Protein AF-A0A6F7W1G8-F1 (afdb_monomer_lite)

Radius of gyration: 24.57 Å; chains: 1; bounding box: 68×62×63 Å

Structure (mmCIF, N/CA/C/O backbone):
data_AF-A0A6F7W1G8-F1
#
_entry.id   AF-A0A6F7W1G8-F1
#
loop_
_atom_site.group_PDB
_atom_site.id
_atom_site.type_symbol
_atom_site.label_atom_id
_atom_site.label_alt_id
_atom_site.label_comp_id
_atom_site.label_asym_id
_atom_site.label_entity_id
_atom_site.label_seq_id
_atom_site.pdbx_PDB_ins_code
_atom_site.Cartn_x
_atom_site.Cartn_y
_atom_site.Cartn_z
_atom_site.occupancy
_atom_site.B_iso_or_equiv
_atom_site.auth_seq_id
_atom_site.auth_comp_id
_atom_site.auth_asym_id
_atom_site.auth_atom_id
_atom_site.pdbx_PDB_model_num
ATOM 1 N N . MET A 1 1 ? -26.458 -6.134 4.325 1.00 27.06 1 MET A N 1
ATOM 2 C CA . MET A 1 1 ? -25.312 -5.228 4.542 1.00 27.06 1 MET A CA 1
ATOM 3 C C . MET A 1 1 ? -24.729 -4.867 3.189 1.00 27.06 1 MET A C 1
ATOM 5 O O . MET A 1 1 ? -24.231 -5.753 2.512 1.00 27.06 1 MET A O 1
ATOM 9 N N . SER A 1 2 ? -24.884 -3.614 2.756 1.00 20.16 2 SER A N 1
ATOM 10 C CA . SER A 1 2 ? -24.207 -3.100 1.560 1.00 20.16 2 SER A CA 1
ATOM 11 C C . SER A 1 2 ? -22.865 -2.527 2.002 1.00 20.16 2 SER A C 1
ATOM 13 O O . SER A 1 2 ? -22.826 -1.610 2.821 1.00 20.16 2 SER A O 1
ATOM 15 N N . TRP A 1 3 ? -21.779 -3.127 1.527 1.00 25.02 3 TRP A N 1
ATOM 16 C CA . TRP A 1 3 ? -20.414 -2.699 1.804 1.00 25.02 3 TRP A CA 1
ATOM 17 C C . TRP A 1 3 ? -20.034 -1.650 0.757 1.00 25.02 3 TRP A C 1
ATOM 19 O O . TRP A 1 3 ? -19.757 -1.996 -0.386 1.00 25.02 3 TRP A O 1
ATOM 29 N N . VAL A 1 4 ? -20.074 -0.365 1.113 1.00 27.69 4 VAL A N 1
ATOM 30 C CA . VAL A 1 4 ? -19.691 0.724 0.197 1.00 27.69 4 VAL A CA 1
ATOM 31 C C . VAL A 1 4 ? -18.290 1.213 0.565 1.00 27.69 4 VAL A C 1
ATOM 33 O O . VAL A 1 4 ? -18.052 1.643 1.696 1.00 27.69 4 VAL A O 1
ATOM 36 N N . LEU A 1 5 ? -17.352 1.128 -0.379 1.00 32.81 5 LEU A N 1
ATOM 37 C CA . LEU A 1 5 ? -16.040 1.785 -0.326 1.00 32.81 5 LEU A CA 1
ATOM 38 C C . LEU A 1 5 ? -16.157 3.193 -0.956 1.00 32.81 5 LEU A C 1
ATOM 40 O O . LEU A 1 5 ? -16.901 3.361 -1.919 1.00 32.81 5 LEU A O 1
ATOM 44 N N . GLY A 1 6 ? -15.444 4.196 -0.428 1.00 41.97 6 GLY A N 1
ATOM 45 C CA . GLY A 1 6 ? -15.338 5.544 -1.026 1.00 41.97 6 GLY A CA 1
ATOM 46 C C . GLY A 1 6 ? -16.460 6.547 -0.695 1.00 41.97 6 GLY A C 1
ATOM 47 O O . GLY A 1 6 ? -17.192 6.378 0.284 1.00 41.97 6 GLY A O 1
ATOM 48 N N . ASP A 1 7 ? -16.579 7.601 -1.518 1.00 32.06 7 ASP A N 1
ATOM 49 C CA . ASP A 1 7 ? -17.431 8.803 -1.346 1.00 32.06 7 ASP A CA 1
ATOM 50 C C . ASP A 1 7 ? -18.901 8.540 -0.998 1.00 32.06 7 ASP A C 1
ATOM 52 O O . ASP A 1 7 ? -19.548 9.350 -0.325 1.00 32.06 7 ASP A O 1
ATOM 56 N N . GLY A 1 8 ? -19.421 7.360 -1.344 1.00 38.44 8 GLY A N 1
ATOM 57 C CA . GLY A 1 8 ? -20.740 6.913 -0.900 1.00 38.44 8 GLY A CA 1
ATOM 58 C C . GLY A 1 8 ? -20.896 6.858 0.629 1.00 38.44 8 GLY A C 1
ATOM 59 O O . GLY A 1 8 ? -22.016 6.992 1.125 1.00 38.44 8 GLY A O 1
ATOM 60 N N . ARG A 1 9 ? -19.801 6.719 1.397 1.00 49.81 9 ARG A N 1
ATOM 61 C CA . ARG A 1 9 ? -19.809 6.844 2.866 1.00 49.81 9 ARG A CA 1
ATOM 62 C C . ARG A 1 9 ? -19.904 8.288 3.333 1.00 49.81 9 ARG A C 1
ATOM 64 O O . ARG A 1 9 ? -20.605 8.524 4.308 1.00 49.81 9 ARG A O 1
ATOM 71 N N . GLN A 1 10 ? -19.258 9.243 2.658 1.00 45.97 10 GLN A N 1
ATOM 72 C CA . GLN A 1 10 ? -19.356 10.661 3.029 1.00 45.97 10 GLN A CA 1
ATOM 73 C C . GLN A 1 10 ? -20.800 11.143 2.886 1.00 45.97 10 GLN A C 1
ATOM 75 O O . GLN A 1 10 ? -21.350 11.702 3.831 1.00 45.97 10 GLN A O 1
ATOM 80 N N . GLY A 1 11 ? -21.444 10.829 1.756 1.00 47.94 11 GLY A N 1
ATOM 81 C CA . GLY A 1 11 ? -22.849 11.173 1.524 1.00 47.94 11 GLY A CA 1
ATOM 82 C C . GLY A 1 11 ? -23.802 10.527 2.535 1.00 47.94 11 GLY A C 1
ATOM 83 O O . GLY A 1 11 ? -24.692 11.195 3.053 1.00 47.94 11 GLY A O 1
ATOM 84 N N . ARG A 1 12 ? -23.596 9.247 2.888 1.00 52.00 12 ARG A N 1
ATOM 85 C CA . ARG A 1 12 ? -24.439 8.548 3.879 1.00 52.00 12 ARG A CA 1
ATOM 86 C C . ARG A 1 12 ? -24.160 8.969 5.322 1.00 52.00 12 ARG A C 1
ATOM 88 O O . ARG A 1 12 ? -25.107 9.076 6.092 1.00 52.00 12 ARG A O 1
ATOM 95 N N . ALA A 1 13 ? -22.908 9.230 5.692 1.00 51.84 13 ALA A N 1
ATOM 96 C CA . ALA A 1 13 ? -22.539 9.673 7.036 1.00 51.84 13 ALA A CA 1
ATOM 97 C C . ALA A 1 13 ? -22.957 11.126 7.294 1.00 51.84 13 ALA A C 1
ATOM 99 O O . ALA A 1 13 ? -23.538 11.413 8.339 1.00 51.84 13 ALA A O 1
ATOM 100 N N . ALA A 1 14 ? -22.756 12.022 6.323 1.00 52.19 14 ALA A N 1
ATOM 101 C CA . ALA A 1 14 ? -23.264 13.391 6.390 1.00 52.19 14 ALA A CA 1
ATOM 102 C C . ALA A 1 14 ? -24.803 13.429 6.321 1.00 52.19 14 ALA A C 1
ATOM 104 O O . ALA A 1 14 ? -25.429 14.182 7.061 1.00 52.19 14 ALA A O 1
ATOM 105 N N . GLY A 1 15 ? -25.413 12.562 5.502 1.00 48.84 15 GLY A N 1
ATOM 106 C CA . GLY A 1 15 ? -26.867 12.417 5.356 1.00 48.84 15 GLY A CA 1
ATOM 107 C C . GLY A 1 15 ? -27.567 11.616 6.462 1.00 48.84 15 GLY A C 1
ATOM 108 O O . GLY A 1 15 ? -28.775 11.425 6.395 1.00 48.84 15 GLY A O 1
ATOM 109 N N . GLY A 1 16 ? -26.833 11.135 7.472 1.00 55.75 16 GLY A N 1
ATOM 110 C CA . GLY A 1 16 ? -27.384 10.487 8.665 1.00 55.75 16 GLY A CA 1
ATOM 111 C C . GLY A 1 16 ? -27.830 9.032 8.560 1.00 55.75 16 GLY A C 1
ATOM 112 O O . GLY A 1 16 ? -28.436 8.541 9.503 1.00 55.75 16 GLY A O 1
ATOM 113 N N . ASN A 1 17 ? -27.454 8.327 7.494 1.00 66.31 17 ASN A N 1
ATOM 114 C CA . ASN A 1 17 ? -27.718 6.899 7.284 1.00 66.31 17 ASN A CA 1
ATOM 115 C C . ASN A 1 17 ? -26.415 6.073 7.247 1.00 66.31 17 ASN A C 1
ATOM 117 O O . ASN A 1 17 ? -26.259 5.177 6.409 1.00 66.31 17 ASN A O 1
ATOM 121 N N . ALA A 1 18 ? -25.437 6.402 8.099 1.00 70.75 18 ALA A N 1
ATOM 122 C CA . ALA A 1 18 ? -24.255 5.557 8.267 1.00 70.75 18 ALA A CA 1
ATOM 123 C C . ALA A 1 18 ? -24.653 4.218 8.918 1.00 70.75 18 ALA A C 1
ATOM 125 O O . ALA A 1 18 ? -25.497 4.216 9.812 1.00 70.75 18 ALA A O 1
ATOM 126 N N . PRO A 1 19 ? -24.064 3.084 8.500 1.00 87.12 19 PRO A N 1
ATOM 127 C CA . PRO A 1 19 ? -24.223 1.829 9.230 1.00 87.12 19 PRO A CA 1
ATOM 128 C C . PRO A 1 19 ? -23.566 1.925 10.618 1.00 87.12 19 PRO A C 1
ATOM 130 O O . PRO A 1 19 ? -22.597 2.666 10.791 1.00 87.12 19 PRO A O 1
ATOM 133 N N . ASP A 1 20 ? -24.054 1.139 11.581 1.00 92.19 20 ASP A N 1
ATOM 134 C CA . ASP A 1 20 ? -23.532 1.140 12.957 1.00 92.19 20 ASP A CA 1
ATOM 135 C C . ASP A 1 20 ? -22.050 0.750 13.030 1.00 92.19 20 ASP A C 1
ATOM 137 O O . ASP A 1 20 ? -21.299 1.330 13.809 1.00 92.19 20 ASP A O 1
ATOM 141 N N . VAL A 1 21 ? -21.624 -0.190 12.177 1.00 94.81 21 VAL A N 1
ATOM 142 C CA . VAL A 1 21 ? -20.226 -0.594 11.977 1.00 94.81 21 VAL A CA 1
ATOM 143 C C . VAL A 1 21 ? -19.887 -0.459 10.499 1.00 94.81 21 VAL A C 1
ATOM 145 O O . VAL A 1 21 ? -20.643 -0.909 9.632 1.00 94.81 21 VAL A O 1
ATOM 148 N N . PHE A 1 22 ? -18.728 0.111 10.191 1.00 90.06 22 PHE A N 1
ATOM 149 C CA . PHE A 1 22 ? -18.209 0.153 8.830 1.00 90.06 22 PHE A CA 1
ATOM 150 C C . PHE A 1 22 ? -16.704 -0.032 8.785 1.00 90.06 22 PHE A C 1
ATOM 152 O O . PHE A 1 22 ? -15.970 0.328 9.700 1.00 90.06 22 PHE A O 1
ATOM 159 N N . GLN A 1 23 ? -16.254 -0.570 7.656 1.00 88.44 23 GLN A N 1
ATOM 160 C CA . GLN A 1 23 ? -14.842 -0.655 7.345 1.00 88.44 23 GLN A CA 1
ATOM 161 C C . GLN A 1 23 ? -14.338 0.667 6.782 1.00 88.44 23 GLN A C 1
ATOM 163 O O . GLN A 1 23 ? -15.026 1.313 5.994 1.00 88.44 23 GLN A O 1
ATOM 168 N N . ASN A 1 24 ? -13.113 1.022 7.134 1.00 84.69 24 ASN A N 1
ATOM 169 C CA . ASN A 1 24 ? -12.373 2.164 6.640 1.00 84.69 24 ASN A CA 1
ATOM 170 C C . ASN A 1 24 ? -10.868 1.846 6.580 1.00 84.69 24 ASN A C 1
ATOM 172 O O . ASN A 1 24 ? -10.501 0.676 6.654 1.00 84.69 24 ASN A O 1
ATOM 176 N N . SER A 1 25 ? -9.997 2.844 6.439 1.00 84.12 25 SER A N 1
ATOM 177 C CA . SER A 1 25 ? -8.554 2.687 6.657 1.00 84.12 25 SER A CA 1
ATOM 178 C C . SER A 1 25 ? -8.022 3.729 7.635 1.00 84.12 25 SER A C 1
ATOM 180 O O . SER A 1 25 ? -8.689 4.732 7.912 1.00 84.12 25 SER A O 1
ATOM 182 N N . TYR A 1 26 ? -6.811 3.484 8.138 1.00 83.12 26 TYR A N 1
ATOM 183 C CA . TYR A 1 26 ? -6.075 4.394 9.017 1.00 83.12 26 TYR A CA 1
ATOM 184 C C . TYR A 1 26 ? -6.117 5.859 8.540 1.00 83.12 26 TYR A C 1
ATOM 186 O O . TYR A 1 26 ? -6.433 6.761 9.316 1.00 83.12 26 TYR A O 1
ATOM 194 N N . ALA A 1 27 ? -5.912 6.085 7.236 1.00 79.31 27 ALA A N 1
ATOM 195 C CA . ALA A 1 27 ? -5.835 7.414 6.623 1.00 79.31 27 ALA A CA 1
ATOM 196 C C . ALA A 1 27 ? -7.103 8.278 6.792 1.00 79.31 27 ALA A C 1
ATOM 198 O O . ALA A 1 27 ? -7.041 9.500 6.692 1.00 79.31 27 ALA A O 1
ATOM 199 N N . PHE A 1 28 ? -8.258 7.668 7.062 1.00 81.88 28 PHE A N 1
ATOM 200 C CA . PHE A 1 28 ? -9.533 8.377 7.193 1.00 81.88 28 PHE A CA 1
ATOM 201 C C . PHE A 1 28 ? -9.988 8.556 8.649 1.00 81.88 28 PHE A C 1
ATOM 203 O O . PHE A 1 28 ? -11.000 9.225 8.880 1.00 81.88 28 PHE A O 1
ATOM 210 N N . LEU A 1 29 ? -9.295 7.958 9.630 1.00 85.62 29 LEU A N 1
ATOM 211 C CA . LEU A 1 29 ? -9.717 8.013 11.034 1.00 85.62 29 LEU A CA 1
ATOM 212 C C . LEU A 1 29 ? -9.761 9.453 11.546 1.00 85.62 29 LEU A C 1
ATOM 214 O O . LEU A 1 29 ? -10.794 9.870 12.064 1.00 85.62 29 LEU A O 1
ATOM 218 N N . ARG A 1 30 ? -8.701 10.240 11.314 1.00 85.38 30 ARG A N 1
ATOM 219 C CA . ARG A 1 30 ? -8.657 11.659 11.704 1.00 85.38 30 ARG A CA 1
ATOM 220 C C . ARG A 1 30 ? -9.759 12.471 11.024 1.00 85.38 30 ARG A C 1
ATOM 222 O O . ARG A 1 30 ? -10.520 13.150 11.698 1.00 85.38 30 ARG A O 1
ATOM 229 N N . LYS A 1 31 ? -9.941 12.315 9.706 1.00 82.50 31 LYS A N 1
ATOM 230 C CA . LYS A 1 31 ? -10.998 13.015 8.951 1.00 82.50 31 LYS A CA 1
ATOM 231 C C . LYS A 1 31 ? -12.394 12.790 9.534 1.00 82.50 31 LYS A C 1
ATOM 233 O O . LYS A 1 31 ? -13.180 13.731 9.634 1.00 82.50 31 LYS A O 1
ATOM 238 N N . TYR A 1 32 ? -12.751 11.543 9.830 1.00 86.50 32 TYR A N 1
ATOM 239 C CA . TYR A 1 32 ? -14.077 11.234 10.363 1.00 86.50 32 TYR A CA 1
ATOM 240 C C . TYR A 1 32 ? -14.178 11.516 11.867 1.00 86.50 32 TYR A C 1
ATOM 242 O O . TYR A 1 32 ? -15.259 11.882 12.331 1.00 86.50 32 TYR A O 1
ATOM 250 N N . GLY A 1 33 ? -13.069 11.408 12.600 1.00 87.25 33 GLY A N 1
ATOM 251 C CA . GLY A 1 33 ? -12.941 11.802 14.001 1.00 87.25 33 GLY A CA 1
ATOM 252 C C . GLY A 1 33 ? -13.189 13.290 14.220 1.00 87.25 33 GLY A C 1
ATOM 253 O O . GLY A 1 33 ? -14.050 13.641 15.021 1.00 87.25 33 GLY A O 1
ATOM 254 N N . ASP A 1 34 ? -12.540 14.155 13.438 1.00 85.81 34 ASP A N 1
ATOM 255 C CA . ASP A 1 34 ? -12.690 15.618 13.517 1.00 85.81 34 ASP A CA 1
ATOM 256 C C . ASP A 1 34 ? -14.117 16.072 13.173 1.00 85.81 34 ASP A C 1
ATOM 258 O O . ASP A 1 34 ? -14.614 17.077 13.678 1.00 85.81 34 ASP A O 1
ATOM 262 N N . LYS A 1 35 ? -14.823 15.289 12.345 1.00 86.44 35 LYS A N 1
ATOM 263 C CA . LYS A 1 35 ? -16.246 15.490 12.024 1.00 86.44 35 LYS A CA 1
ATOM 264 C C . LYS A 1 35 ? -17.201 14.847 13.039 1.00 86.44 35 LYS A C 1
ATOM 266 O O . LYS A 1 35 ? -18.410 14.865 12.812 1.00 86.44 35 LYS A O 1
ATOM 271 N N . ASN A 1 36 ? -16.687 14.262 14.124 1.00 88.81 36 ASN A N 1
ATOM 272 C CA . ASN A 1 36 ? -17.442 13.524 15.142 1.00 88.81 36 ASN A CA 1
ATOM 273 C C . ASN A 1 36 ? -18.371 12.446 14.547 1.00 88.81 36 ASN A C 1
ATOM 275 O O . ASN A 1 36 ? -19.500 12.254 14.995 1.00 88.81 36 ASN A O 1
ATOM 279 N N . LEU A 1 37 ? -17.915 11.757 13.496 1.00 91.00 37 LEU A N 1
ATOM 280 C CA . LEU A 1 37 ? -18.678 10.693 12.832 1.00 91.00 37 LEU A CA 1
ATOM 281 C C . LEU A 1 37 ? -18.380 9.304 13.408 1.00 91.00 37 LEU A C 1
ATOM 283 O O . LEU A 1 37 ? -19.150 8.371 13.166 1.00 91.00 37 LEU A O 1
ATOM 287 N N . LEU A 1 38 ? -17.276 9.164 14.146 1.00 94.12 38 LEU A N 1
ATOM 288 C CA . LEU A 1 38 ? -16.797 7.902 14.707 1.00 94.12 38 LEU A CA 1
ATOM 289 C C . LEU A 1 38 ? -17.123 7.810 16.199 1.00 94.12 38 LEU A C 1
ATOM 291 O O . LEU A 1 38 ? -16.926 8.771 16.941 1.00 94.12 38 LEU A O 1
ATOM 295 N N . LEU A 1 39 ? -17.616 6.650 16.627 1.00 95.50 39 LEU A N 1
ATOM 296 C CA . LEU A 1 39 ? -17.781 6.308 18.035 1.00 95.50 39 LEU A CA 1
ATOM 297 C C . LEU A 1 39 ? -16.398 6.173 18.684 1.00 95.50 39 LEU A C 1
ATOM 299 O O . LEU A 1 39 ? -15.571 5.414 18.185 1.00 95.50 39 LEU A O 1
ATOM 303 N N . ASP A 1 40 ? -16.171 6.858 19.807 1.00 97.31 40 ASP A N 1
ATOM 304 C CA . ASP A 1 40 ? -15.006 6.586 20.654 1.00 97.31 40 ASP A CA 1
ATOM 305 C C . ASP A 1 40 ? -15.223 5.269 21.415 1.00 97.31 40 ASP A C 1
ATOM 307 O O . ASP A 1 40 ? -16.071 5.161 22.307 1.00 97.31 40 ASP A O 1
ATOM 311 N N . LEU A 1 41 ? -14.456 4.249 21.040 1.00 97.69 41 LEU A N 1
ATOM 312 C CA . LEU A 1 41 ? -14.556 2.893 21.569 1.00 97.69 41 LEU A CA 1
ATOM 313 C C . LEU A 1 41 ? -13.854 2.727 22.925 1.00 97.69 41 LEU A C 1
ATOM 315 O O . LEU A 1 41 ? -14.004 1.676 23.547 1.00 97.69 41 LEU A O 1
ATOM 319 N N . ASN A 1 42 ? -13.145 3.742 23.435 1.00 97.19 42 ASN A N 1
ATOM 320 C CA . ASN A 1 42 ? -12.432 3.660 24.715 1.00 97.19 42 ASN A CA 1
ATOM 321 C C . ASN A 1 42 ? -13.335 3.228 25.876 1.00 97.19 42 ASN A C 1
ATOM 323 O O . ASN A 1 42 ? -12.949 2.396 26.698 1.00 97.19 42 ASN A O 1
ATOM 327 N N . GLY A 1 43 ? -14.546 3.790 25.956 1.00 97.00 43 GLY A N 1
ATOM 328 C CA . GLY A 1 43 ? -15.513 3.427 26.995 1.00 97.00 43 GLY A CA 1
ATOM 329 C C . GLY A 1 43 ? -15.931 1.958 26.909 1.00 97.00 43 GLY A C 1
ATOM 330 O O . GLY A 1 43 ? -16.039 1.285 27.931 1.00 97.00 43 GLY A O 1
ATOM 331 N N . GLN A 1 44 ? -16.093 1.439 25.689 1.00 98.06 44 GLN A N 1
ATOM 332 C CA . GLN A 1 44 ? -16.466 0.045 25.450 1.00 98.06 44 GLN A CA 1
ATOM 333 C C . GLN A 1 44 ? -15.313 -0.921 25.732 1.00 98.06 44 GLN A C 1
ATOM 335 O O . GLN A 1 44 ? -15.538 -1.975 26.326 1.00 98.06 44 GLN A O 1
ATOM 340 N N . ALA A 1 45 ? -14.080 -0.537 25.393 1.00 97.25 45 ALA A N 1
ATOM 341 C CA . ALA A 1 45 ? -12.886 -1.302 25.735 1.00 97.25 45 ALA A CA 1
ATOM 342 C C . ALA A 1 45 ? -12.702 -1.403 27.260 1.00 97.25 45 ALA A C 1
ATOM 344 O O . ALA A 1 45 ? -12.516 -2.493 27.797 1.00 97.25 45 ALA A O 1
ATOM 345 N N . LYS A 1 46 ? -12.855 -0.287 27.991 1.00 97.19 46 LYS A N 1
ATOM 346 C CA . LYS A 1 46 ? -12.802 -0.269 29.467 1.00 97.19 46 LYS A CA 1
ATOM 347 C C . LYS A 1 46 ? -13.912 -1.102 30.112 1.00 97.19 46 LYS A C 1
ATOM 349 O O . LYS A 1 46 ? -13.686 -1.705 31.155 1.00 97.19 46 LYS A O 1
ATOM 354 N N . ALA A 1 47 ? -15.091 -1.147 29.492 1.00 97.56 47 ALA A N 1
ATOM 355 C CA . ALA A 1 47 ? -16.215 -1.965 29.941 1.00 97.56 47 ALA A CA 1
ATOM 356 C C . ALA A 1 47 ? -16.068 -3.464 29.606 1.00 97.56 47 ALA A C 1
ATOM 358 O O . ALA A 1 47 ? -16.931 -4.250 29.988 1.00 97.56 47 ALA A O 1
ATOM 359 N N . GLY A 1 48 ? -15.006 -3.868 28.897 1.00 97.38 48 GLY A N 1
ATOM 360 C CA . GLY A 1 48 ? -14.761 -5.261 28.518 1.00 97.38 48 GLY A CA 1
ATOM 361 C C . GLY A 1 48 ? -15.591 -5.754 27.328 1.00 97.38 48 GLY A C 1
ATOM 362 O O . GLY A 1 48 ? -15.671 -6.956 27.109 1.00 97.38 48 GLY A O 1
ATOM 363 N N . ASN A 1 49 ? -16.204 -4.850 26.556 1.00 98.06 49 ASN A N 1
ATOM 364 C CA . ASN A 1 49 ? -16.967 -5.201 25.351 1.00 98.06 49 ASN A CA 1
ATOM 365 C C . ASN A 1 49 ? -16.087 -5.293 24.090 1.00 98.06 49 ASN A C 1
ATOM 367 O O . ASN A 1 49 ? -16.585 -5.676 23.036 1.00 98.06 49 ASN A O 1
ATOM 371 N N . LEU A 1 50 ? -14.814 -4.901 24.198 1.00 97.44 50 LEU A N 1
ATOM 372 C CA . LEU A 1 50 ? -13.800 -4.954 23.149 1.00 97.44 50 LEU A CA 1
ATOM 373 C C . LEU A 1 50 ? -12.422 -5.182 23.781 1.00 97.44 50 LEU A C 1
ATOM 375 O O . LEU A 1 50 ? -12.015 -4.435 24.674 1.00 97.44 50 LEU A O 1
ATOM 379 N N . SER A 1 51 ? -11.692 -6.184 23.305 1.00 96.12 51 SER A N 1
ATOM 380 C CA . SER A 1 51 ? -10.306 -6.448 23.670 1.00 96.12 51 SER A CA 1
ATOM 381 C C . SER A 1 51 ? -9.347 -5.626 22.805 1.00 96.12 51 SER A C 1
ATOM 383 O O . SER A 1 51 ? -9.490 -5.540 21.591 1.00 96.12 51 SER A O 1
ATOM 385 N N . LEU A 1 52 ? -8.322 -5.050 23.438 1.00 94.81 52 LEU A N 1
ATOM 386 C CA . LEU A 1 52 ? -7.143 -4.483 22.762 1.00 94.81 52 LEU A CA 1
ATOM 387 C C . LEU A 1 52 ? -5.894 -5.356 22.962 1.00 94.81 52 LEU A C 1
ATOM 389 O O . LEU A 1 52 ? -4.770 -4.927 22.714 1.00 94.81 52 LEU A O 1
ATOM 393 N N . LYS A 1 53 ? -6.068 -6.575 23.479 1.00 95.38 53 LYS A N 1
ATOM 394 C CA . LYS A 1 53 ? -4.978 -7.517 23.752 1.00 95.38 53 LYS A CA 1
ATOM 395 C C . LYS A 1 53 ? -4.790 -8.467 22.578 1.00 95.38 53 LYS A C 1
ATOM 397 O O . LYS A 1 53 ? -5.753 -8.853 21.935 1.00 95.38 53 LYS A O 1
ATOM 402 N N . GLY A 1 54 ? -3.556 -8.925 22.375 1.00 93.69 54 GLY A N 1
ATOM 403 C CA . GLY A 1 54 ? -3.258 -9.957 21.380 1.00 93.69 54 GLY A CA 1
ATOM 404 C C . GLY A 1 54 ? -3.126 -9.438 19.949 1.00 93.69 54 GLY A C 1
ATOM 405 O O . GLY A 1 54 ? -3.079 -10.252 19.033 1.00 93.69 54 GLY A O 1
ATOM 406 N N . PHE A 1 55 ? -3.035 -8.122 19.749 1.00 92.56 55 PHE A N 1
ATOM 407 C CA . PHE A 1 55 ? -2.637 -7.543 18.469 1.00 92.56 55 PHE A CA 1
ATOM 408 C C . PHE A 1 55 ? -1.154 -7.789 18.181 1.00 92.56 55 PHE A C 1
ATOM 410 O O . PHE A 1 55 ? -0.321 -7.898 19.083 1.00 92.56 55 PHE A O 1
ATOM 417 N N . ARG A 1 56 ? -0.836 -7.880 16.894 1.00 88.69 56 ARG A N 1
ATOM 418 C CA . ARG A 1 56 ? 0.516 -8.046 16.362 1.00 88.69 56 ARG A CA 1
ATOM 419 C C . ARG A 1 56 ? 1.136 -6.682 16.099 1.00 88.69 56 ARG A C 1
ATOM 421 O O . ARG A 1 56 ? 0.427 -5.731 15.794 1.00 88.69 56 ARG A O 1
ATOM 428 N N . ASN A 1 57 ? 2.462 -6.592 16.174 1.00 80.25 57 ASN A N 1
ATOM 429 C CA . ASN A 1 57 ? 3.242 -5.450 15.677 1.00 80.25 57 ASN A CA 1
ATOM 430 C C . ASN A 1 57 ? 2.795 -4.064 16.202 1.00 80.25 57 ASN A C 1
ATOM 432 O O . ASN A 1 57 ? 2.919 -3.068 15.494 1.00 80.25 57 ASN A O 1
ATOM 436 N N . GLY A 1 58 ? 2.257 -3.985 17.425 1.00 81.00 58 GLY A N 1
ATOM 437 C CA . GLY A 1 58 ? 1.784 -2.725 18.013 1.00 81.00 58 GLY A CA 1
ATOM 438 C C . GLY A 1 58 ? 0.492 -2.173 17.393 1.00 81.00 58 GLY A C 1
ATOM 439 O O . GLY A 1 58 ? 0.152 -1.005 17.609 1.00 81.00 58 GLY A O 1
ATOM 440 N N . LEU A 1 59 ? -0.222 -2.981 16.597 1.00 85.81 59 LEU A N 1
ATOM 441 C CA . LEU A 1 59 ? -1.431 -2.562 15.889 1.00 85.81 59 LEU A CA 1
ATOM 442 C C . LEU A 1 59 ? -2.559 -2.141 16.838 1.00 85.81 59 LEU A C 1
ATOM 444 O O . LEU A 1 59 ? -3.398 -1.343 16.434 1.00 85.81 59 LEU A O 1
ATOM 448 N N . GLU A 1 60 ? -2.564 -2.560 18.106 1.00 86.94 60 GLU A N 1
ATOM 449 C CA . GLU A 1 60 ? -3.571 -2.130 19.088 1.00 86.94 60 GLU A CA 1
ATOM 450 C C . GLU A 1 60 ? -3.664 -0.603 19.240 1.00 86.94 60 GLU A C 1
ATOM 452 O O . GLU A 1 60 ? -4.703 -0.086 19.644 1.00 86.94 60 GLU A O 1
ATOM 457 N N . LYS A 1 61 ? -2.600 0.130 18.881 1.00 84.44 61 LYS A N 1
ATOM 458 C CA . LYS A 1 61 ? -2.553 1.600 18.926 1.00 84.44 61 LYS A CA 1
ATOM 459 C C . LYS A 1 61 ? -2.907 2.271 17.603 1.00 84.44 61 LYS A C 1
ATOM 461 O O . LYS A 1 61 ? -3.064 3.486 17.567 1.00 84.44 61 LYS A O 1
ATOM 466 N N . ALA A 1 62 ? -3.039 1.517 16.514 1.00 84.38 62 ALA A N 1
ATOM 467 C CA . ALA A 1 62 ? -3.244 2.082 15.181 1.00 84.38 62 ALA A CA 1
ATOM 468 C C . ALA A 1 62 ? -4.592 2.815 15.049 1.00 84.38 62 ALA A C 1
ATOM 470 O O . ALA A 1 62 ? -4.746 3.684 14.197 1.00 84.38 62 ALA A O 1
ATOM 471 N N . GLY A 1 63 ? -5.571 2.471 15.886 1.00 87.69 63 GLY A N 1
ATOM 472 C CA . GLY A 1 63 ? -6.879 3.117 15.926 1.00 87.69 63 GLY A CA 1
ATOM 473 C C . GLY A 1 63 ? -6.984 4.351 16.825 1.00 87.69 63 GLY A C 1
ATOM 474 O O . GLY A 1 63 ? -8.038 4.991 16.825 1.00 87.69 63 GLY A O 1
ATOM 475 N N . ASP A 1 64 ? -5.944 4.660 17.605 1.00 89.06 64 ASP A N 1
ATOM 476 C CA . ASP A 1 64 ? -5.938 5.794 18.528 1.00 89.06 64 ASP A CA 1
ATOM 477 C C . ASP A 1 64 ? -5.559 7.082 17.791 1.00 89.06 64 ASP A C 1
ATOM 479 O O . ASP A 1 64 ? -4.484 7.187 17.196 1.00 89.06 64 ASP A O 1
ATOM 483 N N . ILE A 1 65 ? -6.462 8.061 17.827 1.00 86.19 65 ILE A N 1
ATOM 484 C CA . ILE A 1 65 ? -6.233 9.408 17.315 1.00 86.19 65 ILE A CA 1
ATOM 485 C C . ILE A 1 65 ? -6.467 10.385 18.462 1.00 86.19 65 ILE A C 1
ATOM 487 O O . ILE A 1 65 ? -7.594 10.551 18.931 1.00 86.19 65 ILE A O 1
ATOM 491 N N . ASP A 1 66 ? -5.389 11.037 18.897 1.00 85.19 66 ASP A N 1
ATOM 492 C CA . ASP A 1 66 ? -5.381 12.043 19.962 1.00 85.19 66 ASP A CA 1
ATOM 493 C C . ASP A 1 66 ? -6.070 11.556 21.258 1.00 85.19 66 ASP A C 1
ATOM 495 O O . ASP A 1 66 ? -6.804 12.296 21.917 1.00 85.19 66 ASP A O 1
ATOM 499 N N . GLY A 1 67 ? -5.851 10.285 21.620 1.00 90.00 67 GLY A N 1
ATOM 500 C CA . GLY A 1 67 ? -6.391 9.649 22.822 1.00 90.00 67 GLY A CA 1
ATOM 501 C C . GLY A 1 67 ? -7.802 9.077 22.667 1.00 90.00 67 GLY A C 1
ATOM 502 O O . GLY A 1 67 ? -8.369 8.598 23.651 1.00 90.00 67 GLY A O 1
ATOM 503 N N . LYS A 1 68 ? -8.392 9.127 21.465 1.00 93.94 68 LYS A N 1
ATOM 504 C CA . LYS A 1 68 ? -9.689 8.510 21.148 1.00 93.94 68 LYS A CA 1
ATOM 505 C C . LYS A 1 68 ? -9.487 7.250 20.318 1.00 93.94 68 LYS A C 1
ATOM 507 O O . LYS A 1 68 ? -8.855 7.304 19.265 1.00 93.94 68 LYS A O 1
ATOM 512 N N . LEU A 1 69 ? -10.099 6.141 20.728 1.00 95.56 69 LEU A N 1
ATOM 513 C CA . LEU A 1 69 ? -10.069 4.899 19.957 1.00 95.56 69 LEU A CA 1
ATOM 514 C C . LEU A 1 69 ? -11.164 4.946 18.887 1.00 95.56 69 LEU A C 1
ATOM 516 O O . LEU A 1 69 ? -12.326 4.644 19.158 1.00 95.56 69 LEU A O 1
ATOM 520 N N . LEU A 1 70 ? -10.800 5.347 17.670 1.00 95.25 70 LEU A N 1
ATOM 521 C CA . LEU A 1 70 ? -11.750 5.619 16.584 1.00 95.25 70 LEU A CA 1
ATOM 522 C C . LEU A 1 70 ? -11.888 4.471 15.574 1.00 95.25 70 LEU A C 1
ATOM 524 O O . LEU A 1 70 ? -12.721 4.516 14.663 1.00 95.25 70 LEU A O 1
ATOM 528 N N . GLY A 1 71 ? -11.089 3.422 15.721 1.00 94.44 71 GLY A N 1
ATOM 529 C CA . GLY A 1 71 ? -11.203 2.206 14.931 1.00 94.44 71 GLY A CA 1
ATOM 530 C C . GLY A 1 71 ? -10.388 1.071 15.528 1.00 94.44 71 GLY A C 1
ATOM 531 O O . GLY A 1 71 ? -9.577 1.286 16.421 1.00 94.44 71 GLY A O 1
ATOM 532 N N . VAL A 1 72 ? -10.609 -0.138 15.029 1.00 96.06 72 VAL A N 1
ATOM 533 C CA . VAL A 1 72 ? -9.838 -1.328 15.402 1.00 96.06 72 VAL A CA 1
ATOM 534 C C . VAL A 1 72 ? -9.297 -1.968 14.128 1.00 96.06 72 VAL A C 1
ATOM 536 O O . VAL A 1 72 ? -10.074 -2.173 13.186 1.00 96.06 72 VAL A O 1
ATOM 539 N N . PRO A 1 73 ? -7.989 -2.257 14.051 1.00 93.12 73 PRO A N 1
ATOM 540 C CA . PRO A 1 73 ? -7.404 -2.841 12.857 1.00 93.12 73 PRO A CA 1
ATOM 541 C C . PRO A 1 73 ? -7.880 -4.280 12.660 1.00 93.12 73 PRO A C 1
ATOM 543 O O . PRO A 1 73 ? -7.947 -5.057 13.608 1.00 93.12 73 PRO A O 1
ATOM 546 N N . VAL A 1 74 ? -8.207 -4.640 11.419 1.00 93.00 74 VAL A N 1
ATOM 547 C CA . VAL A 1 74 ? -8.598 -6.017 11.046 1.00 93.00 74 VAL A CA 1
ATOM 548 C C . VAL A 1 74 ? -7.482 -6.785 10.350 1.00 93.00 74 VAL A C 1
ATOM 550 O O . VAL A 1 74 ? -7.455 -8.010 10.382 1.00 93.00 74 VAL A O 1
ATOM 553 N N . GLY A 1 75 ? -6.545 -6.074 9.739 1.00 90.56 75 GLY A N 1
ATOM 554 C CA . GLY A 1 75 ? -5.397 -6.649 9.062 1.00 90.56 75 GLY A CA 1
ATOM 555 C C . GLY A 1 75 ? -4.470 -5.542 8.598 1.00 90.56 75 GLY A C 1
ATOM 556 O O . GLY A 1 75 ? -4.914 -4.411 8.382 1.00 90.56 75 GLY A O 1
ATOM 557 N N . ALA A 1 76 ? -3.190 -5.868 8.500 1.00 88.31 76 ALA A N 1
ATOM 558 C CA . ALA A 1 76 ? -2.156 -4.951 8.057 1.00 88.31 76 ALA A CA 1
ATOM 559 C C . ALA A 1 76 ? -1.636 -5.352 6.676 1.00 88.31 76 ALA A C 1
ATOM 561 O O . ALA A 1 76 ? -1.724 -6.516 6.291 1.00 88.31 76 ALA A O 1
ATOM 562 N N . ASN A 1 77 ? -1.145 -4.356 5.951 1.00 90.06 77 ASN A N 1
ATOM 563 C CA . ASN A 1 77 ? -0.619 -4.467 4.603 1.00 90.06 77 ASN A CA 1
ATOM 564 C C . ASN A 1 77 ? 0.627 -3.613 4.474 1.00 90.06 77 ASN A C 1
ATOM 566 O O . ASN A 1 77 ? 0.708 -2.540 5.086 1.00 90.06 77 ASN A O 1
ATOM 570 N N . THR A 1 78 ? 1.523 -4.017 3.585 1.00 91.88 78 THR A N 1
ATOM 571 C CA . THR A 1 78 ? 2.584 -3.148 3.088 1.00 91.88 78 THR A CA 1
ATOM 572 C C . THR A 1 78 ? 2.549 -3.035 1.564 1.00 91.88 78 THR A C 1
ATOM 574 O O . THR A 1 78 ? 1.856 -3.773 0.860 1.00 91.88 78 THR A O 1
ATOM 577 N N . PHE A 1 79 ? 3.226 -2.020 1.036 1.00 94.62 79 PHE A N 1
ATOM 578 C CA . PHE A 1 79 ? 3.294 -1.785 -0.404 1.00 94.62 79 PHE A CA 1
ATOM 579 C C . PHE A 1 79 ? 4.283 -2.751 -1.053 1.00 94.62 79 PHE A C 1
ATOM 581 O O . PHE A 1 79 ? 5.314 -3.072 -0.465 1.00 94.62 79 PHE A O 1
ATOM 588 N N . ALA A 1 80 ? 3.994 -3.183 -2.276 1.00 97.12 80 ALA A N 1
ATOM 589 C CA . ALA A 1 80 ? 4.814 -4.128 -3.021 1.00 97.12 80 ALA A CA 1
ATOM 590 C C . ALA A 1 80 ? 4.914 -3.747 -4.496 1.00 97.12 80 ALA A C 1
ATOM 592 O O . ALA A 1 80 ? 4.016 -3.102 -5.050 1.00 97.12 80 ALA A O 1
ATOM 593 N N . LEU A 1 81 ? 5.979 -4.212 -5.150 1.00 98.12 81 LEU A N 1
ATOM 594 C CA . LEU A 1 81 ? 5.970 -4.383 -6.594 1.00 98.12 81 LEU A CA 1
ATOM 595 C C . LEU A 1 81 ? 5.280 -5.702 -6.931 1.00 98.12 81 LEU A C 1
ATOM 597 O O . LEU A 1 81 ? 5.762 -6.771 -6.579 1.00 98.12 81 LEU A O 1
ATOM 601 N N . PHE A 1 82 ? 4.205 -5.636 -7.696 1.00 98.25 82 PHE A N 1
ATOM 602 C CA . PHE A 1 82 ? 3.623 -6.789 -8.359 1.00 98.25 82 PHE A CA 1
ATOM 603 C C . PHE A 1 82 ? 4.324 -6.965 -9.688 1.00 98.25 82 PHE A C 1
ATOM 605 O O . PHE A 1 82 ? 4.451 -5.990 -10.426 1.00 98.25 82 PHE A O 1
ATOM 612 N N . TYR A 1 83 ? 4.750 -8.177 -10.026 1.00 98.06 83 TYR A N 1
ATOM 613 C CA . TYR A 1 83 ? 5.386 -8.428 -11.314 1.00 98.06 83 TYR A CA 1
ATOM 614 C C . TYR A 1 83 ? 5.111 -9.832 -11.845 1.00 98.06 83 TYR A C 1
ATOM 616 O O . TYR A 1 83 ? 4.808 -10.755 -11.089 1.00 98.06 83 TYR A O 1
ATOM 624 N N . ASN A 1 84 ? 5.231 -9.991 -13.162 1.00 97.38 84 ASN A N 1
ATOM 625 C CA . ASN A 1 84 ? 5.235 -11.293 -13.815 1.00 97.38 84 ASN A CA 1
ATOM 626 C C . ASN A 1 84 ? 6.677 -11.846 -13.864 1.00 97.38 84 ASN A C 1
ATOM 628 O O . ASN A 1 84 ? 7.495 -11.335 -14.642 1.00 97.38 84 ASN A O 1
ATOM 632 N N . PRO A 1 85 ? 7.011 -12.887 -13.072 1.00 96.81 85 PRO A N 1
ATOM 633 C CA . PRO A 1 85 ? 8.379 -13.386 -12.967 1.00 96.81 85 PRO A CA 1
ATOM 634 C C . PRO A 1 85 ? 8.896 -14.003 -14.267 1.00 96.81 85 PRO A C 1
ATOM 636 O O . PRO A 1 85 ? 10.076 -13.848 -14.581 1.00 96.81 85 PRO A O 1
ATOM 639 N N . ASP A 1 86 ? 8.035 -14.637 -15.064 1.00 96.56 86 ASP A N 1
ATOM 640 C CA . ASP A 1 86 ? 8.436 -15.244 -16.336 1.00 96.56 86 ASP A CA 1
ATOM 641 C C . ASP A 1 86 ? 8.799 -14.174 -17.371 1.00 96.56 86 ASP A C 1
ATOM 643 O O . ASP A 1 86 ? 9.799 -14.298 -18.084 1.00 96.56 86 ASP A O 1
ATOM 647 N N . VAL A 1 87 ? 8.027 -13.083 -17.416 1.00 97.25 87 VAL A N 1
ATOM 648 C CA . VAL A 1 87 ? 8.287 -11.939 -18.302 1.00 97.25 87 VAL A CA 1
ATOM 649 C C . VAL A 1 87 ? 9.574 -11.217 -17.897 1.00 97.25 87 VAL A C 1
ATOM 651 O O . VAL A 1 87 ? 10.408 -10.919 -18.756 1.00 97.25 87 VAL A O 1
ATOM 654 N N . PHE A 1 88 ? 9.784 -10.991 -16.598 1.00 98.19 88 PHE A N 1
ATOM 655 C CA . PHE A 1 88 ? 11.012 -10.376 -16.083 1.00 98.19 88 PHE A CA 1
ATOM 656 C C . PHE A 1 88 ? 12.238 -11.252 -16.370 1.00 98.19 88 PHE A C 1
ATOM 658 O O . PHE A 1 88 ? 13.228 -10.773 -16.931 1.00 98.19 88 PHE A O 1
ATOM 665 N N . LYS A 1 89 ? 12.141 -12.561 -16.112 1.00 97.69 89 LYS A N 1
ATOM 666 C CA . LYS A 1 89 ? 13.202 -13.532 -16.404 1.00 97.69 89 LYS A CA 1
ATOM 667 C C . LYS A 1 89 ? 13.544 -13.580 -17.893 1.00 97.69 89 LYS A C 1
ATOM 669 O O . LYS A 1 89 ? 14.721 -13.536 -18.247 1.00 97.69 89 LYS A O 1
ATOM 674 N N . LYS A 1 90 ? 12.542 -13.615 -18.779 1.00 97.44 90 LYS A N 1
ATOM 675 C CA . LYS A 1 90 ? 12.740 -13.577 -20.241 1.00 97.44 90 LYS A CA 1
ATOM 676 C C . LYS A 1 90 ? 13.424 -12.284 -20.701 1.00 97.44 90 LYS A C 1
ATOM 678 O O . LYS A 1 90 ? 14.151 -12.285 -21.692 1.00 97.44 90 LYS A O 1
ATOM 683 N N . ALA A 1 91 ? 13.214 -11.178 -19.993 1.00 98.00 91 ALA A N 1
ATOM 684 C CA . ALA A 1 91 ? 13.879 -9.905 -20.254 1.00 98.00 91 ALA A CA 1
ATOM 685 C C . ALA A 1 91 ? 15.289 -9.793 -19.640 1.00 98.00 91 ALA A C 1
ATOM 687 O O . ALA A 1 91 ? 15.947 -8.766 -19.824 1.00 98.00 91 ALA A O 1
ATOM 688 N N . GLY A 1 92 ? 15.762 -10.820 -18.922 1.00 97.62 92 GLY A N 1
ATOM 689 C CA . GLY A 1 92 ? 17.036 -10.782 -18.201 1.00 97.62 92 GLY A CA 1
ATOM 690 C C . GLY A 1 92 ? 17.023 -9.778 -17.046 1.00 97.62 92 GLY A C 1
ATOM 691 O O . GLY A 1 92 ? 18.016 -9.082 -16.821 1.00 97.62 92 GLY A O 1
ATOM 692 N N . VAL A 1 93 ? 15.877 -9.642 -16.376 1.00 97.94 93 VAL A N 1
ATOM 693 C CA . VAL A 1 93 ? 15.680 -8.778 -15.211 1.00 97.94 93 VAL A CA 1
ATOM 694 C C . VAL A 1 93 ? 15.487 -9.647 -13.973 1.00 97.94 93 VAL A C 1
ATOM 696 O O . VAL A 1 93 ? 14.642 -10.541 -13.965 1.00 97.94 93 VAL A O 1
ATOM 699 N N . THR A 1 94 ? 16.236 -9.327 -12.922 1.00 95.25 94 THR A N 1
ATOM 700 C CA . THR A 1 94 ? 16.046 -9.863 -11.573 1.00 95.25 94 THR A CA 1
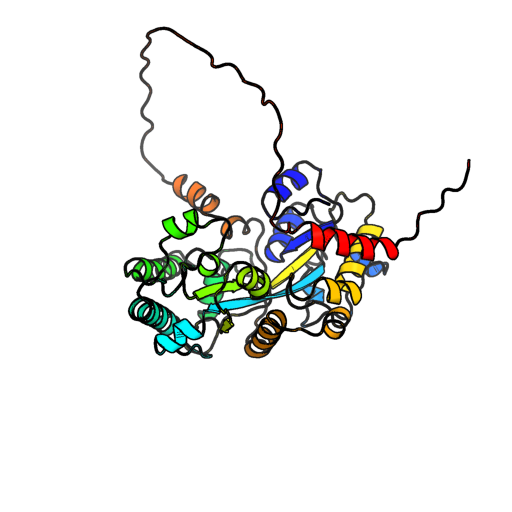ATOM 701 C C . THR A 1 94 ? 15.447 -8.765 -10.702 1.00 95.25 94 THR A C 1
ATOM 703 O O . THR A 1 94 ? 15.872 -7.615 -10.796 1.00 95.25 94 THR A O 1
ATOM 706 N N . VAL A 1 95 ? 14.451 -9.112 -9.888 1.00 95.25 95 VAL A N 1
ATOM 707 C CA . VAL A 1 95 ? 13.920 -8.229 -8.843 1.00 95.25 95 VAL A CA 1
ATOM 708 C C . VAL A 1 95 ? 14.593 -8.633 -7.536 1.00 95.25 95 VAL A C 1
ATOM 710 O O . VAL A 1 95 ? 14.470 -9.786 -7.126 1.00 95.25 95 VAL A O 1
ATOM 713 N N . GLU A 1 96 ? 15.330 -7.716 -6.918 1.00 92.25 96 GLU A N 1
ATOM 714 C CA . GLU A 1 96 ? 16.133 -7.981 -5.722 1.00 92.25 96 GLU A CA 1
ATOM 715 C C . GLU A 1 96 ? 16.081 -6.812 -4.736 1.00 92.25 96 GLU A C 1
ATOM 717 O O . GLU A 1 96 ? 15.784 -5.673 -5.108 1.00 92.25 96 GLU A O 1
ATOM 722 N N . ASP A 1 97 ? 16.350 -7.107 -3.467 1.00 91.75 97 ASP A N 1
ATOM 723 C CA . ASP A 1 97 ? 16.376 -6.099 -2.412 1.00 91.75 97 ASP A CA 1
ATOM 724 C C . ASP A 1 97 ? 17.473 -5.062 -2.686 1.00 91.75 97 ASP A C 1
ATOM 726 O O . ASP A 1 97 ? 18.551 -5.377 -3.193 1.00 91.75 97 ASP A O 1
ATOM 730 N N . GLY A 1 98 ? 17.196 -3.800 -2.360 1.00 90.62 98 GLY A N 1
ATOM 731 C CA . GLY A 1 98 ? 18.149 -2.708 -2.569 1.00 90.62 98 GLY A CA 1
ATOM 732 C C . GLY A 1 98 ? 18.282 -2.227 -4.019 1.00 90.62 98 GLY A C 1
ATOM 733 O O . GLY A 1 98 ? 19.081 -1.330 -4.283 1.00 90.62 98 GLY A O 1
ATOM 734 N N . TRP A 1 99 ? 17.488 -2.735 -4.966 1.00 96.06 99 TRP A N 1
ATOM 735 C CA . TRP A 1 99 ? 17.435 -2.127 -6.296 1.00 96.06 99 TRP A CA 1
ATOM 736 C C . TRP A 1 99 ? 16.890 -0.693 -6.245 1.00 96.06 99 TRP A C 1
ATOM 738 O O . TRP A 1 99 ? 16.093 -0.312 -5.375 1.00 96.06 99 TRP A O 1
ATOM 748 N N . THR A 1 100 ? 17.350 0.137 -7.175 1.00 97.50 100 THR A N 1
ATOM 749 C CA . THR A 1 100 ? 17.012 1.559 -7.206 1.00 97.50 100 THR A CA 1
ATOM 750 C C . THR A 1 100 ? 15.853 1.855 -8.149 1.00 97.50 100 THR A C 1
ATOM 752 O O . THR A 1 100 ? 15.534 1.091 -9.061 1.00 97.50 100 THR A O 1
ATOM 755 N N . TRP A 1 101 ? 15.252 3.037 -8.015 1.00 97.44 101 TRP A N 1
ATOM 756 C CA . TRP A 1 101 ? 14.284 3.534 -9.000 1.00 97.44 101 TRP A CA 1
ATOM 757 C C . TRP A 1 101 ? 14.842 3.574 -10.435 1.00 97.44 101 TRP A C 1
ATOM 759 O O . TRP A 1 101 ? 14.084 3.411 -11.389 1.00 97.44 101 TRP A O 1
ATOM 769 N N . ASN A 1 102 ? 16.155 3.774 -10.614 1.00 96.62 102 ASN A N 1
ATOM 770 C CA . ASN A 1 102 ? 16.780 3.703 -11.940 1.00 96.62 102 ASN A CA 1
ATOM 771 C C . ASN A 1 102 ? 16.794 2.268 -12.474 1.00 96.62 102 ASN A C 1
ATOM 773 O O . ASN A 1 102 ? 16.492 2.061 -13.651 1.00 96.62 102 ASN A O 1
ATOM 777 N N . ASP A 1 103 ? 17.086 1.292 -11.613 1.00 97.62 103 ASP A N 1
ATOM 778 C CA . ASP A 1 103 ? 17.056 -0.128 -11.969 1.00 97.62 103 ASP A CA 1
ATOM 779 C C . ASP A 1 103 ? 15.642 -0.562 -12.348 1.00 97.62 103 ASP A C 1
ATOM 781 O O . ASP A 1 103 ? 15.462 -1.238 -13.359 1.00 97.62 103 ASP A O 1
ATOM 785 N N . PHE A 1 104 ? 14.629 -0.085 -11.620 1.00 97.94 104 PHE A N 1
ATOM 786 C CA . PHE A 1 104 ? 13.222 -0.314 -11.946 1.00 97.94 104 PHE A CA 1
ATOM 787 C C . PHE A 1 104 ? 12.840 0.202 -13.340 1.00 97.94 104 PHE A C 1
ATOM 789 O O . PHE A 1 104 ? 12.294 -0.548 -14.152 1.00 97.94 104 PHE A O 1
ATOM 796 N N . PHE A 1 105 ? 13.150 1.457 -13.674 1.00 97.69 105 PHE A N 1
ATOM 797 C CA . PHE A 1 105 ? 12.818 1.975 -15.006 1.00 97.69 105 PHE A CA 1
ATOM 798 C C . PHE A 1 105 ? 13.647 1.307 -16.117 1.00 97.69 105 PHE A C 1
ATOM 800 O O . PHE A 1 105 ? 13.141 1.062 -17.217 1.00 97.69 105 PHE A O 1
ATOM 807 N N . ALA A 1 106 ? 14.904 0.944 -15.840 1.00 97.31 106 ALA A N 1
ATOM 808 C CA . ALA A 1 106 ? 15.721 0.165 -16.767 1.00 97.31 106 ALA A CA 1
ATOM 809 C C . ALA A 1 106 ? 15.140 -1.243 -16.996 1.00 97.31 106 ALA A C 1
ATOM 811 O O . ALA A 1 106 ? 15.110 -1.722 -18.134 1.00 97.31 106 ALA A O 1
ATOM 812 N N . ALA A 1 107 ? 14.638 -1.885 -15.940 1.00 98.25 107 ALA A N 1
ATOM 813 C CA . ALA A 1 107 ? 13.920 -3.150 -15.996 1.00 98.25 107 ALA A CA 1
ATOM 814 C C . ALA A 1 107 ? 12.644 -3.035 -16.836 1.00 98.25 107 ALA A C 1
ATOM 816 O O . ALA A 1 107 ? 12.464 -3.820 -17.769 1.00 98.25 107 ALA A O 1
ATOM 817 N N . ALA A 1 108 ? 11.816 -2.014 -16.596 1.00 98.06 108 ALA A N 1
ATOM 818 C CA . ALA A 1 108 ? 10.606 -1.768 -17.378 1.00 98.06 108 ALA A CA 1
ATOM 819 C C . ALA A 1 108 ? 10.923 -1.627 -18.880 1.00 98.06 108 ALA A C 1
ATOM 821 O O . ALA A 1 108 ? 10.273 -2.240 -19.732 1.00 98.06 108 ALA A O 1
ATOM 822 N N . LYS A 1 109 ? 11.993 -0.903 -19.222 1.00 97.81 109 LYS A N 1
ATOM 823 C CA . LYS A 1 109 ? 12.455 -0.764 -20.609 1.00 97.81 109 LYS A CA 1
ATOM 824 C C . LYS A 1 109 ? 12.937 -2.087 -21.217 1.00 97.81 109 LYS A C 1
ATOM 826 O O . LYS A 1 109 ? 12.622 -2.377 -22.374 1.00 97.81 109 LYS A O 1
ATOM 831 N N . LYS A 1 110 ? 13.687 -2.903 -20.466 1.00 98.00 110 LYS A N 1
ATOM 832 C CA . LYS A 1 110 ? 14.122 -4.242 -20.911 1.00 98.00 110 LYS A CA 1
ATOM 833 C C . LYS A 1 110 ? 12.928 -5.157 -21.168 1.00 98.00 110 LYS A C 1
ATOM 835 O O . LYS A 1 110 ? 12.890 -5.816 -22.205 1.00 98.00 110 LYS A O 1
ATOM 840 N N . VAL A 1 111 ? 11.947 -5.153 -20.267 1.00 98.06 111 VAL A N 1
ATOM 841 C CA . VAL A 1 111 ? 10.715 -5.934 -20.409 1.00 98.06 111 VAL A CA 1
ATOM 842 C C . VAL A 1 111 ? 9.951 -5.516 -21.657 1.00 98.06 111 VAL A C 1
ATOM 844 O O . VAL A 1 111 ? 9.680 -6.365 -22.503 1.00 98.06 111 VAL A O 1
ATOM 847 N N . ARG A 1 112 ? 9.702 -4.213 -21.841 1.00 96.81 112 ARG A N 1
ATOM 848 C CA . ARG A 1 112 ? 9.042 -3.687 -23.043 1.00 96.81 112 ARG A CA 1
ATOM 849 C C . ARG A 1 112 ? 9.743 -4.137 -24.327 1.00 96.81 112 ARG A C 1
ATOM 851 O O . ARG A 1 112 ? 9.084 -4.555 -25.274 1.00 96.81 112 ARG A O 1
ATOM 858 N N . LYS A 1 113 ? 11.079 -4.080 -24.356 1.00 96.75 113 LYS A N 1
ATOM 859 C CA . LYS A 1 113 ? 11.884 -4.493 -25.515 1.00 96.75 113 LYS A CA 1
ATOM 860 C C . LYS A 1 113 ? 11.838 -6.006 -25.774 1.00 96.75 113 LYS A C 1
ATOM 862 O O . LYS A 1 113 ? 11.874 -6.407 -26.932 1.00 96.75 113 LYS A O 1
ATOM 867 N N . SER A 1 114 ? 11.813 -6.827 -24.723 1.00 96.75 114 SER A N 1
ATOM 868 C CA . SER A 1 114 ? 11.841 -8.295 -24.827 1.00 96.75 114 SER A CA 1
ATOM 869 C C . SER A 1 114 ? 10.471 -8.895 -25.152 1.00 96.75 114 SER A C 1
ATOM 871 O O . SER A 1 114 ? 10.373 -9.849 -25.926 1.00 96.75 114 SER A O 1
ATOM 873 N N . ASP A 1 115 ? 9.407 -8.342 -24.569 1.00 94.25 115 ASP A N 1
ATOM 874 C CA . ASP A 1 115 ? 8.047 -8.841 -24.757 1.00 94.25 115 ASP A CA 1
ATOM 875 C C . ASP A 1 115 ? 7.391 -8.285 -26.030 1.00 94.25 115 ASP A C 1
ATOM 877 O O . ASP A 1 115 ? 6.742 -9.020 -26.772 1.00 94.25 115 ASP A O 1
ATOM 881 N N . GLY A 1 116 ? 7.588 -6.992 -26.308 1.00 88.06 116 GLY A N 1
ATOM 882 C CA . GLY A 1 116 ? 7.044 -6.313 -27.484 1.00 88.06 116 GLY A CA 1
ATOM 883 C C . GLY A 1 116 ? 5.549 -5.979 -27.410 1.00 88.06 116 GLY A C 1
ATOM 884 O O . GLY A 1 116 ? 5.091 -5.156 -28.204 1.00 88.06 116 GLY A O 1
ATOM 885 N N . THR A 1 117 ? 4.791 -6.542 -26.460 1.00 92.38 117 THR A N 1
ATOM 886 C CA . THR A 1 117 ? 3.355 -6.260 -26.291 1.00 92.38 117 THR A CA 1
ATOM 887 C C . THR A 1 117 ? 3.047 -5.556 -24.974 1.00 92.38 117 THR A C 1
ATOM 889 O O . THR A 1 117 ? 2.478 -4.458 -24.983 1.00 92.38 117 THR A O 1
ATOM 892 N N . LEU A 1 118 ? 3.489 -6.130 -23.858 1.00 95.38 118 LEU A N 1
ATOM 893 C CA . LEU A 1 118 ? 3.344 -5.568 -22.525 1.00 95.38 118 LEU A CA 1
ATOM 894 C C . LEU A 1 118 ? 4.173 -4.290 -22.387 1.00 95.38 118 LEU A C 1
ATOM 896 O O . LEU A 1 118 ? 5.291 -4.167 -22.902 1.00 95.38 118 LEU A O 1
ATOM 900 N N . CYS A 1 119 ? 3.629 -3.316 -21.667 1.00 97.44 119 CYS A N 1
ATOM 901 C CA . CYS A 1 119 ? 4.462 -2.292 -21.052 1.00 97.44 119 CYS A CA 1
ATOM 902 C C . CYS A 1 119 ? 5.269 -2.933 -19.917 1.00 97.44 119 CYS A C 1
ATOM 904 O O . CYS A 1 119 ? 4.824 -3.889 -19.279 1.00 97.44 119 CYS A O 1
ATOM 906 N N . GLY A 1 120 ? 6.464 -2.411 -19.659 1.00 97.62 120 GLY A N 1
ATOM 907 C CA . GLY A 1 120 ? 7.289 -2.881 -18.554 1.00 97.62 120 GLY A CA 1
ATOM 908 C C . GLY A 1 120 ? 6.609 -2.676 -17.209 1.00 97.62 120 GLY A C 1
ATOM 909 O O . GLY A 1 120 ? 6.609 -3.587 -16.390 1.00 97.62 120 GLY A O 1
ATOM 910 N N . ALA A 1 121 ? 5.964 -1.524 -17.027 1.00 97.88 121 ALA A N 1
ATOM 911 C CA . ALA A 1 121 ? 5.247 -1.197 -15.806 1.00 97.88 121 ALA A CA 1
ATOM 912 C C . ALA A 1 121 ? 3.969 -0.388 -16.062 1.00 97.88 121 ALA A C 1
ATOM 914 O O . ALA A 1 121 ? 3.787 0.230 -17.111 1.00 97.88 121 ALA A O 1
ATOM 915 N N . SER A 1 122 ? 3.076 -0.384 -15.080 1.00 97.06 122 SER A N 1
ATOM 916 C CA . SER A 1 122 ? 2.000 0.597 -14.970 1.00 97.06 122 SER A CA 1
ATOM 917 C C . SER A 1 122 ? 2.555 1.979 -14.629 1.00 97.06 122 SER A C 1
ATOM 919 O O . SER A 1 122 ? 3.587 2.093 -13.972 1.00 97.06 122 SER A O 1
ATOM 921 N N . ASP A 1 123 ? 1.864 3.036 -15.057 1.00 95.62 123 ASP A N 1
ATOM 922 C CA . ASP A 1 123 ? 2.162 4.393 -14.597 1.00 95.62 123 ASP A CA 1
ATOM 923 C C . ASP A 1 123 ? 1.524 4.624 -13.217 1.00 95.62 123 ASP A C 1
ATOM 925 O O . ASP A 1 123 ? 0.305 4.755 -13.092 1.00 95.62 123 ASP A O 1
ATOM 929 N N . ASN A 1 124 ? 2.355 4.644 -12.172 1.00 94.25 124 ASN A N 1
ATOM 930 C CA . ASN A 1 124 ? 1.938 4.862 -10.789 1.00 94.25 124 ASN A CA 1
ATOM 931 C C . ASN A 1 124 ? 2.331 6.264 -10.270 1.00 94.25 124 ASN A C 1
ATOM 933 O O . ASN A 1 124 ? 2.313 6.488 -9.060 1.00 94.25 124 ASN A O 1
ATOM 937 N N . ALA A 1 125 ? 2.639 7.229 -11.150 1.00 93.69 125 ALA A N 1
ATOM 938 C CA . ALA A 1 125 ? 3.100 8.575 -10.770 1.00 93.69 125 ALA A CA 1
ATOM 939 C C . ALA A 1 125 ? 2.137 9.337 -9.843 1.00 93.69 125 ALA A C 1
ATOM 941 O O . ALA A 1 125 ? 2.559 10.159 -9.029 1.00 93.69 125 ALA A O 1
ATOM 942 N N . ILE A 1 126 ? 0.835 9.072 -9.966 1.00 90.44 126 ILE A N 1
ATOM 943 C CA . ILE A 1 126 ? -0.221 9.727 -9.179 1.00 90.44 126 ILE A CA 1
ATOM 944 C C . ILE A 1 126 ? -0.582 8.965 -7.897 1.00 90.44 126 ILE A C 1
ATOM 946 O O . ILE A 1 126 ? -1.457 9.395 -7.149 1.00 90.44 126 ILE A O 1
ATOM 950 N N . VAL A 1 127 ? 0.051 7.818 -7.638 1.00 91.19 127 VAL A N 1
ATOM 951 C CA . VAL A 1 127 ? -0.245 7.008 -6.456 1.00 91.19 127 VAL A CA 1
ATOM 952 C C . VAL A 1 127 ? 0.426 7.645 -5.244 1.00 91.19 127 VAL A C 1
ATOM 954 O O . VAL A 1 127 ? 1.616 7.456 -5.006 1.00 91.19 127 VAL A O 1
ATOM 957 N N . MET A 1 128 ? -0.361 8.380 -4.455 1.00 91.44 128 MET A N 1
ATOM 958 C CA . MET A 1 128 ? 0.099 9.088 -3.255 1.00 91.44 128 MET A CA 1
ATOM 959 C C . MET A 1 128 ? 0.952 8.207 -2.331 1.00 91.44 128 MET A C 1
ATOM 961 O O . MET A 1 128 ? 2.006 8.645 -1.891 1.00 91.44 128 MET A O 1
ATOM 965 N N . TYR A 1 129 ? 0.526 6.970 -2.053 1.00 90.62 129 TYR A N 1
ATOM 966 C CA . TYR A 1 129 ? 1.260 6.065 -1.161 1.00 90.62 129 TYR A CA 1
ATOM 967 C C . TYR A 1 129 ? 2.643 5.695 -1.707 1.00 90.62 129 TYR A C 1
ATOM 969 O O . TYR A 1 129 ? 3.596 5.622 -0.945 1.00 90.62 129 TYR A O 1
ATOM 977 N N . LEU A 1 130 ? 2.782 5.532 -3.025 1.00 95.38 130 LEU A N 1
ATOM 978 C CA . LEU A 1 130 ? 4.080 5.270 -3.644 1.00 95.38 130 LEU A CA 1
ATOM 979 C C . LEU A 1 130 ? 4.998 6.494 -3.545 1.00 95.38 130 LEU A C 1
ATOM 981 O O . LEU A 1 130 ? 6.188 6.360 -3.267 1.00 95.38 130 LEU A O 1
ATOM 985 N N . TYR A 1 131 ? 4.432 7.689 -3.732 1.00 96.69 131 TYR A N 1
ATOM 986 C CA . TYR A 1 131 ? 5.170 8.936 -3.561 1.00 96.69 131 TYR A CA 1
ATOM 987 C C . TYR A 1 131 ? 5.559 9.188 -2.097 1.00 96.69 131 TYR A C 1
ATOM 989 O O . TYR A 1 131 ? 6.667 9.642 -1.835 1.00 96.69 131 TYR A O 1
ATOM 997 N N . ASP A 1 132 ? 4.708 8.833 -1.132 1.00 94.56 132 ASP A N 1
ATOM 998 C CA . ASP A 1 132 ? 5.048 8.877 0.294 1.00 94.56 132 ASP A CA 1
ATOM 999 C C . ASP A 1 132 ? 6.268 8.000 0.600 1.00 94.56 132 ASP A C 1
ATOM 1001 O O . ASP A 1 132 ? 7.218 8.468 1.223 1.00 94.56 132 ASP A O 1
ATOM 1005 N N . LEU A 1 133 ? 6.305 6.767 0.085 1.00 95.19 133 LEU A N 1
ATOM 1006 C CA . LEU A 1 133 ? 7.474 5.893 0.223 1.00 95.19 133 LEU A CA 1
ATOM 1007 C C . LEU A 1 133 ? 8.720 6.558 -0.374 1.00 95.19 133 LEU A C 1
ATOM 1009 O O . LEU A 1 133 ? 9.726 6.668 0.319 1.00 95.19 133 LEU A O 1
ATOM 1013 N N . TYR A 1 134 ? 8.639 7.108 -1.592 1.00 96.75 134 TYR A N 1
ATOM 1014 C CA . TYR A 1 134 ? 9.739 7.871 -2.199 1.00 96.75 134 TYR A CA 1
ATOM 1015 C C . TYR A 1 134 ? 10.214 9.041 -1.321 1.00 96.75 134 TYR A C 1
ATOM 1017 O O . TYR A 1 134 ? 11.413 9.227 -1.115 1.00 96.75 134 TYR A O 1
ATOM 1025 N N . LEU A 1 135 ? 9.296 9.829 -0.758 1.00 96.62 135 LEU A N 1
ATOM 1026 C CA . LEU A 1 135 ? 9.632 10.933 0.143 1.00 96.62 135 LEU A CA 1
ATOM 1027 C C . LEU A 1 135 ? 10.352 10.436 1.400 1.00 96.62 135 LEU A C 1
ATOM 1029 O O . LEU A 1 135 ? 11.355 11.023 1.809 1.00 96.62 135 LEU A O 1
ATOM 1033 N N . ARG A 1 136 ? 9.891 9.327 1.981 1.00 95.00 136 ARG A N 1
ATOM 1034 C CA . ARG A 1 136 ? 10.496 8.712 3.171 1.00 95.00 136 ARG A CA 1
ATOM 1035 C C . ARG A 1 136 ? 11.915 8.239 2.933 1.00 95.00 136 ARG A C 1
ATOM 1037 O O . ARG A 1 136 ? 12.775 8.466 3.784 1.00 95.00 136 ARG A O 1
ATOM 1044 N N . GLN A 1 137 ? 12.196 7.687 1.757 1.00 95.62 137 GLN A N 1
ATOM 1045 C CA . GLN A 1 137 ? 13.558 7.335 1.344 1.00 95.62 137 GLN A CA 1
ATOM 1046 C C . GLN A 1 137 ? 14.496 8.554 1.371 1.00 95.62 137 GLN A C 1
ATOM 1048 O O . GLN A 1 137 ? 15.672 8.424 1.690 1.00 95.62 137 GLN A O 1
ATOM 1053 N N . ASN A 1 138 ? 13.953 9.755 1.147 1.00 95.06 138 ASN A N 1
ATOM 1054 C CA . ASN A 1 138 ? 14.670 11.031 1.156 1.00 95.06 138 ASN A CA 1
ATOM 1055 C C . ASN A 1 138 ? 14.538 11.817 2.478 1.00 95.06 138 ASN A C 1
ATOM 1057 O O . ASN A 1 138 ? 14.779 13.023 2.515 1.00 95.06 138 ASN A O 1
ATOM 1061 N N . GLY A 1 139 ? 14.135 11.165 3.575 1.00 93.12 139 GLY A N 1
ATOM 1062 C CA . GLY A 1 139 ? 14.019 11.812 4.889 1.00 93.12 139 GLY A CA 1
ATOM 1063 C C . GLY A 1 139 ? 12.810 12.740 5.049 1.00 93.12 139 GLY A C 1
ATOM 1064 O O . GLY A 1 139 ? 12.723 13.455 6.047 1.00 93.12 139 GLY A O 1
ATOM 1065 N N . LYS A 1 140 ? 11.878 12.717 4.094 1.00 94.44 140 LYS A N 1
ATOM 1066 C CA . LYS A 1 140 ? 10.605 13.446 4.119 1.00 94.44 140 LYS A CA 1
ATOM 1067 C C . LYS A 1 140 ? 9.454 12.485 4.433 1.00 94.44 140 LYS A C 1
ATOM 1069 O O . LYS A 1 140 ? 9.662 11.331 4.788 1.00 94.44 140 LYS A O 1
ATOM 1074 N N . ALA A 1 141 ? 8.229 12.969 4.338 1.00 92.56 141 ALA A N 1
ATOM 1075 C CA . ALA A 1 141 ? 7.010 12.167 4.342 1.00 92.56 141 ALA A CA 1
ATOM 1076 C C . ALA A 1 141 ? 5.940 12.958 3.589 1.00 92.56 141 ALA A C 1
ATOM 1078 O O . ALA A 1 141 ? 6.070 14.174 3.441 1.00 92.56 141 ALA A O 1
ATOM 1079 N N . PHE A 1 142 ? 4.875 12.309 3.129 1.00 91.56 142 PHE A N 1
ATOM 1080 C CA . PHE A 1 142 ? 3.791 13.028 2.463 1.00 91.56 142 PHE A CA 1
ATOM 1081 C C . PHE A 1 142 ? 3.156 14.060 3.402 1.00 91.56 142 PHE A C 1
ATOM 1083 O O . PHE A 1 142 ? 2.899 15.197 3.002 1.00 91.56 142 PHE A O 1
ATOM 1090 N N . PHE A 1 143 ? 2.979 13.687 4.672 1.00 87.38 143 PHE A N 1
ATOM 1091 C CA . PHE A 1 143 ? 2.510 14.578 5.726 1.00 87.38 143 PHE A CA 1
ATOM 1092 C C . PHE A 1 143 ? 3.520 14.705 6.860 1.00 87.38 143 PHE A C 1
ATOM 1094 O O . PHE A 1 143 ? 4.237 13.763 7.187 1.00 87.38 143 PHE A O 1
ATOM 1101 N N . THR A 1 144 ? 3.550 15.872 7.490 1.00 85.31 144 THR A N 1
ATOM 1102 C CA . THR A 1 144 ? 4.291 16.133 8.724 1.00 85.31 144 THR A CA 1
ATOM 1103 C C . THR A 1 144 ? 3.447 15.794 9.958 1.00 85.31 144 THR A C 1
ATOM 1105 O O . THR A 1 144 ? 2.223 15.666 9.894 1.00 85.31 144 THR A O 1
ATOM 1108 N N . LYS A 1 145 ? 4.089 15.704 11.133 1.00 78.31 145 LYS A N 1
ATOM 1109 C CA . LYS A 1 145 ? 3.389 15.473 12.415 1.00 78.31 145 LYS A CA 1
ATOM 1110 C C . LYS A 1 145 ? 2.375 16.570 12.757 1.00 78.31 145 LYS A C 1
ATOM 1112 O O . LYS A 1 145 ? 1.383 16.287 13.418 1.00 78.31 145 LYS A O 1
ATOM 1117 N N . ASP A 1 146 ? 2.608 17.800 12.301 1.00 78.88 146 ASP A N 1
ATOM 1118 C CA . ASP A 1 146 ? 1.693 18.935 12.452 1.00 78.88 146 ASP A CA 1
ATOM 1119 C 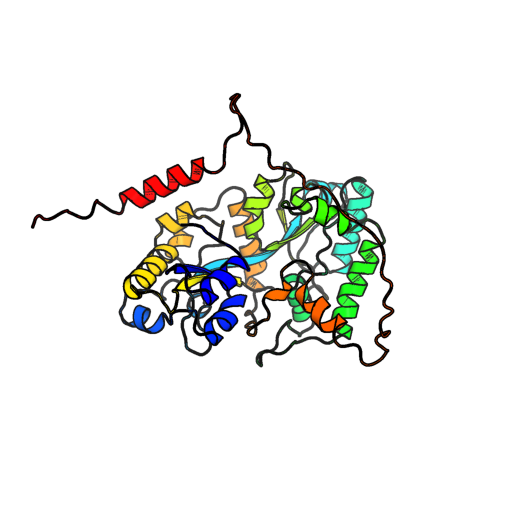C . ASP A 1 146 ? 0.659 19.026 11.319 1.00 78.88 146 ASP A C 1
ATOM 1121 O O . ASP A 1 146 ? 0.064 20.082 11.117 1.00 78.88 146 ASP A O 1
ATOM 1125 N N . SER A 1 147 ? 0.399 17.917 10.613 1.00 76.81 147 SER A N 1
ATOM 1126 C CA . SER A 1 147 ? -0.703 17.807 9.650 1.00 76.81 147 SER A CA 1
ATOM 1127 C C . SER A 1 147 ? -0.562 18.703 8.407 1.00 76.81 147 SER A C 1
ATOM 1129 O O . SER A 1 147 ? -1.564 19.068 7.792 1.00 76.81 147 SER A O 1
ATOM 1131 N N . LYS A 1 148 ? 0.671 19.037 8.002 1.00 85.00 148 LYS A N 1
ATOM 1132 C CA . LYS A 1 148 ? 0.986 19.782 6.767 1.00 85.00 148 LYS A CA 1
ATOM 1133 C C . LYS A 1 148 ? 1.586 18.861 5.707 1.00 85.00 148 LYS A C 1
ATOM 1135 O O . LYS A 1 148 ? 1.958 17.732 6.012 1.00 85.00 148 LYS A O 1
ATOM 1140 N N . LEU A 1 149 ? 1.698 19.340 4.465 1.00 91.19 149 LEU A N 1
ATOM 1141 C CA . LEU A 1 149 ? 2.483 18.653 3.434 1.00 91.19 149 LEU A CA 1
ATOM 1142 C C . LEU A 1 149 ? 3.958 18.611 3.854 1.00 91.19 149 LEU A C 1
ATOM 1144 O O . LEU A 1 149 ? 4.512 19.626 4.274 1.00 91.19 149 LEU A O 1
ATOM 1148 N N . GLY A 1 150 ? 4.582 17.439 3.748 1.00 92.81 150 GLY A N 1
ATOM 1149 C CA . GLY A 1 150 ? 5.995 17.232 4.086 1.00 92.81 150 GLY A CA 1
ATOM 1150 C C . GLY A 1 150 ? 6.946 17.311 2.889 1.00 92.81 150 GLY A C 1
ATOM 1151 O O . GLY A 1 150 ? 8.086 16.858 2.987 1.00 92.81 150 GLY A O 1
ATOM 1152 N N . PHE A 1 151 ? 6.488 17.877 1.773 1.00 95.50 151 PHE A N 1
ATOM 1153 C CA . PHE A 1 151 ? 7.233 18.031 0.524 1.00 95.50 151 PHE A CA 1
ATOM 1154 C C . PHE A 1 151 ? 6.943 19.393 -0.127 1.00 95.50 151 PHE A C 1
ATOM 1156 O O . PHE A 1 151 ? 5.965 20.060 0.218 1.00 95.50 151 PHE A O 1
ATOM 1163 N N . THR A 1 152 ? 7.804 19.810 -1.054 1.00 96.69 152 THR A N 1
ATOM 1164 C CA . THR A 1 152 ? 7.686 21.061 -1.820 1.00 96.69 152 THR A CA 1
ATOM 1165 C C . THR A 1 152 ? 7.201 20.812 -3.250 1.00 96.69 152 THR A C 1
ATOM 1167 O O . THR A 1 152 ? 7.155 19.679 -3.727 1.00 96.69 152 THR A O 1
ATOM 1170 N N . GLU A 1 153 ? 6.869 21.883 -3.974 1.00 96.75 153 GLU A N 1
ATOM 1171 C CA . GLU A 1 153 ? 6.577 21.805 -5.412 1.00 96.75 153 GLU A CA 1
ATOM 1172 C C . GLU A 1 153 ? 7.738 21.187 -6.209 1.00 96.75 153 GLU A C 1
ATOM 1174 O O . GLU A 1 153 ? 7.497 20.381 -7.110 1.00 96.75 153 GLU A O 1
ATOM 1179 N N . ASP A 1 154 ? 8.985 21.495 -5.845 1.00 97.88 154 ASP A N 1
ATOM 1180 C CA . ASP A 1 154 ? 10.175 20.939 -6.497 1.00 97.88 154 ASP A CA 1
ATOM 1181 C C . ASP A 1 154 ? 10.263 19.417 -6.324 1.00 97.88 154 ASP A C 1
ATOM 1183 O O . ASP A 1 154 ? 10.512 18.704 -7.296 1.00 97.88 154 ASP A O 1
ATOM 1187 N N . ASP A 1 155 ? 9.981 18.903 -5.120 1.00 97.56 155 ASP A N 1
ATOM 1188 C CA . ASP A 1 155 ? 9.974 17.457 -4.854 1.00 97.56 155 ASP A CA 1
ATOM 1189 C C . ASP A 1 155 ? 8.947 16.727 -5.728 1.00 97.56 155 ASP A C 1
ATOM 1191 O O . ASP A 1 155 ? 9.184 15.620 -6.222 1.00 97.56 155 ASP A O 1
ATOM 1195 N N . LEU A 1 156 ? 7.767 17.329 -5.890 1.00 97.12 156 LEU A N 1
ATOM 1196 C CA . LEU A 1 156 ? 6.684 16.749 -6.676 1.00 97.12 156 LEU A CA 1
ATOM 1197 C C . LEU A 1 156 ? 6.979 16.849 -8.175 1.00 97.12 156 LEU A C 1
ATOM 1199 O O . LEU A 1 156 ? 6.736 15.901 -8.925 1.00 97.12 156 LEU A O 1
ATOM 1203 N N . THR A 1 157 ? 7.556 17.971 -8.602 1.00 97.50 157 THR A N 1
ATOM 1204 C CA . THR A 1 157 ? 7.998 18.204 -9.980 1.00 97.50 157 THR A CA 1
ATOM 1205 C C . THR A 1 157 ? 9.095 17.225 -10.378 1.00 97.50 157 THR A C 1
ATOM 1207 O O . THR A 1 157 ? 9.070 16.698 -11.492 1.00 97.50 157 THR A O 1
ATOM 1210 N N . GLU A 1 158 ? 10.031 16.916 -9.479 1.00 96.62 158 GLU A N 1
ATOM 1211 C CA . GLU A 1 158 ? 11.051 15.897 -9.712 1.00 96.62 158 GLU A CA 1
ATOM 1212 C C . GLU A 1 158 ? 10.417 14.514 -9.914 1.00 96.62 158 GLU A C 1
ATOM 1214 O O . GLU A 1 158 ? 10.700 13.844 -10.916 1.00 96.62 158 GLU A O 1
ATOM 1219 N N . TRP A 1 159 ? 9.524 14.111 -9.004 1.00 96.94 159 TRP A N 1
ATOM 1220 C CA . TRP A 1 159 ? 8.826 12.827 -9.061 1.00 96.94 159 TRP A CA 1
ATOM 1221 C C . TRP A 1 159 ? 8.005 12.681 -10.345 1.00 96.94 159 TRP A C 1
ATOM 1223 O O . TRP A 1 159 ? 8.251 11.773 -11.144 1.00 96.94 159 TRP A O 1
ATOM 1233 N N . TRP A 1 160 ? 7.077 13.601 -10.606 1.00 97.00 160 TRP A N 1
ATOM 1234 C CA . TRP A 1 160 ? 6.254 13.560 -11.815 1.00 97.00 160 TRP A CA 1
ATOM 1235 C C . TRP A 1 160 ? 7.077 13.731 -13.082 1.00 97.00 160 TRP A C 1
ATOM 1237 O O . TRP A 1 160 ? 6.846 13.019 -14.058 1.00 97.00 160 TRP A O 1
ATOM 1247 N N . GLY A 1 161 ? 8.076 14.612 -13.074 1.00 96.56 161 GLY A N 1
ATOM 1248 C CA . GLY A 1 161 ? 8.987 14.792 -14.196 1.00 96.56 161 GLY A CA 1
ATOM 1249 C C . GLY A 1 161 ? 9.741 13.506 -14.531 1.00 96.56 161 GLY A C 1
ATOM 1250 O O . GLY A 1 161 ? 9.937 13.199 -15.708 1.00 96.56 161 GLY A O 1
ATOM 1251 N N . ARG A 1 162 ? 10.134 12.717 -13.523 1.00 95.19 162 ARG A N 1
ATOM 1252 C CA . ARG A 1 162 ? 10.769 11.408 -13.717 1.00 95.19 162 ARG A CA 1
ATOM 1253 C C . ARG A 1 162 ? 9.834 10.417 -14.390 1.00 95.19 162 ARG A C 1
ATOM 1255 O O . ARG A 1 162 ? 10.192 9.893 -15.442 1.00 95.19 162 ARG A O 1
ATOM 1262 N N . TRP A 1 163 ? 8.639 10.208 -13.846 1.00 96.12 163 TRP A N 1
ATOM 1263 C CA . TRP A 1 163 ? 7.650 9.312 -14.450 1.00 96.12 163 TRP A CA 1
ATOM 1264 C C . TRP A 1 163 ? 7.252 9.760 -15.858 1.00 96.12 163 TRP A C 1
ATOM 1266 O O . TRP A 1 163 ? 7.202 8.943 -16.774 1.00 96.12 163 TRP A O 1
ATOM 1276 N N . GLN A 1 164 ? 7.084 11.066 -16.080 1.00 94.06 164 GLN A N 1
ATOM 1277 C CA . GLN A 1 164 ? 6.743 11.617 -17.390 1.00 94.06 164 GLN A CA 1
ATOM 1278 C C . GLN A 1 164 ? 7.834 11.356 -18.441 1.00 94.06 164 GLN A C 1
ATOM 1280 O O . GLN A 1 164 ? 7.512 11.147 -19.611 1.00 94.06 164 GLN A O 1
ATOM 1285 N N . ARG A 1 165 ? 9.122 11.356 -18.065 1.00 94.75 165 ARG A N 1
ATOM 1286 C CA . ARG A 1 165 ? 10.209 10.988 -18.992 1.00 94.75 165 ARG A CA 1
ATOM 1287 C C . ARG A 1 165 ? 10.078 9.538 -19.464 1.00 94.75 165 ARG A C 1
ATOM 1289 O O . ARG A 1 165 ? 10.255 9.300 -20.653 1.00 94.75 165 ARG A O 1
ATOM 1296 N N . HIS A 1 166 ? 9.705 8.623 -18.573 1.00 94.25 166 HIS A N 1
ATOM 1297 C CA . HIS A 1 166 ? 9.508 7.202 -18.884 1.00 94.25 166 HIS A CA 1
ATOM 1298 C C . HIS A 1 166 ? 8.174 6.913 -19.588 1.00 94.25 166 HIS A C 1
ATOM 1300 O O . HIS A 1 166 ? 8.088 6.045 -20.454 1.00 94.25 166 HIS A O 1
ATOM 1306 N N . ALA A 1 167 ? 7.134 7.698 -19.309 1.00 90.00 167 ALA A N 1
ATOM 1307 C CA . ALA A 1 167 ? 5.860 7.612 -20.021 1.00 90.00 167 ALA A CA 1
ATOM 1308 C C . ALA A 1 167 ? 5.981 7.991 -21.511 1.00 90.00 167 ALA A C 1
ATOM 1310 O O . ALA A 1 167 ? 5.134 7.609 -22.315 1.00 90.00 167 ALA A O 1
ATOM 1311 N N . LYS A 1 168 ? 7.034 8.728 -21.898 1.00 88.62 168 LYS A N 1
ATOM 1312 C CA . LYS A 1 168 ? 7.316 9.114 -23.294 1.00 88.62 168 LYS A CA 1
ATOM 1313 C C . LYS A 1 168 ? 8.040 8.034 -24.106 1.00 88.62 168 LYS A C 1
ATOM 1315 O O . LYS A 1 168 ? 8.191 8.214 -25.312 1.00 88.62 168 LYS A O 1
ATOM 1320 N N . THR A 1 169 ? 8.512 6.957 -23.480 1.00 85.81 169 THR A N 1
ATOM 1321 C CA . THR A 1 169 ? 9.363 5.936 -24.120 1.00 85.81 169 THR A CA 1
ATOM 1322 C C . THR A 1 169 ? 8.705 4.548 -24.221 1.00 85.81 169 THR A C 1
ATOM 1324 O O . THR A 1 169 ? 9.375 3.561 -24.524 1.00 85.81 169 THR A O 1
ATOM 1327 N N . ASP A 1 170 ? 7.371 4.496 -24.089 1.00 87.88 170 ASP A N 1
ATOM 1328 C CA . ASP A 1 170 ? 6.494 3.317 -24.221 1.00 87.88 170 ASP A CA 1
ATOM 1329 C C . ASP A 1 170 ? 6.699 2.191 -23.184 1.00 87.88 170 ASP A C 1
ATOM 1331 O O . ASP A 1 170 ? 5.976 1.187 -23.217 1.00 87.88 170 ASP A O 1
ATOM 1335 N N . GLU A 1 171 ? 7.635 2.315 -22.235 1.00 94.75 171 GLU A N 1
ATOM 1336 C CA . GLU A 1 171 ? 7.792 1.323 -21.163 1.00 94.75 171 GLU A CA 1
ATOM 1337 C C . GLU A 1 171 ? 6.688 1.375 -20.104 1.00 94.75 171 GLU A C 1
ATOM 1339 O O . GLU A 1 171 ? 6.489 0.375 -19.411 1.00 94.75 171 GLU A O 1
ATOM 1344 N N . LEU A 1 172 ? 5.965 2.492 -19.988 1.00 97.44 172 LEU A N 1
ATOM 1345 C CA . LEU A 1 172 ? 4.845 2.641 -19.060 1.00 97.44 172 LEU A CA 1
ATOM 1346 C C . LEU A 1 172 ? 3.500 2.551 -19.781 1.00 97.44 172 LEU A C 1
ATOM 1348 O O . LEU A 1 172 ? 3.359 3.020 -20.912 1.00 97.44 172 LEU A O 1
ATOM 1352 N N . VAL A 1 173 ? 2.491 1.988 -19.111 1.00 96.62 173 VAL A N 1
ATOM 1353 C CA . VAL A 1 173 ? 1.117 1.966 -19.635 1.00 96.62 173 VAL A CA 1
ATOM 1354 C C . VAL A 1 173 ? 0.601 3.400 -19.798 1.00 96.62 173 VAL A C 1
ATOM 1356 O O . VAL A 1 173 ? 0.518 4.130 -18.811 1.00 96.62 173 VAL A O 1
ATOM 1359 N N . PRO A 1 174 ? 0.172 3.814 -21.006 1.00 93.75 174 PRO A N 1
ATOM 1360 C CA . PRO A 1 174 ? -0.408 5.136 -21.207 1.00 93.75 174 PRO A CA 1
ATOM 1361 C C . PRO A 1 174 ? -1.683 5.331 -20.380 1.00 93.75 174 PRO A C 1
ATOM 1363 O O . PRO A 1 174 ? -2.579 4.483 -20.417 1.00 93.75 174 PRO A O 1
ATOM 1366 N N . GLY A 1 175 ? -1.832 6.493 -19.735 1.00 90.56 175 GLY A N 1
ATOM 1367 C CA . GLY A 1 175 ? -2.984 6.792 -18.870 1.00 90.56 175 GLY A CA 1
ATOM 1368 C C . GLY A 1 175 ? -4.350 6.552 -19.530 1.00 90.56 175 GLY A C 1
ATOM 1369 O O . GLY A 1 175 ? -5.243 5.979 -18.915 1.00 90.56 175 GLY A O 1
ATOM 1370 N N . LYS A 1 176 ? -4.497 6.866 -20.827 1.00 92.06 176 LYS A N 1
ATOM 1371 C CA . LYS A 1 176 ? -5.729 6.580 -21.588 1.00 92.06 176 LYS A CA 1
ATOM 1372 C C . LYS A 1 176 ? -6.059 5.083 -21.655 1.00 92.06 176 LYS A C 1
ATOM 1374 O O . LYS A 1 176 ? -7.229 4.725 -21.576 1.00 92.06 176 LYS A O 1
ATOM 1379 N N . LYS A 1 177 ? -5.053 4.214 -21.813 1.00 93.94 177 LYS A N 1
ATOM 1380 C CA . LYS A 1 177 ? -5.261 2.757 -21.830 1.00 93.94 177 LYS A CA 1
ATOM 1381 C C . LYS A 1 177 ? -5.632 2.241 -20.441 1.00 93.94 177 LYS A C 1
ATOM 1383 O O . LYS A 1 177 ? -6.534 1.419 -20.337 1.00 93.94 177 LYS A O 1
ATOM 1388 N N . SER A 1 178 ? -4.988 2.769 -19.398 1.00 92.56 178 SER A N 1
ATOM 1389 C CA . SER A 1 178 ? -5.334 2.454 -18.006 1.00 92.56 178 SER A CA 1
ATOM 1390 C C . SER A 1 178 ? -6.792 2.825 -17.695 1.00 92.56 178 SER A C 1
ATOM 1392 O O . SER A 1 178 ? -7.537 2.014 -17.153 1.00 92.56 178 SER A O 1
ATOM 1394 N N . GLU A 1 179 ? -7.256 3.998 -18.143 1.00 92.00 179 GLU A N 1
ATOM 1395 C CA . GLU A 1 179 ? -8.655 4.418 -17.972 1.00 92.00 179 GLU A CA 1
ATOM 1396 C C . GLU A 1 179 ? -9.640 3.479 -18.681 1.00 92.00 179 GLU A C 1
ATOM 1398 O O . GLU A 1 179 ? -10.659 3.094 -18.114 1.00 92.00 179 GLU A O 1
ATOM 1403 N N . GLN A 1 180 ? -9.318 3.072 -19.911 1.00 95.44 180 GLN A N 1
ATOM 1404 C CA . GLN A 1 180 ? -10.144 2.156 -20.702 1.00 95.44 180 GLN A CA 1
ATOM 1405 C C . GLN A 1 180 ? -10.221 0.742 -20.111 1.00 95.44 180 GLN A C 1
ATOM 1407 O O . GLN A 1 180 ? -11.182 0.027 -20.388 1.00 95.44 180 GLN A O 1
ATOM 1412 N N . ALA A 1 181 ? -9.229 0.334 -19.317 1.00 93.69 181 ALA A N 1
ATOM 1413 C CA . ALA A 1 181 ? -9.184 -0.982 -18.685 1.00 93.69 181 ALA A CA 1
ATOM 1414 C C . ALA A 1 181 ? -10.064 -1.089 -17.430 1.00 93.69 181 ALA A C 1
ATOM 1416 O O . ALA A 1 181 ? -10.331 -2.198 -16.953 1.00 93.69 181 ALA A O 1
ATOM 1417 N N . LYS A 1 182 ? -10.533 0.039 -16.883 1.00 91.62 182 LYS A N 1
ATOM 1418 C CA . LYS A 1 182 ? -11.355 0.034 -15.671 1.00 91.62 182 LYS A CA 1
ATOM 1419 C C . LYS A 1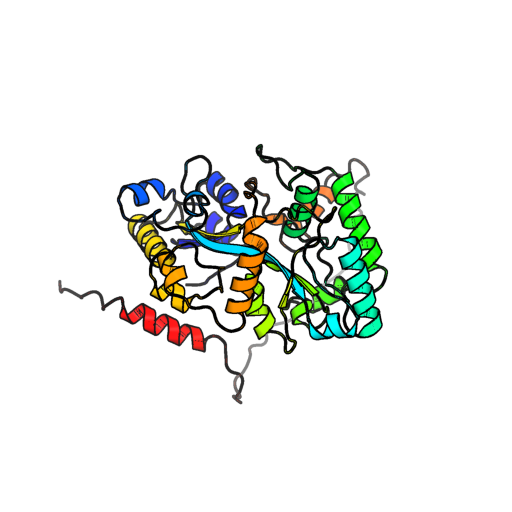 182 ? -12.620 -0.821 -15.865 1.00 91.62 182 LYS A C 1
ATOM 1421 O O . LYS A 1 182 ? -13.245 -0.772 -16.923 1.00 91.62 182 LYS A O 1
ATOM 1426 N N . PRO A 1 183 ? -13.028 -1.601 -14.844 1.00 91.50 183 PRO A N 1
ATOM 1427 C CA . PRO A 1 183 ? -12.570 -1.549 -13.449 1.00 91.50 183 PRO A CA 1
ATOM 1428 C C . PRO A 1 183 ? -11.322 -2.397 -13.123 1.00 91.50 183 PRO A C 1
ATOM 1430 O O . PRO A 1 183 ? -10.952 -2.496 -11.947 1.00 91.50 183 PRO A O 1
ATOM 1433 N N . LYS A 1 184 ? -10.676 -3.026 -14.115 1.00 92.31 184 LYS A N 1
ATOM 1434 C CA . LYS A 1 184 ? -9.437 -3.783 -13.888 1.00 92.31 184 LYS A CA 1
ATOM 1435 C C . LYS A 1 184 ? -8.245 -2.845 -13.699 1.00 92.31 184 LYS A C 1
ATOM 1437 O O . LYS A 1 184 ? -8.179 -1.780 -14.310 1.00 92.31 184 LYS A O 1
ATOM 1442 N N . ALA A 1 185 ? -7.301 -3.270 -12.862 1.00 93.19 185 ALA A N 1
ATOM 1443 C CA . ALA A 1 185 ? -5.969 -2.673 -12.815 1.00 93.19 185 ALA A CA 1
ATOM 1444 C C . ALA A 1 185 ? -5.199 -2.992 -14.107 1.00 93.19 185 ALA A C 1
ATOM 1446 O O . ALA A 1 185 ? -5.506 -3.978 -14.782 1.00 93.19 185 ALA A O 1
ATOM 1447 N N . SER A 1 186 ? -4.188 -2.190 -14.440 1.00 95.25 186 SER A N 1
ATOM 1448 C CA . SER A 1 186 ? -3.430 -2.356 -15.688 1.00 95.25 186 SER A CA 1
ATOM 1449 C C . SER A 1 186 ? -2.697 -3.700 -15.740 1.00 95.25 186 SER A C 1
ATOM 1451 O O . SER A 1 186 ? -2.722 -4.362 -16.780 1.00 95.25 186 SER A O 1
ATOM 1453 N N . ILE A 1 187 ? -2.149 -4.170 -14.615 1.00 95.50 187 ILE A N 1
ATOM 1454 C CA . ILE A 1 187 ? -1.536 -5.503 -14.532 1.00 95.50 187 ILE A CA 1
ATOM 1455 C C . ILE A 1 187 ? -2.560 -6.637 -14.697 1.00 95.50 187 ILE A C 1
ATOM 1457 O O . ILE A 1 187 ? -2.281 -7.634 -15.349 1.00 95.50 187 ILE A O 1
ATOM 1461 N N . SER A 1 188 ? -3.781 -6.469 -14.177 1.00 94.81 188 SER A N 1
ATOM 1462 C CA . SER A 1 188 ? -4.859 -7.474 -14.282 1.00 94.81 188 SER A CA 1
ATOM 1463 C C . SER A 1 188 ? -5.558 -7.478 -15.646 1.00 94.81 188 SER A C 1
ATOM 1465 O O . SER A 1 188 ? -6.267 -8.425 -15.992 1.00 94.81 188 SER A O 1
ATOM 1467 N N . ALA A 1 189 ? -5.399 -6.397 -16.408 1.00 95.06 189 ALA A N 1
ATOM 1468 C CA . ALA A 1 189 ? -5.836 -6.269 -17.792 1.00 95.06 189 ALA A CA 1
ATOM 1469 C C . ALA A 1 189 ? -4.753 -6.705 -18.794 1.00 95.06 189 ALA A C 1
ATOM 1471 O O . ALA A 1 189 ? -4.932 -6.496 -19.992 1.00 95.06 189 ALA A O 1
ATOM 1472 N N . ASP A 1 190 ? -3.645 -7.280 -18.310 1.00 94.00 190 ASP A N 1
ATOM 1473 C CA . ASP A 1 190 ? -2.501 -7.712 -19.113 1.00 94.00 190 ASP A CA 1
ATOM 1474 C C . ASP A 1 190 ? -1.932 -6.568 -19.986 1.00 94.00 190 ASP A C 1
ATOM 1476 O O . ASP A 1 190 ? -1.545 -6.767 -21.136 1.00 94.00 190 ASP A O 1
ATOM 1480 N N . LEU A 1 191 ? -1.907 -5.336 -19.453 1.00 96.06 191 LEU A N 1
ATOM 1481 C CA . LEU A 1 191 ? -1.315 -4.163 -20.116 1.00 96.06 191 LEU A CA 1
ATOM 1482 C C . LEU A 1 191 ? 0.130 -3.899 -19.675 1.00 96.06 191 LEU A C 1
ATOM 1484 O O . LEU A 1 191 ? 0.912 -3.324 -20.435 1.00 96.06 191 LEU A O 1
ATOM 1488 N N . SER A 1 192 ? 0.486 -4.307 -18.457 1.00 97.06 192 SER A N 1
ATOM 1489 C CA . SER A 1 192 ? 1.819 -4.139 -17.875 1.00 97.06 192 SER A CA 1
ATOM 1490 C C . SER A 1 192 ? 2.348 -5.439 -17.297 1.00 97.06 192 SER A C 1
ATOM 1492 O O . SER A 1 192 ? 1.582 -6.227 -16.750 1.00 97.06 192 SER A O 1
ATOM 1494 N N . ALA A 1 193 ? 3.666 -5.600 -17.305 1.00 97.69 193 ALA A N 1
ATOM 1495 C CA . ALA A 1 193 ? 4.334 -6.691 -16.609 1.00 97.69 193 ALA A CA 1
ATOM 1496 C C . ALA A 1 193 ? 4.526 -6.436 -15.107 1.00 97.69 193 ALA A C 1
ATOM 1498 O O . ALA A 1 193 ? 4.804 -7.388 -14.380 1.00 97.69 193 ALA A O 1
ATOM 1499 N N . SER A 1 194 ? 4.396 -5.188 -14.640 1.00 98.00 194 SER A N 1
ATOM 1500 C CA . SER A 1 194 ? 4.487 -4.855 -13.219 1.00 98.00 194 SER A CA 1
ATOM 1501 C C . SER A 1 194 ? 3.651 -3.641 -12.797 1.00 98.00 194 SER A C 1
ATOM 1503 O O . SER A 1 194 ? 3.360 -2.766 -13.611 1.00 98.00 194 SER A O 1
ATOM 1505 N N . GLU A 1 195 ? 3.279 -3.562 -11.520 1.00 97.06 195 GLU A N 1
ATOM 1506 C CA . GLU A 1 195 ? 2.466 -2.481 -10.935 1.00 97.06 195 GLU A CA 1
ATOM 1507 C C . GLU A 1 195 ? 2.723 -2.364 -9.424 1.00 97.06 195 GLU A C 1
ATOM 1509 O O . GLU A 1 195 ? 2.954 -3.372 -8.763 1.00 97.06 195 GLU A O 1
ATOM 1514 N N . PHE A 1 196 ? 2.678 -1.155 -8.859 1.00 97.62 196 PHE A N 1
ATOM 1515 C CA . PHE A 1 196 ? 2.803 -0.961 -7.410 1.00 97.62 196 PHE A CA 1
ATOM 1516 C C . PHE A 1 196 ? 1.441 -0.817 -6.727 1.00 97.62 196 PHE A C 1
ATOM 1518 O O . PHE A 1 196 ? 0.638 0.029 -7.125 1.00 97.62 196 PHE A O 1
ATOM 1525 N N . THR A 1 197 ? 1.198 -1.587 -5.664 1.00 94.75 197 THR A N 1
ATOM 1526 C CA . THR A 1 197 ? 0.027 -1.422 -4.783 1.00 94.75 197 THR A CA 1
ATOM 1527 C C . THR A 1 197 ? 0.238 -2.146 -3.442 1.00 94.75 197 THR A C 1
ATOM 1529 O O . THR A 1 197 ? 1.319 -2.667 -3.176 1.00 94.75 197 THR A O 1
ATOM 1532 N N . TRP A 1 198 ? -0.785 -2.175 -2.587 1.00 93.81 198 TRP A N 1
ATOM 1533 C CA . TRP A 1 198 ? -0.816 -2.964 -1.353 1.00 93.81 198 TRP A CA 1
ATOM 1534 C C . TRP A 1 198 ? -0.805 -4.470 -1.650 1.00 93.81 198 TRP A C 1
ATOM 1536 O O . TRP A 1 198 ? -1.574 -4.941 -2.487 1.00 93.81 198 TRP A O 1
ATOM 1546 N N . ASP A 1 199 ? 0.042 -5.220 -0.951 1.00 94.44 199 ASP A N 1
ATOM 1547 C CA . ASP A 1 199 ? 0.277 -6.664 -1.116 1.00 94.44 199 ASP A CA 1
ATOM 1548 C C . ASP A 1 199 ? -0.987 -7.547 -1.196 1.00 94.44 199 ASP A C 1
ATOM 1550 O O . ASP A 1 199 ? -1.062 -8.454 -2.030 1.00 94.44 199 ASP A O 1
ATOM 1554 N N . ASN A 1 200 ? -2.028 -7.263 -0.410 1.00 89.31 200 ASN A N 1
ATOM 1555 C CA . ASN A 1 200 ? -3.275 -8.031 -0.406 1.00 89.31 200 ASN A CA 1
ATOM 1556 C C . ASN A 1 200 ? -4.031 -7.995 -1.737 1.00 89.31 200 ASN A C 1
ATOM 1558 O O . ASN A 1 200 ? -4.861 -8.872 -1.997 1.00 89.31 200 ASN A O 1
ATOM 1562 N N . PHE A 1 201 ? -3.748 -7.022 -2.608 1.00 91.94 201 PHE A N 1
ATOM 1563 C CA . PHE A 1 201 ? -4.329 -6.997 -3.947 1.00 91.94 201 PHE A CA 1
ATOM 1564 C C . PHE A 1 201 ? -3.902 -8.202 -4.787 1.00 91.94 201 PHE A C 1
ATOM 1566 O O . PHE A 1 201 ? -4.567 -8.477 -5.784 1.00 91.94 201 PHE A O 1
ATOM 1573 N N . LEU A 1 202 ? -2.892 -8.982 -4.375 1.00 93.81 202 LEU A N 1
ATOM 1574 C CA . LEU A 1 202 ? -2.481 -10.189 -5.099 1.00 93.81 202 LEU A CA 1
ATOM 1575 C C . LEU A 1 202 ? -3.608 -11.206 -5.187 1.00 93.81 202 LEU A C 1
ATOM 1577 O O . LEU A 1 202 ? -3.787 -11.805 -6.243 1.00 93.81 202 LEU A O 1
ATOM 1581 N N . VAL A 1 203 ? -4.420 -11.335 -4.132 1.00 90.62 203 VAL A N 1
ATOM 1582 C CA . VAL A 1 203 ? -5.601 -12.213 -4.124 1.00 90.62 203 VAL A CA 1
ATOM 1583 C C . VAL A 1 203 ? -6.557 -11.840 -5.253 1.00 90.62 203 VAL A C 1
ATOM 1585 O O . VAL A 1 203 ? -7.045 -12.704 -5.979 1.00 90.62 203 VAL A O 1
ATOM 1588 N N . ARG A 1 204 ? -6.808 -10.537 -5.424 1.00 90.38 204 ARG A N 1
ATOM 1589 C CA . ARG A 1 204 ? -7.690 -10.019 -6.471 1.00 90.38 204 ARG A CA 1
ATOM 1590 C C . ARG A 1 204 ? -7.044 -10.146 -7.848 1.00 90.38 204 ARG A C 1
ATOM 1592 O O . ARG A 1 204 ? -7.665 -10.686 -8.756 1.00 90.38 204 ARG A O 1
ATOM 1599 N N . PHE A 1 205 ? -5.821 -9.651 -8.010 1.00 93.94 205 PHE A N 1
ATOM 1600 C CA . PHE A 1 205 ? -5.150 -9.602 -9.306 1.00 93.94 205 PHE A CA 1
ATOM 1601 C C . PHE A 1 205 ? -4.922 -11.004 -9.867 1.00 93.94 205 PHE A C 1
ATOM 1603 O O . PHE A 1 205 ? -5.292 -11.256 -11.008 1.00 93.94 205 PHE A O 1
ATOM 1610 N N . ALA A 1 206 ? -4.450 -11.951 -9.052 1.00 91.44 206 ALA A N 1
ATOM 1611 C CA . ALA A 1 206 ? -4.262 -13.339 -9.473 1.00 91.44 206 ALA A CA 1
ATOM 1612 C C . ALA A 1 206 ? -5.572 -14.043 -9.881 1.00 91.44 206 ALA A C 1
ATOM 1614 O O . ALA A 1 206 ? -5.531 -15.010 -10.634 1.00 91.44 206 ALA A O 1
ATOM 1615 N N . ALA A 1 207 ? -6.733 -13.573 -9.409 1.00 91.94 207 ALA A N 1
ATOM 1616 C CA . ALA A 1 207 ? -8.038 -14.070 -9.850 1.00 91.94 207 ALA A CA 1
ATOM 1617 C C . ALA A 1 207 ? -8.547 -13.386 -11.137 1.00 91.94 207 ALA A C 1
ATOM 1619 O O . ALA A 1 207 ? -9.422 -13.923 -11.816 1.00 91.94 207 ALA A O 1
ATOM 1620 N N . GLU A 1 208 ? -8.033 -12.196 -11.468 1.00 94.00 208 GLU A N 1
ATOM 1621 C CA . GLU A 1 208 ? -8.469 -11.382 -12.610 1.00 94.00 208 GLU A CA 1
ATOM 1622 C C . GLU A 1 208 ? -7.600 -11.551 -13.871 1.00 94.00 208 GLU A C 1
ATOM 1624 O O . GLU A 1 208 ? -8.089 -11.246 -14.970 1.00 94.00 208 GLU A O 1
ATOM 1629 N N . THR A 1 209 ? -6.357 -12.033 -13.729 1.00 91.06 209 THR A N 1
ATOM 1630 C CA . THR A 1 209 ? -5.430 -12.362 -14.831 1.00 91.06 209 THR A CA 1
ATOM 1631 C C . THR A 1 209 ? -5.174 -13.871 -14.935 1.00 91.06 209 THR A C 1
ATOM 1633 O O . THR A 1 209 ? -5.368 -14.631 -13.991 1.00 91.06 209 THR A O 1
ATOM 1636 N N . LYS A 1 210 ? -4.730 -14.313 -16.117 1.00 85.19 210 LYS A N 1
ATOM 1637 C CA . LYS A 1 210 ? -4.212 -15.671 -16.356 1.00 85.19 210 LYS A CA 1
ATOM 1638 C C . LYS A 1 210 ? -2.696 -15.764 -16.169 1.00 85.19 210 LYS A C 1
ATOM 1640 O O . LYS A 1 210 ? -2.141 -16.855 -16.271 1.00 85.19 210 LYS A O 1
ATOM 1645 N N . THR A 1 211 ? -2.025 -14.632 -15.976 1.00 87.06 211 THR A N 1
ATOM 1646 C CA . THR A 1 211 ? -0.575 -14.580 -15.808 1.00 87.06 211 THR A CA 1
ATOM 1647 C C . THR A 1 211 ? -0.180 -14.872 -14.367 1.00 87.06 211 THR A C 1
ATOM 1649 O O . THR A 1 211 ? -0.913 -14.575 -13.422 1.00 87.06 211 THR A O 1
ATOM 1652 N N . THR A 1 212 ? 0.997 -15.470 -14.193 1.00 90.94 212 THR A N 1
ATOM 1653 C CA . THR A 1 212 ? 1.570 -15.651 -12.861 1.00 90.94 212 THR A CA 1
ATOM 1654 C C . THR A 1 212 ? 2.057 -14.303 -12.356 1.00 90.94 212 THR A C 1
ATOM 1656 O O . THR A 1 212 ? 2.814 -13.622 -13.045 1.00 90.94 212 THR A O 1
ATOM 1659 N N . LEU A 1 213 ? 1.650 -13.952 -11.139 1.00 96.50 213 LEU A N 1
ATOM 1660 C CA . LEU A 1 213 ? 2.119 -12.767 -10.433 1.00 96.50 213 LEU A CA 1
ATOM 1661 C C . LEU A 1 213 ? 2.902 -13.167 -9.182 1.00 96.50 213 LEU A C 1
ATOM 1663 O O . LEU A 1 213 ? 2.591 -14.168 -8.520 1.00 96.50 213 LEU A O 1
ATOM 1667 N N . ASP A 1 214 ? 3.911 -12.368 -8.866 1.00 96.94 214 ASP A N 1
ATOM 1668 C CA . ASP A 1 214 ? 4.641 -12.412 -7.606 1.00 96.94 214 ASP A CA 1
ATOM 1669 C C . ASP A 1 214 ? 4.836 -11.014 -7.019 1.00 96.94 214 ASP A C 1
ATOM 1671 O O . ASP A 1 214 ? 4.570 -10.007 -7.685 1.00 96.94 214 ASP A O 1
ATOM 1675 N N . LEU A 1 215 ? 5.278 -10.976 -5.763 1.00 97.88 215 LEU A N 1
ATOM 1676 C CA . LEU A 1 215 ? 5.592 -9.750 -5.037 1.00 97.88 215 LEU A CA 1
ATOM 1677 C C . LEU A 1 215 ? 7.103 -9.564 -4.960 1.00 97.88 215 LEU A C 1
ATOM 1679 O O . LEU A 1 215 ? 7.855 -10.514 -4.753 1.00 97.88 215 LEU A O 1
ATOM 1683 N N . GLY A 1 216 ? 7.539 -8.325 -5.127 1.00 96.81 216 GLY A N 1
ATOM 1684 C CA . GLY A 1 216 ? 8.926 -7.915 -5.005 1.00 96.81 216 GLY A CA 1
ATOM 1685 C C . GLY A 1 216 ? 9.067 -6.632 -4.188 1.00 96.81 216 GLY A C 1
ATOM 1686 O O . GLY A 1 216 ? 8.088 -5.894 -4.015 1.00 96.81 216 GLY A O 1
ATOM 1687 N N . PRO A 1 217 ? 10.283 -6.358 -3.690 1.00 95.75 217 PRO A N 1
ATOM 1688 C CA . PRO A 1 217 ? 10.587 -5.153 -2.931 1.00 95.75 217 PRO A CA 1
ATOM 1689 C C . PRO A 1 217 ? 10.319 -3.891 -3.749 1.00 95.75 217 PRO A C 1
ATOM 1691 O O . PRO A 1 217 ? 10.552 -3.832 -4.963 1.00 95.75 217 PRO A O 1
ATOM 1694 N N . ILE A 1 218 ? 9.876 -2.839 -3.065 1.00 96.06 218 ILE A N 1
ATOM 1695 C CA . ILE A 1 218 ? 9.813 -1.508 -3.666 1.00 96.06 218 ILE A CA 1
ATOM 1696 C C . ILE A 1 218 ? 11.232 -0.970 -3.935 1.00 96.06 218 ILE A C 1
ATOM 1698 O O . ILE A 1 218 ? 12.132 -1.203 -3.126 1.00 96.06 218 ILE A O 1
ATOM 1702 N N . PRO A 1 219 ? 11.456 -0.239 -5.041 1.00 96.69 219 PRO A N 1
ATOM 1703 C CA . PRO A 1 219 ? 12.746 0.378 -5.305 1.00 96.69 219 PRO A CA 1
ATOM 1704 C C . PRO A 1 219 ? 13.104 1.437 -4.264 1.00 96.69 219 PRO A C 1
ATOM 1706 O O . PRO A 1 219 ? 12.230 2.075 -3.675 1.00 96.69 219 PRO A O 1
ATOM 1709 N N . THR A 1 220 ? 14.401 1.667 -4.103 1.00 96.81 220 THR A N 1
ATOM 1710 C CA . THR A 1 220 ? 14.977 2.664 -3.189 1.00 96.81 220 THR A CA 1
ATOM 1711 C C . THR A 1 220 ? 15.639 3.814 -3.950 1.00 96.81 220 THR A C 1
ATOM 1713 O O . THR A 1 220 ? 15.864 3.746 -5.166 1.00 96.81 220 THR A O 1
ATOM 1716 N N . THR A 1 221 ? 15.979 4.900 -3.256 1.00 95.94 221 THR A N 1
ATOM 1717 C CA . THR A 1 221 ? 16.813 5.966 -3.831 1.00 95.94 221 THR A CA 1
ATOM 1718 C C . THR A 1 221 ? 18.304 5.645 -3.784 1.00 95.94 221 THR A C 1
ATOM 1720 O O . THR A 1 221 ? 19.025 6.044 -4.696 1.00 95.94 221 THR A O 1
ATOM 1723 N N . ASP A 1 222 ? 18.760 4.921 -2.759 1.00 91.31 222 ASP A N 1
ATOM 1724 C CA . ASP A 1 222 ? 20.181 4.742 -2.433 1.00 91.31 222 ASP A CA 1
ATOM 1725 C C . ASP A 1 222 ? 20.608 3.284 -2.177 1.00 91.31 222 ASP A C 1
ATOM 1727 O O . ASP A 1 222 ? 21.742 3.032 -1.766 1.00 91.31 222 ASP A O 1
ATOM 1731 N N . GLY A 1 223 ? 19.706 2.329 -2.395 1.00 92.94 223 GLY A N 1
ATOM 1732 C CA . GLY A 1 223 ? 19.922 0.909 -2.132 1.00 92.94 223 GLY A CA 1
ATOM 1733 C C . GLY A 1 223 ? 19.730 0.482 -0.680 1.00 92.94 223 GLY A C 1
ATOM 1734 O O . GLY A 1 223 ? 20.045 -0.659 -0.354 1.00 92.94 223 GLY A O 1
ATOM 1735 N N . LYS A 1 224 ? 19.264 1.371 0.209 1.00 89.81 224 LYS A N 1
ATOM 1736 C CA . LYS A 1 224 ? 19.244 1.100 1.655 1.00 89.81 224 LYS A CA 1
ATOM 1737 C C . LYS A 1 224 ? 17.867 1.244 2.269 1.00 89.81 224 LYS A C 1
ATOM 1739 O O . LYS A 1 224 ? 17.368 0.308 2.882 1.00 89.81 224 LYS A O 1
ATOM 1744 N N . ARG A 1 225 ? 17.268 2.430 2.167 1.00 94.00 225 ARG A N 1
ATOM 1745 C CA . ARG A 1 225 ? 16.011 2.732 2.859 1.00 94.00 225 ARG A CA 1
ATOM 1746 C C . ARG A 1 225 ? 14.851 2.525 1.899 1.00 94.00 225 ARG A C 1
ATOM 1748 O O . ARG A 1 225 ? 14.832 3.150 0.846 1.00 94.00 225 ARG A O 1
ATOM 1755 N N . THR A 1 226 ? 13.874 1.697 2.264 1.00 93.75 226 THR A N 1
ATOM 1756 C CA . THR A 1 226 ? 12.645 1.514 1.472 1.00 93.75 226 THR A CA 1
ATOM 1757 C C . THR A 1 226 ? 11.549 2.499 1.862 1.00 93.75 226 THR A C 1
ATOM 1759 O O . THR A 1 226 ? 10.740 2.881 1.018 1.00 93.75 226 THR A O 1
ATOM 1762 N N . GLY A 1 227 ? 11.543 2.964 3.114 1.00 92.75 227 GLY A N 1
ATOM 1763 C CA . GLY A 1 227 ? 10.488 3.822 3.650 1.00 92.75 227 GLY A CA 1
ATOM 1764 C C . GLY A 1 227 ? 9.179 3.076 3.915 1.00 92.75 227 GLY A C 1
ATOM 1765 O O . GLY A 1 227 ? 8.165 3.731 4.152 1.00 92.75 227 GLY A O 1
ATOM 1766 N N . GLN A 1 228 ? 9.182 1.736 3.860 1.00 92.31 228 GLN A N 1
ATOM 1767 C CA . GLN A 1 228 ? 7.992 0.909 4.061 1.00 92.31 228 GLN A CA 1
ATOM 1768 C C . GLN A 1 228 ? 7.381 1.076 5.449 1.00 92.31 228 GLN A C 1
ATOM 1770 O O . GLN A 1 228 ? 8.047 1.414 6.424 1.00 92.31 228 GLN A O 1
ATOM 1775 N N . TYR A 1 229 ? 6.083 0.812 5.528 1.00 89.44 229 TYR A N 1
ATOM 1776 C CA . TYR A 1 229 ? 5.311 0.830 6.759 1.00 89.44 229 TYR A CA 1
ATOM 1777 C C . TYR A 1 229 ? 4.086 -0.062 6.614 1.00 89.44 229 TYR A C 1
ATOM 1779 O O . TYR A 1 229 ? 3.587 -0.281 5.511 1.00 89.44 229 TYR A O 1
ATOM 1787 N N . LEU A 1 230 ? 3.553 -0.502 7.752 1.00 86.88 230 LEU A N 1
ATOM 1788 C CA . LEU A 1 230 ? 2.262 -1.173 7.783 1.00 86.88 230 LEU A CA 1
ATOM 1789 C C . LEU A 1 230 ? 1.129 -0.150 7.817 1.00 86.88 230 LEU A C 1
ATOM 1791 O O . LEU A 1 230 ? 1.102 0.749 8.661 1.00 86.88 230 LEU A O 1
ATOM 1795 N N . SER A 1 231 ? 0.165 -0.322 6.919 1.00 84.62 231 SER A N 1
ATOM 1796 C CA . SER A 1 231 ? -1.130 0.350 6.972 1.00 84.62 231 SER A CA 1
ATOM 1797 C C . SER A 1 231 ? -2.220 -0.677 7.224 1.00 84.62 231 SER A C 1
ATOM 1799 O O . SER A 1 231 ? -2.102 -1.829 6.822 1.00 84.62 231 SER A O 1
ATOM 1801 N N . SER A 1 232 ? -3.289 -0.265 7.901 1.00 80.94 232 SER A N 1
ATOM 1802 C CA . SER A 1 232 ? -4.373 -1.166 8.279 1.00 80.94 232 SER A CA 1
ATOM 1803 C C . SER A 1 232 ? -5.712 -0.686 7.751 1.00 80.94 232 SER A C 1
ATOM 1805 O O . SER A 1 232 ? -6.067 0.502 7.819 1.00 80.94 232 SER A O 1
ATOM 1807 N N . LEU A 1 233 ? -6.510 -1.653 7.307 1.00 87.19 233 LEU A N 1
ATOM 1808 C CA . LEU A 1 233 ? -7.955 -1.495 7.259 1.00 87.19 233 LEU A CA 1
ATOM 1809 C C . LEU A 1 233 ? -8.497 -1.487 8.690 1.00 87.19 233 LEU A C 1
ATOM 1811 O O . LEU A 1 233 ? -8.001 -2.202 9.558 1.00 87.19 233 LEU A O 1
ATOM 1815 N N . MET A 1 234 ? -9.514 -0.669 8.931 1.00 90.31 234 MET A N 1
ATOM 1816 C CA . MET A 1 234 ? -10.086 -0.422 10.253 1.00 90.31 234 MET A CA 1
ATOM 1817 C C . MET A 1 234 ? -11.565 -0.773 10.253 1.00 90.31 234 MET A C 1
ATOM 1819 O O . MET A 1 234 ? -12.255 -0.491 9.275 1.00 90.31 234 MET A O 1
ATOM 1823 N N . LEU A 1 235 ? -12.076 -1.318 11.351 1.00 95.31 235 LEU A N 1
ATOM 1824 C CA . LEU A 1 235 ? -13.500 -1.270 11.664 1.00 95.31 235 LEU A CA 1
ATOM 1825 C C . LEU A 1 235 ? -13.759 -0.125 12.636 1.00 95.31 235 LEU A C 1
ATOM 1827 O O . LEU A 1 235 ? -13.116 -0.035 13.678 1.00 95.31 235 LEU A O 1
ATOM 1831 N N . SER A 1 236 ? -14.715 0.730 12.297 1.00 95.88 236 SER A N 1
ATOM 1832 C CA . SER A 1 236 ? -15.144 1.850 13.129 1.00 95.88 236 SER A CA 1
ATOM 1833 C C . SER A 1 236 ? -16.635 1.746 13.425 1.00 95.88 236 SER A C 1
A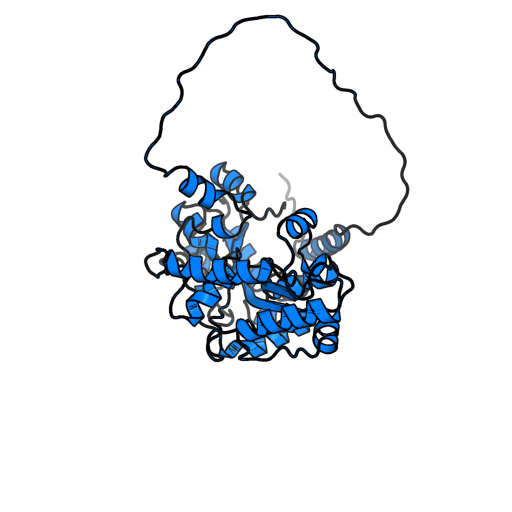TOM 1835 O O . SER A 1 236 ? -17.419 1.299 12.582 1.00 95.88 236 SER A O 1
ATOM 1837 N N . GLY A 1 237 ? -17.024 2.192 14.618 1.00 95.56 237 GLY A N 1
ATOM 1838 C CA . GLY A 1 237 ? -18.421 2.411 14.975 1.00 95.56 237 GLY A CA 1
ATOM 1839 C C . GLY A 1 237 ? -18.896 3.795 14.532 1.00 95.56 237 GLY A C 1
ATOM 1840 O O . GLY A 1 237 ? -18.122 4.753 14.557 1.00 95.56 237 GLY A O 1
ATOM 1841 N N . SER A 1 238 ? -20.165 3.935 14.153 1.00 94.00 238 SER A N 1
ATOM 1842 C CA . SER A 1 238 ? -20.768 5.254 13.942 1.00 94.00 238 SER A CA 1
ATOM 1843 C C . SER A 1 238 ? -21.029 5.949 15.277 1.00 94.00 238 SER A C 1
ATOM 1845 O O . SER A 1 238 ? -21.625 5.357 16.174 1.00 94.00 238 SER A O 1
ATOM 1847 N N . ALA A 1 239 ? -20.697 7.238 15.385 1.00 93.50 239 ALA A N 1
ATOM 1848 C CA . ALA A 1 239 ? -21.058 8.062 16.544 1.00 93.50 239 ALA A CA 1
ATOM 1849 C C . ALA A 1 239 ? -22.581 8.158 16.777 1.00 93.50 239 ALA A C 1
ATOM 1851 O O . ALA A 1 239 ? -23.020 8.556 17.851 1.00 93.50 239 ALA A O 1
ATOM 1852 N N . ARG A 1 240 ? -23.394 7.810 15.768 1.00 90.44 240 ARG A N 1
ATOM 1853 C CA . ARG A 1 240 ? -24.864 7.821 15.830 1.00 90.44 240 ARG A CA 1
ATOM 1854 C C . ARG A 1 240 ? -25.471 6.453 16.153 1.00 90.44 240 ARG A C 1
ATOM 1856 O O . ARG A 1 240 ? -26.698 6.350 16.214 1.00 90.44 240 ARG A O 1
ATOM 1863 N N . ALA A 1 241 ? -24.646 5.421 16.331 1.00 91.75 241 ALA A N 1
ATOM 1864 C CA . ALA A 1 241 ? -25.122 4.081 16.638 1.00 91.75 241 ALA A CA 1
ATOM 1865 C C . ALA A 1 241 ? -25.933 4.087 17.940 1.00 91.75 241 ALA A C 1
ATOM 1867 O O . ALA A 1 241 ? -25.472 4.573 18.973 1.00 91.75 241 ALA A O 1
ATOM 1868 N N . GLN A 1 242 ? -27.137 3.519 17.895 1.00 93.94 242 GLN A N 1
ATOM 1869 C CA . GLN A 1 242 ? -28.011 3.408 19.073 1.00 93.94 242 GLN A CA 1
ATOM 1870 C C . GLN A 1 242 ? -27.598 2.250 20.000 1.00 93.94 242 GLN A C 1
ATOM 1872 O O . GLN A 1 242 ? -28.093 2.135 21.119 1.00 93.94 242 GLN A O 1
ATOM 1877 N N . HIS A 1 243 ? -26.669 1.407 19.540 1.00 95.44 243 HIS A N 1
ATOM 1878 C CA . HIS A 1 243 ? -26.238 0.166 20.184 1.00 95.44 243 HIS A CA 1
ATOM 1879 C C . HIS A 1 243 ? -24.702 0.110 20.319 1.00 95.44 243 HIS A C 1
ATOM 1881 O O . HIS A 1 243 ? -24.050 -0.746 19.717 1.00 95.44 243 HIS A O 1
ATOM 1887 N N . PRO A 1 244 ? -24.067 1.047 21.055 1.00 96.12 244 PRO A N 1
ATOM 1888 C CA . PRO A 1 244 ? -22.605 1.160 21.101 1.00 96.12 244 PRO A CA 1
ATOM 1889 C C . PRO A 1 244 ? -21.916 -0.058 21.736 1.00 96.12 244 PRO A C 1
ATOM 1891 O O . PRO A 1 244 ? -20.764 -0.345 21.412 1.00 96.12 244 PRO A O 1
ATOM 1894 N N . LYS A 1 245 ? -22.613 -0.792 22.614 1.00 98.12 245 LYS A N 1
ATOM 1895 C CA . LYS A 1 245 ? -22.113 -2.043 23.194 1.00 98.12 245 LYS A CA 1
ATOM 1896 C C . LYS A 1 245 ? -22.029 -3.140 22.135 1.00 98.12 245 LYS A C 1
ATOM 1898 O O . LYS A 1 245 ? -20.977 -3.745 21.967 1.00 98.12 245 LYS A O 1
ATOM 1903 N N . GLU A 1 246 ? -23.113 -3.370 21.406 1.00 98.25 246 GLU A N 1
ATOM 1904 C CA . GLU A 1 246 ? -23.210 -4.393 20.365 1.00 98.25 246 GLU A CA 1
ATOM 1905 C C . GLU A 1 246 ? -22.265 -4.085 19.195 1.00 98.25 246 GLU A C 1
ATOM 1907 O O . GLU A 1 246 ? -21.657 -4.996 18.637 1.00 98.25 246 GLU A O 1
ATOM 1912 N N . VAL A 1 247 ? -22.075 -2.800 18.869 1.00 98.19 247 VAL A N 1
ATOM 1913 C CA . VAL A 1 247 ? -21.046 -2.327 17.926 1.00 98.19 247 VAL A CA 1
ATOM 1914 C C . VAL A 1 247 ? -19.656 -2.789 18.357 1.00 98.19 247 VAL A C 1
ATOM 1916 O O . VAL A 1 247 ? -18.939 -3.385 17.555 1.00 98.19 247 VAL A O 1
ATOM 1919 N N . ALA A 1 248 ? -19.279 -2.548 19.614 1.00 98.38 248 ALA A N 1
ATOM 1920 C CA . ALA A 1 248 ? -17.972 -2.942 20.128 1.00 98.38 248 ALA A CA 1
ATOM 1921 C C . ALA A 1 248 ? -17.797 -4.467 20.161 1.00 98.38 248 ALA A C 1
ATOM 1923 O O . ALA A 1 248 ? -16.776 -4.957 19.690 1.00 98.38 248 ALA A O 1
ATOM 1924 N N . GLN A 1 249 ? -18.814 -5.209 20.610 1.00 98.50 249 GLN A N 1
ATOM 1925 C CA . GLN A 1 249 ? -18.785 -6.676 20.638 1.00 98.50 249 GLN A CA 1
ATOM 1926 C C . GLN A 1 249 ? -18.681 -7.286 19.236 1.00 98.50 249 GLN A C 1
ATOM 1928 O O . GLN A 1 249 ? -17.992 -8.283 19.038 1.00 98.50 249 GLN A O 1
ATOM 1933 N N . PHE A 1 250 ? -19.340 -6.689 18.240 1.00 98.31 250 PHE A N 1
ATOM 1934 C CA . PHE A 1 250 ? -19.202 -7.130 16.856 1.00 98.31 250 PHE A CA 1
ATOM 1935 C C . PHE A 1 250 ? -17.797 -6.858 16.313 1.00 98.31 250 PHE A C 1
ATOM 1937 O O . PHE A 1 250 ? -17.228 -7.715 15.642 1.00 98.31 250 PHE A O 1
ATOM 1944 N N . ILE A 1 251 ? -17.225 -5.684 16.598 1.00 98.00 251 ILE A N 1
ATOM 1945 C CA . ILE A 1 251 ? -15.845 -5.370 16.208 1.00 98.00 251 ILE A CA 1
ATOM 1946 C C . ILE A 1 251 ? -14.865 -6.343 16.881 1.00 98.00 251 ILE A C 1
ATOM 1948 O O . ILE A 1 251 ? -13.975 -6.858 16.207 1.00 98.00 251 ILE A O 1
ATOM 1952 N N . ASP A 1 252 ? -15.059 -6.645 18.166 1.00 97.94 252 ASP A N 1
ATOM 1953 C CA . ASP A 1 252 ? -14.264 -7.622 18.917 1.00 97.94 252 ASP A CA 1
ATOM 1954 C C . ASP A 1 252 ? -14.295 -9.009 18.264 1.00 97.94 252 ASP A C 1
ATOM 1956 O O . ASP A 1 252 ? -13.248 -9.536 17.889 1.00 97.94 252 ASP A O 1
ATOM 1960 N N . PHE A 1 253 ? -15.494 -9.535 17.996 1.00 97.56 253 PHE A N 1
ATOM 1961 C CA . PHE A 1 253 ? -15.688 -10.785 17.258 1.00 97.56 253 PHE A CA 1
ATOM 1962 C C . PHE A 1 253 ? -14.961 -10.772 15.906 1.00 97.56 253 PHE A C 1
ATOM 1964 O O . PHE A 1 253 ? -14.185 -11.675 15.604 1.00 97.56 253 PHE A O 1
ATOM 1971 N N . MET A 1 254 ? -15.143 -9.717 15.107 1.00 96.81 254 MET A N 1
ATOM 1972 C CA . MET A 1 254 ? -14.523 -9.610 13.782 1.00 96.81 254 MET A CA 1
ATOM 1973 C C . MET A 1 254 ? -12.988 -9.580 13.818 1.00 96.81 254 MET A C 1
ATOM 1975 O O . MET A 1 254 ? -12.353 -9.889 12.810 1.00 96.81 254 MET A O 1
ATOM 1979 N N . THR A 1 255 ? -12.393 -9.182 14.941 1.00 95.38 255 THR A N 1
ATOM 1980 C CA . THR A 1 255 ? -10.946 -8.957 15.077 1.00 95.38 255 THR A CA 1
ATOM 1981 C C . THR A 1 255 ? -10.235 -10.051 15.859 1.00 95.38 255 THR A C 1
ATOM 1983 O O . THR A 1 255 ? -9.043 -10.252 15.648 1.00 95.38 255 THR A O 1
ATOM 1986 N N . HIS A 1 256 ? -10.934 -10.780 16.729 1.00 96.06 256 HIS A N 1
ATOM 1987 C CA . HIS A 1 256 ? -10.317 -11.775 17.607 1.00 96.06 256 HIS A CA 1
ATOM 1988 C C . HIS A 1 256 ? -10.775 -13.206 17.337 1.00 96.06 256 HIS A C 1
ATOM 1990 O O . HIS A 1 256 ? -10.037 -14.127 17.692 1.00 96.06 256 HIS A O 1
ATOM 1996 N N . ASP A 1 257 ? -11.940 -13.420 16.719 1.00 97.25 257 ASP A N 1
ATOM 1997 C CA . ASP A 1 257 ? -12.456 -14.771 16.501 1.00 97.25 257 ASP A CA 1
ATOM 1998 C C . ASP A 1 257 ? -11.605 -15.529 15.456 1.00 97.25 257 ASP A C 1
ATOM 2000 O O . ASP A 1 257 ? -11.473 -15.049 14.322 1.00 97.25 257 ASP A O 1
ATOM 2004 N N . PRO A 1 258 ? -11.022 -16.693 15.811 1.00 96.69 258 PRO A N 1
ATOM 2005 C CA . PRO A 1 258 ? -10.230 -17.525 14.904 1.00 96.69 258 PRO A CA 1
ATOM 2006 C C . PRO A 1 258 ? -10.944 -17.909 13.602 1.00 96.69 258 PRO A C 1
ATOM 2008 O O . PRO A 1 258 ? -10.324 -17.869 12.540 1.00 96.69 258 PRO A O 1
ATOM 2011 N N . GLU A 1 259 ? -12.243 -18.228 13.653 1.00 96.62 259 GLU A N 1
ATOM 2012 C CA . GLU A 1 259 ? -13.023 -18.629 12.474 1.00 96.62 259 GLU A CA 1
ATOM 2013 C C . GLU A 1 259 ? -13.167 -17.452 11.502 1.00 96.62 259 GLU A C 1
ATOM 2015 O O . GLU A 1 259 ? -13.125 -17.633 10.283 1.00 96.62 259 GLU A O 1
ATOM 2020 N N . VAL A 1 260 ? -13.265 -16.218 12.013 1.00 95.19 260 VAL A N 1
ATOM 2021 C CA . VAL A 1 260 ? -13.235 -15.024 11.154 1.00 95.19 260 VAL A CA 1
ATOM 2022 C C . VAL A 1 260 ? -11.894 -14.920 10.425 1.00 95.19 260 VAL A C 1
ATOM 2024 O O . VAL A 1 260 ? -11.888 -14.630 9.227 1.00 95.19 260 VAL A O 1
ATOM 2027 N N . GLY A 1 261 ? -10.780 -15.209 11.105 1.00 92.81 261 GLY A N 1
ATOM 2028 C CA . GLY A 1 261 ? -9.450 -15.269 10.492 1.00 92.81 261 GLY A CA 1
ATOM 2029 C C . GLY A 1 261 ? -9.361 -16.314 9.377 1.00 92.81 261 GLY A C 1
ATOM 2030 O O . GLY A 1 261 ? -8.903 -16.009 8.276 1.00 92.81 261 GLY A O 1
ATOM 2031 N N . GLU A 1 262 ? -9.878 -17.520 9.616 1.00 93.06 262 GLU A N 1
ATOM 2032 C CA . GLU A 1 262 ? -9.917 -18.597 8.619 1.00 93.06 262 GLU A CA 1
ATOM 2033 C C . GLU A 1 262 ? -10.774 -18.251 7.394 1.00 93.06 262 GLU A C 1
ATOM 2035 O O . GLU A 1 262 ? -10.403 -18.559 6.260 1.00 93.06 262 GLU A O 1
ATOM 2040 N N . VAL A 1 263 ? -11.925 -17.606 7.609 1.00 91.50 263 VAL A N 1
ATOM 2041 C CA . VAL A 1 263 ? -12.844 -17.217 6.531 1.00 91.50 263 VAL A CA 1
ATOM 2042 C C . VAL A 1 263 ? -12.290 -16.057 5.709 1.00 91.50 263 VAL A C 1
ATOM 2044 O O . VAL A 1 263 ? -12.475 -16.029 4.490 1.00 91.50 263 VAL A O 1
ATOM 2047 N N . MET A 1 264 ? -11.664 -15.076 6.360 1.00 86.94 264 MET A N 1
ATOM 2048 C CA . MET A 1 264 ? -11.174 -13.874 5.687 1.00 86.94 264 MET A CA 1
ATOM 2049 C C . MET A 1 264 ? -9.832 -14.086 4.987 1.00 86.94 264 MET A C 1
ATOM 2051 O O . MET A 1 264 ? -9.586 -13.412 3.980 1.00 86.94 264 MET A O 1
ATOM 2055 N N . GLY A 1 265 ? -8.987 -14.990 5.498 1.00 89.12 265 GLY A N 1
ATOM 2056 C CA . GLY A 1 265 ? -7.616 -15.156 5.019 1.00 89.12 265 GLY A CA 1
ATOM 2057 C C . GLY A 1 265 ? -6.904 -13.806 4.957 1.00 89.12 265 GLY A C 1
ATOM 2058 O O . GLY A 1 265 ? -7.073 -12.972 5.849 1.00 89.12 265 GLY A O 1
ATOM 2059 N N . TYR A 1 266 ? -6.156 -13.550 3.881 1.00 89.69 266 TYR A N 1
ATOM 2060 C CA . TYR A 1 266 ? -5.434 -12.281 3.701 1.00 89.69 266 TYR A CA 1
ATOM 2061 C C . TYR A 1 266 ? -6.167 -11.249 2.835 1.00 89.69 266 TYR A C 1
ATOM 2063 O O . TYR A 1 266 ? -5.585 -10.257 2.398 1.00 89.69 266 TYR A O 1
ATOM 2071 N N . ASN A 1 267 ? -7.478 -11.406 2.619 1.00 81.69 267 ASN A N 1
ATOM 2072 C CA . ASN A 1 267 ? -8.263 -10.461 1.812 1.00 81.69 267 ASN A CA 1
ATOM 2073 C C . ASN A 1 267 ? -8.186 -9.013 2.353 1.00 81.69 267 ASN A C 1
ATOM 2075 O O . ASN A 1 267 ? -8.176 -8.045 1.591 1.00 81.69 267 ASN A O 1
ATOM 2079 N N . ARG A 1 268 ? -8.083 -8.866 3.680 1.00 83.25 268 ARG A N 1
ATOM 2080 C CA . ARG A 1 268 ? -7.962 -7.579 4.388 1.00 83.25 268 ARG A CA 1
ATOM 2081 C C . ARG A 1 268 ? -6.548 -7.312 4.913 1.00 83.25 268 ARG A C 1
ATOM 2083 O O . ARG A 1 268 ? -6.399 -6.531 5.848 1.00 83.25 268 ARG A O 1
ATOM 2090 N N . GLY A 1 269 ? -5.554 -7.967 4.319 1.00 88.00 269 GLY A N 1
ATOM 2091 C CA . GLY A 1 269 ? -4.194 -8.015 4.836 1.00 88.00 269 GLY A CA 1
ATOM 2092 C C . GLY A 1 269 ? -3.975 -9.130 5.836 1.00 88.00 269 GLY A C 1
ATOM 2093 O O . GLY A 1 269 ? -4.894 -9.888 6.156 1.00 88.00 269 GLY A O 1
ATOM 2094 N N . ILE A 1 270 ? -2.736 -9.241 6.304 1.00 91.06 270 ILE A N 1
ATOM 2095 C CA . ILE A 1 270 ? -2.379 -10.257 7.282 1.00 91.06 270 ILE A CA 1
ATOM 2096 C C . ILE A 1 270 ? -3.117 -9.943 8.597 1.00 91.06 270 ILE A C 1
ATOM 2098 O O . ILE A 1 270 ? -3.058 -8.796 9.055 1.00 91.06 270 ILE A O 1
ATOM 2102 N N . PRO A 1 271 ? -3.801 -10.926 9.223 1.00 93.12 271 PRO A N 1
ATOM 2103 C CA . PRO A 1 271 ? -4.627 -10.700 10.402 1.00 93.12 271 PRO A CA 1
ATOM 2104 C C . PRO A 1 271 ? -3.925 -9.913 11.507 1.00 93.12 271 PRO A C 1
ATOM 2106 O O . PRO A 1 271 ? -2.774 -10.190 11.866 1.00 93.12 271 PRO A O 1
ATOM 2109 N N . ALA A 1 272 ? -4.644 -8.933 12.055 1.00 92.44 272 ALA A N 1
ATOM 2110 C CA . ALA A 1 272 ? -4.098 -7.995 13.030 1.00 92.44 272 ALA A CA 1
ATOM 2111 C C . ALA A 1 272 ? -3.872 -8.617 14.419 1.00 92.44 272 ALA A C 1
ATOM 2113 O O . ALA A 1 272 ? -3.074 -8.087 15.191 1.00 92.44 272 ALA A O 1
ATOM 2114 N N . THR A 1 273 ? -4.535 -9.733 14.741 1.00 94.94 273 THR A N 1
ATOM 2115 C CA . THR A 1 273 ? -4.435 -10.419 16.038 1.00 94.94 273 THR A CA 1
ATOM 2116 C C . THR A 1 273 ? -3.733 -11.770 15.930 1.00 94.94 273 THR A C 1
ATOM 2118 O O . THR A 1 273 ? -3.795 -12.450 14.905 1.00 94.94 273 THR A O 1
ATOM 2121 N N . ASN A 1 274 ? -3.062 -12.176 17.012 1.00 94.44 274 ASN A N 1
ATOM 2122 C CA . ASN A 1 274 ? -2.389 -13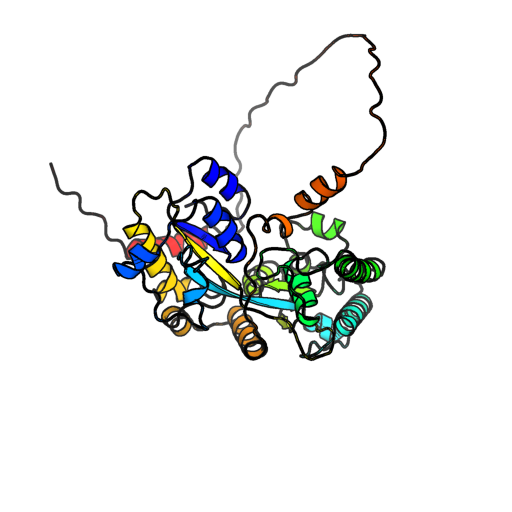.471 17.121 1.00 94.44 274 ASN A CA 1
ATOM 2123 C C . ASN A 1 274 ? -3.376 -14.630 16.960 1.00 94.44 274 ASN A C 1
ATOM 2125 O O . ASN A 1 274 ? -3.066 -15.581 16.260 1.00 94.44 274 ASN A O 1
ATOM 2129 N N . SER A 1 275 ? -4.582 -14.539 17.533 1.00 95.12 275 SER A N 1
ATOM 2130 C CA . SER A 1 275 ? -5.580 -15.614 17.441 1.00 95.12 275 SER A CA 1
ATOM 2131 C C . SER A 1 275 ? -5.987 -15.908 15.997 1.00 95.12 275 SER A C 1
ATOM 2133 O O . SER A 1 275 ? -6.018 -17.068 15.595 1.00 95.12 275 SER A O 1
ATOM 2135 N N . GLN A 1 276 ? -6.253 -14.873 15.199 1.00 95.75 276 GLN A N 1
ATOM 2136 C CA . GLN A 1 276 ? -6.604 -15.036 13.788 1.00 95.75 276 GLN A CA 1
ATOM 2137 C C . GLN A 1 276 ? -5.398 -15.434 12.935 1.00 95.75 276 GLN A C 1
ATOM 2139 O O . GLN A 1 276 ? -5.522 -16.270 12.040 1.00 95.75 276 GLN A O 1
ATOM 2144 N N . TYR A 1 277 ? -4.226 -14.864 13.224 1.00 92.31 277 TYR A N 1
ATOM 2145 C CA . TYR A 1 277 ? -2.990 -15.210 12.529 1.00 92.31 277 TYR A CA 1
ATOM 2146 C C . TYR A 1 277 ? -2.598 -16.678 12.750 1.00 92.31 277 TYR A C 1
ATOM 2148 O O . TYR A 1 277 ? -2.263 -17.377 11.797 1.00 92.31 277 TYR A O 1
ATOM 2156 N N . ASP A 1 278 ? -2.697 -17.168 13.986 1.00 92.75 278 ASP A N 1
ATOM 2157 C CA . ASP A 1 278 ? -2.352 -18.540 14.356 1.00 92.75 278 ASP A CA 1
ATOM 2158 C C . ASP A 1 278 ? -3.402 -19.558 13.904 1.00 92.75 278 ASP A C 1
ATOM 2160 O O . ASP A 1 278 ? -3.064 -20.733 13.750 1.00 92.75 278 ASP A O 1
ATOM 2164 N N . ALA A 1 279 ? -4.645 -19.140 13.664 1.00 94.38 279 ALA A N 1
ATOM 2165 C CA . ALA A 1 279 ? -5.696 -19.997 13.119 1.00 94.38 279 ALA A CA 1
ATOM 2166 C C . ALA A 1 279 ? -5.544 -20.210 11.608 1.00 94.38 279 ALA A C 1
ATOM 2168 O O . ALA A 1 279 ? -5.735 -21.314 11.100 1.00 94.38 279 ALA A O 1
ATOM 2169 N N . TYR A 1 280 ? -5.133 -19.173 10.878 1.00 93.88 280 TYR A N 1
ATOM 2170 C CA . TYR A 1 280 ? -4.992 -19.253 9.433 1.00 93.88 280 TYR A CA 1
ATOM 2171 C C . TYR A 1 280 ? -3.624 -19.819 9.014 1.00 93.88 280 TYR A C 1
ATOM 2173 O O . TYR A 1 280 ? -2.563 -19.429 9.506 1.00 93.88 280 TYR A O 1
ATOM 2181 N N . ARG A 1 281 ? -3.620 -20.768 8.073 1.00 93.44 281 ARG A N 1
ATOM 2182 C CA . ARG A 1 281 ? -2.399 -21.290 7.440 1.00 93.44 281 ARG A CA 1
ATOM 2183 C C . ARG A 1 281 ? -2.392 -20.844 5.978 1.00 93.44 281 ARG A C 1
ATOM 2185 O O . ARG A 1 281 ? -3.145 -21.421 5.193 1.00 93.44 281 ARG A O 1
ATOM 2192 N N . PRO A 1 282 ? -1.587 -19.832 5.606 1.00 91.81 282 PRO A N 1
ATOM 2193 C CA . PRO A 1 282 ? -1.626 -19.277 4.260 1.00 91.81 282 PRO A CA 1
ATOM 2194 C C . PRO A 1 282 ? -1.169 -20.309 3.224 1.00 91.81 282 PRO A C 1
ATOM 2196 O O . PRO A 1 282 ? -0.193 -21.032 3.426 1.00 91.81 282 PRO A O 1
ATOM 2199 N N . GLN A 1 283 ? -1.885 -20.370 2.102 1.00 92.12 283 GLN A N 1
ATOM 2200 C CA . GLN A 1 283 ? -1.592 -21.247 0.966 1.00 92.12 283 GLN A CA 1
ATOM 2201 C C . GLN A 1 283 ? -1.694 -20.464 -0.344 1.00 92.12 283 GLN A C 1
ATOM 2203 O O . GLN A 1 283 ? -2.361 -19.433 -0.410 1.00 92.12 283 GLN A O 1
ATOM 2208 N N . GLY A 1 284 ? -1.052 -20.963 -1.404 1.00 92.25 284 GLY A N 1
ATOM 2209 C CA . GLY A 1 284 ? -1.121 -20.352 -2.732 1.00 92.25 284 GLY A CA 1
ATOM 2210 C C . GLY A 1 284 ? -0.710 -18.877 -2.711 1.00 92.25 284 GLY A C 1
ATOM 2211 O O . GLY A 1 284 ? 0.402 -18.546 -2.306 1.00 92.25 284 GLY A O 1
ATOM 2212 N N . VAL A 1 285 ? -1.619 -17.999 -3.135 1.00 92.25 285 VAL A N 1
ATOM 2213 C CA . VAL A 1 285 ? -1.404 -16.544 -3.173 1.00 92.25 285 VAL A CA 1
ATOM 2214 C C . VAL A 1 285 ? -1.138 -15.958 -1.781 1.00 92.25 285 VAL A C 1
ATOM 2216 O O . VAL A 1 285 ? -0.212 -15.163 -1.627 1.00 92.25 285 VAL A O 1
ATOM 2219 N N . ASP A 1 286 ? -1.862 -16.403 -0.754 1.00 93.31 286 ASP A N 1
ATOM 2220 C CA . ASP A 1 286 ? -1.691 -15.890 0.611 1.00 93.31 286 ASP A CA 1
ATOM 2221 C C . ASP A 1 286 ? -0.320 -16.283 1.182 1.00 93.31 286 ASP A C 1
ATOM 2223 O O . ASP A 1 286 ? 0.273 -15.531 1.953 1.00 93.31 286 ASP A O 1
ATOM 2227 N N . ALA A 1 287 ? 0.246 -17.421 0.754 1.00 94.88 287 ALA A N 1
ATOM 2228 C CA . ALA A 1 287 ? 1.603 -17.816 1.137 1.00 94.88 287 ALA A CA 1
ATOM 2229 C C . ALA A 1 287 ? 2.675 -16.896 0.528 1.00 94.88 287 ALA A C 1
ATOM 2231 O O . ALA A 1 287 ? 3.686 -16.636 1.179 1.00 94.88 287 ALA A O 1
ATOM 2232 N N . LYS A 1 288 ? 2.445 -16.365 -0.682 1.00 95.50 288 LYS A N 1
ATOM 2233 C CA . LYS A 1 288 ? 3.334 -15.366 -1.298 1.00 95.50 288 LYS A CA 1
ATOM 2234 C C . LYS A 1 288 ? 3.295 -14.041 -0.541 1.00 95.50 288 LYS A C 1
ATOM 2236 O O . LYS A 1 288 ? 4.347 -13.486 -0.247 1.00 95.50 288 LYS A O 1
ATOM 2241 N N . ILE A 1 289 ? 2.099 -13.581 -0.162 1.00 94.94 289 ILE A N 1
ATOM 2242 C CA . ILE A 1 289 ? 1.924 -12.379 0.672 1.00 94.94 289 ILE A CA 1
ATOM 2243 C C . ILE A 1 289 ? 2.629 -12.562 2.024 1.00 94.94 289 ILE A C 1
ATOM 2245 O O . ILE A 1 289 ? 3.414 -11.707 2.423 1.00 94.94 289 ILE A O 1
ATOM 2249 N N . ALA A 1 290 ? 2.427 -13.705 2.694 1.00 93.81 290 ALA A N 1
ATOM 2250 C CA . ALA A 1 290 ? 3.095 -14.011 3.963 1.00 93.81 290 ALA A CA 1
ATOM 2251 C C . ALA A 1 290 ? 4.627 -13.985 3.840 1.00 93.81 290 ALA A C 1
ATOM 2253 O O . ALA A 1 290 ? 5.319 -13.468 4.718 1.00 93.81 290 ALA A O 1
ATOM 2254 N N . ALA A 1 291 ? 5.161 -14.569 2.763 1.00 95.00 291 ALA A N 1
ATOM 2255 C CA . ALA A 1 291 ? 6.595 -14.600 2.505 1.00 95.00 291 ALA A CA 1
ATOM 2256 C C . ALA A 1 291 ? 7.158 -13.195 2.247 1.00 95.00 291 ALA A C 1
ATOM 2258 O O . ALA A 1 291 ? 8.208 -12.865 2.796 1.00 95.00 291 ALA A O 1
ATOM 2259 N N . TYR A 1 292 ? 6.441 -12.375 1.475 1.00 95.62 292 TYR A N 1
ATOM 2260 C CA . TYR A 1 292 ? 6.821 -10.996 1.185 1.00 95.62 292 TYR A CA 1
ATOM 2261 C C . TYR A 1 292 ? 6.809 -10.108 2.435 1.00 95.62 292 TYR A C 1
ATOM 2263 O O . TYR A 1 292 ? 7.813 -9.479 2.752 1.00 95.62 292 TYR A O 1
ATOM 2271 N N . GLU A 1 293 ? 5.724 -10.099 3.217 1.00 92.38 293 GLU A N 1
ATOM 2272 C CA . GLU A 1 293 ? 5.694 -9.301 4.452 1.00 92.38 293 GLU A CA 1
ATOM 2273 C C . GLU A 1 293 ? 6.789 -9.735 5.437 1.00 92.38 293 GLU A C 1
ATOM 2275 O O . GLU A 1 293 ? 7.401 -8.904 6.112 1.00 92.38 293 GLU A O 1
ATOM 2280 N N . LYS A 1 294 ? 7.093 -11.039 5.495 1.00 91.94 294 LYS A N 1
ATOM 2281 C CA . LYS A 1 294 ? 8.219 -11.535 6.288 1.00 91.94 294 LYS A CA 1
ATOM 2282 C C . LYS A 1 294 ? 9.554 -10.988 5.781 1.00 91.94 294 LYS A C 1
ATOM 2284 O O . LYS A 1 294 ? 10.376 -10.614 6.619 1.00 91.94 294 LYS A O 1
ATOM 2289 N N . SER A 1 295 ? 9.786 -10.939 4.466 1.00 93.25 295 SER A N 1
ATOM 2290 C CA . SER A 1 295 ? 11.064 -10.468 3.915 1.00 93.25 295 SER A CA 1
ATOM 2291 C C . SER A 1 295 ? 11.304 -8.985 4.188 1.00 93.25 295 SER A C 1
ATOM 2293 O O . SER A 1 295 ? 12.431 -8.613 4.486 1.00 93.25 295 SER A O 1
ATOM 2295 N N . VAL A 1 296 ? 10.253 -8.161 4.196 1.00 91.56 296 VAL A N 1
ATOM 2296 C CA . VAL A 1 296 ? 10.371 -6.706 4.423 1.00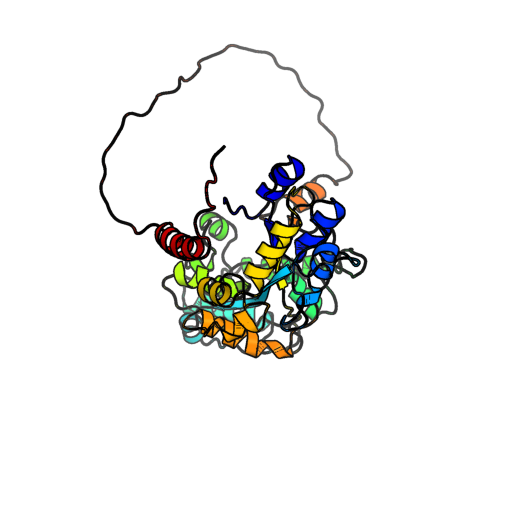 91.56 296 VAL A CA 1
ATOM 2297 C C . VAL A 1 296 ? 10.189 -6.288 5.887 1.00 91.56 296 VAL A C 1
ATOM 2299 O O . VAL A 1 296 ? 10.317 -5.113 6.224 1.00 91.56 296 VAL A O 1
ATOM 2302 N N . SER A 1 297 ? 9.912 -7.234 6.791 1.00 89.38 297 SER A N 1
ATOM 2303 C CA . SER A 1 297 ? 9.560 -6.939 8.191 1.00 89.38 297 SER A CA 1
ATOM 2304 C C . SER A 1 297 ? 10.622 -6.153 8.969 1.00 89.38 297 SER A C 1
ATOM 2306 O O . SER A 1 297 ? 10.273 -5.373 9.855 1.00 89.38 297 SER A O 1
ATOM 2308 N N . ALA A 1 298 ? 11.904 -6.325 8.633 1.00 88.94 298 ALA A N 1
ATOM 2309 C CA . ALA A 1 298 ? 13.012 -5.599 9.258 1.00 88.94 298 ALA A CA 1
ATOM 2310 C C . ALA A 1 298 ? 13.130 -4.133 8.795 1.00 88.94 298 ALA A C 1
ATOM 2312 O O . ALA A 1 298 ? 13.828 -3.348 9.433 1.00 88.94 298 ALA A O 1
ATOM 2313 N N . GLU A 1 299 ? 12.457 -3.763 7.705 1.00 89.38 299 GLU A N 1
ATOM 2314 C CA . GLU A 1 299 ? 12.523 -2.432 7.091 1.00 89.38 299 GLU A CA 1
ATOM 2315 C C . GLU A 1 299 ? 11.316 -1.554 7.437 1.00 89.38 299 GLU A C 1
ATOM 2317 O O . GLU A 1 299 ? 11.265 -0.384 7.057 1.00 89.38 299 GLU A O 1
ATOM 2322 N N . LEU A 1 300 ? 10.327 -2.118 8.135 1.00 89.94 300 LEU A N 1
ATOM 2323 C CA . LEU A 1 300 ? 9.087 -1.432 8.463 1.00 89.94 300 LEU A CA 1
ATOM 2324 C C . LEU A 1 300 ? 9.333 -0.305 9.464 1.00 89.94 300 LEU A C 1
ATOM 2326 O O . LEU A 1 300 ? 9.759 -0.506 10.602 1.00 89.94 300 LEU A O 1
ATOM 2330 N N . GLU A 1 301 ? 8.974 0.897 9.048 1.00 88.94 301 GLU A N 1
ATOM 2331 C CA . GLU A 1 301 ? 9.003 2.095 9.859 1.00 88.94 301 GLU A CA 1
ATOM 2332 C C . GLU A 1 301 ? 7.589 2.460 10.355 1.00 88.94 301 GLU A C 1
ATOM 2334 O O . GLU A 1 301 ? 6.582 2.078 9.749 1.00 88.94 301 GLU A O 1
ATOM 2339 N N . PRO A 1 302 ? 7.465 3.270 11.421 1.00 83.06 302 PRO A N 1
ATOM 2340 C CA . PRO A 1 302 ? 6.172 3.805 11.841 1.00 83.06 302 PRO A CA 1
ATOM 2341 C C . PRO A 1 302 ? 5.489 4.607 10.723 1.00 83.06 302 PRO A C 1
ATOM 2343 O O . PRO A 1 302 ? 6.140 5.375 10.013 1.00 83.06 302 PRO A O 1
ATOM 2346 N N . ILE A 1 303 ? 4.173 4.462 10.572 1.00 79.69 303 ILE A N 1
ATOM 2347 C CA . ILE A 1 303 ? 3.367 5.282 9.655 1.00 79.69 303 ILE A CA 1
ATOM 2348 C C . ILE A 1 303 ? 3.204 6.711 10.201 1.00 79.69 303 ILE A C 1
ATOM 2350 O O . ILE A 1 303 ? 3.040 6.905 11.408 1.00 79.69 303 ILE A O 1
ATOM 2354 N N . THR A 1 304 ? 3.215 7.718 9.324 1.00 74.06 304 THR A N 1
ATOM 2355 C CA . THR A 1 304 ? 2.862 9.093 9.711 1.00 74.06 304 THR A CA 1
ATOM 2356 C C . THR A 1 304 ? 1.339 9.283 9.656 1.00 74.06 304 THR A C 1
ATOM 2358 O O . THR A 1 304 ? 0.725 8.927 8.649 1.00 74.06 304 THR A O 1
ATOM 2361 N N . PRO A 1 305 ? 0.695 9.848 10.696 1.00 68.25 305 PRO A N 1
ATOM 2362 C CA . PRO A 1 305 ? -0.740 10.123 10.670 1.00 68.25 305 PRO A CA 1
ATOM 2363 C C . PRO A 1 305 ? -1.138 11.055 9.518 1.00 68.25 305 PRO A C 1
ATOM 2365 O O . PRO A 1 305 ? -0.511 12.091 9.307 1.00 68.25 305 PRO A O 1
ATOM 2368 N N . HIS A 1 306 ? -2.215 10.719 8.803 1.00 70.81 306 HIS A N 1
ATOM 2369 C CA . HIS A 1 306 ? -2.768 11.583 7.756 1.00 70.81 306 HIS A CA 1
ATOM 2370 C C . HIS A 1 306 ? -3.620 12.703 8.380 1.00 70.81 306 HIS A C 1
ATOM 2372 O O . HIS A 1 306 ? -4.399 12.423 9.300 1.00 70.81 306 HIS A O 1
ATOM 2378 N N . PRO A 1 307 ? -3.531 13.952 7.883 1.00 64.69 307 PRO A N 1
ATOM 2379 C CA . PRO A 1 307 ? -4.379 15.046 8.333 1.00 64.69 307 PRO A CA 1
ATOM 2380 C C . PRO A 1 307 ? -5.824 14.874 7.850 1.00 64.69 307 PRO A C 1
ATOM 2382 O O . PRO A 1 307 ? -6.109 14.147 6.893 1.00 64.69 307 PRO A O 1
ATOM 2385 N N . ALA A 1 308 ? -6.774 15.555 8.492 1.00 59.53 308 ALA A N 1
ATOM 2386 C CA . ALA A 1 308 ? -8.151 15.563 8.008 1.00 59.53 308 ALA A CA 1
ATOM 2387 C C . ALA A 1 308 ? -8.248 16.201 6.609 1.00 59.53 308 ALA A C 1
ATOM 2389 O O . ALA A 1 308 ? -7.704 17.272 6.366 1.00 59.53 308 ALA A O 1
ATOM 2390 N N . GLY A 1 309 ? -8.966 15.541 5.691 1.00 52.91 309 GLY A N 1
ATOM 2391 C CA . GLY A 1 309 ? -9.165 16.017 4.311 1.00 52.91 309 GLY A CA 1
ATOM 2392 C C . GLY A 1 309 ? -8.109 15.557 3.296 1.00 52.91 309 GLY A C 1
ATOM 2393 O O . GLY A 1 309 ? -8.275 15.801 2.106 1.00 52.91 309 GLY A O 1
ATOM 2394 N N . ALA A 1 310 ? -7.075 14.836 3.735 1.00 52.53 310 ALA A N 1
ATOM 2395 C CA . ALA A 1 310 ? -6.031 14.261 2.881 1.00 52.53 310 ALA A CA 1
ATOM 2396 C C . ALA A 1 310 ? -6.453 13.036 2.050 1.00 52.53 310 ALA A C 1
ATOM 2398 O O . ALA A 1 310 ? -5.615 12.400 1.422 1.00 52.53 310 ALA A O 1
ATOM 2399 N N . ASP A 1 311 ? -7.721 12.645 2.072 1.00 49.72 311 ASP A N 1
ATOM 2400 C CA . ASP A 1 311 ? -8.193 11.401 1.473 1.00 49.72 311 ASP A CA 1
ATOM 2401 C C . ASP A 1 311 ? -8.566 11.502 -0.010 1.00 49.72 311 ASP A C 1
ATOM 2403 O O . ASP A 1 311 ? -8.716 10.479 -0.681 1.00 49.72 311 ASP A O 1
ATOM 2407 N N . ASN A 1 312 ? -8.674 12.718 -0.544 1.00 39.16 312 ASN A N 1
ATOM 2408 C CA . ASN A 1 312 ? -8.995 12.924 -1.955 1.00 39.16 312 ASN A CA 1
ATOM 2409 C C . ASN A 1 312 ? -7.778 12.762 -2.895 1.00 39.16 312 ASN A C 1
ATOM 2411 O O . ASN A 1 312 ? -7.907 12.897 -4.107 1.00 39.16 312 ASN A O 1
ATOM 2415 N N . THR A 1 313 ? -6.595 12.454 -2.366 1.00 41.75 313 THR A N 1
ATOM 2416 C CA . THR A 1 313 ? -5.352 12.240 -3.136 1.00 41.75 313 THR A CA 1
ATOM 2417 C C . THR A 1 313 ? -5.215 10.815 -3.691 1.00 41.75 313 THR A C 1
ATOM 2419 O O . THR A 1 313 ? -4.279 10.541 -4.436 1.00 41.75 313 THR A O 1
ATOM 2422 N N . GLY A 1 314 ? -6.120 9.894 -3.326 1.00 32.28 314 GLY A N 1
ATOM 2423 C CA . GLY A 1 314 ? -6.103 8.485 -3.753 1.00 32.28 314 GLY A CA 1
ATOM 2424 C C . GLY A 1 314 ? -7.178 8.085 -4.775 1.00 32.28 314 GLY A C 1
ATOM 2425 O O . GLY A 1 314 ? -7.250 6.915 -5.148 1.00 32.28 314 GLY A O 1
ATOM 2426 N N . GLY A 1 315 ? -8.033 9.019 -5.207 1.00 27.36 315 GLY A N 1
ATOM 2427 C CA . GLY A 1 315 ? -9.017 8.825 -6.281 1.00 27.36 315 GLY A CA 1
ATOM 2428 C C . GLY A 1 315 ? -8.551 9.457 -7.600 1.00 27.36 315 GLY A C 1
ATOM 2429 O O . GLY A 1 315 ? -7.611 10.249 -7.586 1.00 27.36 315 GLY A O 1
ATOM 2430 N N . PRO A 1 316 ? -9.171 9.126 -8.750 1.00 31.12 316 PRO A N 1
ATOM 2431 C CA . PRO A 1 316 ? -8.777 9.699 -10.032 1.00 31.12 316 PRO A CA 1
ATOM 2432 C C . PRO A 1 316 ? -8.936 11.229 -10.007 1.00 31.12 316 PRO A C 1
ATOM 2434 O O . PRO A 1 316 ? -10.047 11.739 -10.004 1.00 31.12 316 PRO A O 1
ATOM 2437 N N . GLY A 1 317 ? -7.806 11.936 -9.960 1.00 31.64 317 GLY A N 1
ATOM 2438 C CA . GLY A 1 317 ? -7.554 13.220 -10.622 1.00 31.64 317 GLY A CA 1
ATOM 2439 C C . GLY A 1 317 ? -8.299 14.493 -10.202 1.00 31.64 317 GLY A C 1
ATOM 2440 O O . GLY A 1 317 ? -7.771 15.561 -10.483 1.00 31.64 317 GLY A O 1
ATOM 2441 N N . ASP A 1 318 ? -9.461 14.464 -9.551 1.00 33.47 318 ASP A N 1
ATOM 2442 C CA . ASP A 1 318 ? -10.367 15.615 -9.729 1.00 33.47 318 ASP A CA 1
ATOM 2443 C C . ASP A 1 318 ? -10.368 16.692 -8.630 1.00 33.47 318 ASP A C 1
ATOM 2445 O O . ASP A 1 318 ? -10.723 17.832 -8.924 1.00 33.47 318 ASP A O 1
ATOM 2449 N N . SER A 1 319 ? -9.951 16.433 -7.384 1.00 29.11 319 SER A N 1
ATOM 2450 C CA . SER A 1 319 ? -10.155 17.448 -6.328 1.00 29.11 319 SER A CA 1
ATOM 2451 C C . SER A 1 319 ? -8.997 18.432 -6.130 1.00 29.11 319 SER A C 1
ATOM 2453 O O . SER A 1 319 ? -9.245 19.584 -5.808 1.00 29.11 319 SER A O 1
ATOM 2455 N N . LEU A 1 320 ? -7.738 18.013 -6.302 1.00 30.80 320 LEU A N 1
ATOM 2456 C CA . LEU A 1 320 ? -6.586 18.921 -6.144 1.00 30.80 320 LEU A CA 1
ATOM 2457 C C . LEU A 1 320 ? -6.369 19.800 -7.385 1.00 30.80 320 LEU A C 1
ATOM 2459 O O . LEU A 1 320 ? -5.931 20.941 -7.267 1.00 30.80 320 LEU A O 1
ATOM 2463 N N . LEU A 1 321 ? -6.725 19.295 -8.572 1.00 32.62 321 LEU A N 1
ATOM 2464 C CA . LEU A 1 321 ? -6.653 20.060 -9.819 1.00 32.62 321 LEU A CA 1
ATOM 2465 C C . LEU A 1 321 ? -7.757 21.123 -9.923 1.00 32.62 321 LEU A C 1
ATOM 2467 O O . LEU A 1 321 ? -7.530 22.160 -10.543 1.00 32.62 321 LEU A O 1
ATOM 2471 N N . ALA A 1 322 ? -8.921 20.904 -9.300 1.00 28.39 322 ALA A N 1
ATOM 2472 C CA . ALA A 1 322 ? -10.004 21.885 -9.285 1.00 28.39 322 ALA A CA 1
ATOM 2473 C C . ALA A 1 322 ? -9.625 23.156 -8.504 1.00 28.39 322 ALA A C 1
ATOM 2475 O O . ALA A 1 322 ? -9.861 24.261 -8.994 1.00 28.39 322 ALA A O 1
ATOM 2476 N N . ASP A 1 323 ? -8.971 23.006 -7.349 1.00 30.09 323 ASP A N 1
ATOM 2477 C CA . ASP A 1 323 ? -8.566 24.148 -6.521 1.00 30.09 323 ASP A CA 1
ATOM 2478 C C . ASP A 1 323 ? -7.351 24.884 -7.113 1.00 30.09 323 ASP A C 1
ATOM 2480 O O . ASP A 1 323 ? -7.336 26.114 -7.153 1.00 30.09 323 ASP A O 1
ATOM 2484 N N . ALA A 1 324 ? -6.385 24.167 -7.701 1.00 33.41 324 ALA A N 1
ATOM 2485 C CA . ALA A 1 324 ? -5.244 24.791 -8.383 1.00 33.41 324 ALA A CA 1
ATOM 2486 C C . ALA A 1 324 ? -5.638 25.533 -9.681 1.00 33.41 324 ALA A C 1
ATOM 2488 O O . ALA A 1 324 ? -4.987 26.503 -10.073 1.00 33.41 324 ALA A O 1
ATOM 2489 N N . ALA A 1 325 ? -6.712 25.109 -10.359 1.00 32.25 325 ALA A N 1
ATOM 2490 C CA . ALA A 1 325 ? -7.252 25.813 -11.524 1.00 32.25 325 ALA A CA 1
ATOM 2491 C C . ALA A 1 325 ? -8.093 27.048 -11.145 1.00 32.25 325 ALA A C 1
ATOM 2493 O O . ALA A 1 325 ? -8.232 27.962 -11.963 1.00 32.25 325 ALA A O 1
ATOM 2494 N N . ALA A 1 326 ? -8.642 27.083 -9.927 1.00 32.81 326 ALA A N 1
ATOM 2495 C CA . ALA A 1 326 ? -9.436 28.198 -9.421 1.00 32.81 326 ALA A CA 1
ATOM 2496 C C . ALA A 1 326 ? -8.577 29.378 -8.931 1.00 32.81 326 ALA A C 1
ATOM 2498 O O . ALA A 1 326 ? -9.058 30.511 -8.936 1.00 32.81 326 ALA A O 1
ATOM 2499 N N . ASP A 1 327 ? -7.310 29.137 -8.579 1.00 29.75 327 ASP A N 1
ATOM 2500 C CA . ASP A 1 327 ? -6.438 30.126 -7.932 1.00 29.75 327 ASP A CA 1
ATOM 2501 C C . ASP A 1 327 ? -5.470 30.844 -8.894 1.00 29.75 327 ASP A C 1
ATOM 2503 O O . ASP A 1 327 ? -4.341 31.186 -8.551 1.00 29.75 327 ASP A O 1
ATOM 2507 N N . ARG A 1 328 ? -5.900 31.100 -10.140 1.00 29.56 328 ARG A N 1
ATOM 2508 C CA . ARG A 1 328 ? -5.184 32.031 -11.032 1.00 29.56 328 ARG A CA 1
ATOM 2509 C C . ARG A 1 328 ? -5.628 33.473 -10.761 1.00 29.56 328 ARG A C 1
ATOM 2511 O O . ARG A 1 328 ? -6.767 33.821 -11.087 1.00 29.56 328 ARG A O 1
ATOM 2518 N N . PRO A 1 329 ? -4.744 34.363 -10.275 1.00 30.58 329 PRO A N 1
ATOM 2519 C CA . PRO A 1 329 ? -5.054 35.775 -10.188 1.00 30.58 329 PRO A CA 1
ATOM 2520 C C . PRO A 1 329 ? -4.847 36.429 -11.560 1.00 30.58 329 PRO A C 1
ATOM 2522 O O . PRO A 1 329 ? -3.726 36.572 -12.040 1.00 30.58 329 PRO A O 1
ATOM 2525 N N . GLY A 1 330 ? -5.949 36.867 -12.171 1.00 29.52 330 GLY A N 1
ATOM 2526 C CA . GLY A 1 330 ? -5.944 37.872 -13.237 1.00 29.52 330 GLY A CA 1
ATOM 2527 C C . GLY A 1 330 ? -6.439 37.392 -14.602 1.00 29.52 330 GLY A C 1
ATOM 2528 O O . GLY A 1 330 ? -5.805 36.573 -15.257 1.00 29.52 330 GLY A O 1
ATOM 2529 N N . GLY A 1 331 ? -7.539 37.998 -15.074 1.00 25.73 331 GLY A N 1
ATOM 2530 C CA . GLY A 1 331 ? -7.830 38.072 -16.511 1.00 25.73 331 GLY A CA 1
ATOM 2531 C C . GLY A 1 331 ? -9.285 37.883 -16.951 1.00 25.73 331 GLY A C 1
ATOM 2532 O O . GLY A 1 331 ? -9.577 36.935 -17.661 1.00 25.73 331 GLY A O 1
ATOM 2533 N N . GLY A 1 332 ? -10.175 38.816 -16.590 1.00 25.66 332 GLY A N 1
ATOM 2534 C CA . GLY A 1 332 ? -11.295 39.269 -17.437 1.00 25.66 332 GLY A CA 1
ATOM 2535 C C . GLY A 1 332 ? -12.416 38.284 -17.813 1.00 25.66 332 GLY A C 1
ATOM 2536 O O . GLY A 1 332 ? -12.316 37.528 -18.772 1.00 25.66 332 GLY A O 1
ATOM 2537 N N . ARG A 1 333 ? -13.585 38.427 -17.172 1.00 27.17 333 ARG A N 1
ATOM 2538 C CA . ARG A 1 333 ? -14.864 37.941 -17.727 1.00 27.17 333 ARG A CA 1
ATOM 2539 C C . ARG A 1 333 ? -15.218 38.736 -18.995 1.00 27.17 333 ARG A C 1
ATOM 2541 O O . ARG A 1 333 ? -15.305 39.963 -18.888 1.00 27.17 333 ARG A O 1
ATOM 2548 N N . PRO A 1 334 ? -15.559 38.117 -20.139 1.00 27.86 334 PRO A N 1
ATOM 2549 C CA . PRO A 1 334 ? -16.291 38.829 -21.171 1.00 27.86 334 PRO A CA 1
ATOM 2550 C C . PRO A 1 334 ? -17.753 38.960 -20.739 1.00 27.86 334 PRO A C 1
ATOM 2552 O O . PRO A 1 334 ? -18.422 37.981 -20.400 1.00 27.86 334 PRO A O 1
ATOM 2555 N N . ARG A 1 335 ? -18.231 40.206 -20.727 1.00 27.52 335 ARG A N 1
ATOM 2556 C CA . ARG A 1 335 ? -19.649 40.558 -20.610 1.00 27.52 335 ARG A CA 1
ATOM 2557 C C . ARG A 1 335 ? -20.424 39.991 -21.800 1.00 27.52 335 ARG A C 1
ATOM 2559 O O . ARG A 1 335 ? -19.883 39.846 -22.892 1.00 27.52 335 ARG A O 1
ATOM 2566 N N . GLY A 1 336 ? -21.691 39.680 -21.549 1.00 24.47 336 GLY A N 1
ATOM 2567 C CA . GLY A 1 336 ? -22.573 39.017 -22.495 1.00 24.47 336 GLY A CA 1
ATOM 2568 C C . GLY A 1 336 ? -22.909 39.820 -23.746 1.00 24.47 336 GLY A C 1
ATOM 2569 O O . GLY A 1 336 ? -22.769 41.039 -23.800 1.00 24.47 336 GLY A O 1
ATOM 2570 N N . LEU A 1 337 ? -23.449 39.094 -24.718 1.00 25.78 337 LEU A N 1
ATOM 2571 C CA . LEU A 1 337 ? -24.245 39.638 -25.803 1.00 25.78 337 LEU A CA 1
ATOM 2572 C C . LEU A 1 337 ? -25.518 38.799 -25.920 1.00 25.78 337 LEU A C 1
ATOM 2574 O O . LEU A 1 337 ? -25.485 37.597 -26.172 1.00 25.78 337 LEU A O 1
ATOM 2578 N N . CYS A 1 338 ? -26.640 39.471 -25.683 1.00 24.23 338 CYS A N 1
ATOM 2579 C CA . CYS A 1 338 ? -27.974 39.017 -26.032 1.00 24.23 338 CYS A CA 1
ATOM 2580 C C . CYS A 1 338 ? -28.090 38.830 -27.551 1.00 24.23 338 CYS A C 1
ATOM 2582 O O . CYS A 1 338 ? -27.699 39.710 -28.313 1.00 24.23 338 CYS A O 1
ATOM 2584 N N . GLY A 1 339 ? -28.743 37.750 -27.975 1.00 24.67 339 GLY A N 1
ATOM 2585 C CA . GLY A 1 339 ? -29.244 37.567 -29.336 1.00 24.67 339 GLY A CA 1
ATOM 2586 C C . GLY A 1 339 ? -30.447 36.629 -29.317 1.00 24.67 339 GLY A C 1
ATOM 2587 O O . GLY A 1 339 ? -30.304 35.438 -29.065 1.00 24.67 339 GLY A O 1
ATOM 2588 N N . ARG A 1 340 ? -31.647 37.188 -29.507 1.00 26.48 340 ARG A N 1
ATOM 2589 C CA . ARG A 1 340 ? -32.929 36.472 -29.619 1.00 26.48 340 ARG A CA 1
ATOM 2590 C C . ARG A 1 340 ? -33.047 35.771 -30.979 1.00 26.48 340 ARG A C 1
ATOM 2592 O O . ARG A 1 340 ? -32.678 36.368 -31.982 1.00 26.48 340 ARG A O 1
ATOM 2599 N N . GLY A 1 341 ? -33.734 34.622 -31.015 1.00 24.73 341 GLY A N 1
ATOM 2600 C CA . GLY A 1 341 ? -34.476 34.178 -32.205 1.00 24.73 341 GLY A CA 1
ATOM 2601 C C . GLY A 1 341 ? -34.743 32.669 -32.327 1.00 24.73 341 GLY A C 1
ATOM 2602 O O . GLY A 1 341 ? -33.854 31.937 -32.728 1.00 24.73 341 GLY A O 1
ATOM 2603 N N . GLY A 1 342 ? -35.997 32.243 -32.096 1.00 24.52 342 GLY A N 1
ATOM 2604 C CA . GLY A 1 342 ? -36.688 31.313 -33.013 1.00 24.52 342 GLY A CA 1
ATOM 2605 C C . GLY A 1 342 ? -36.840 29.812 -32.685 1.00 24.52 342 GLY A C 1
ATOM 2606 O O . GLY A 1 342 ? -36.102 29.004 -33.222 1.00 24.52 342 GLY A O 1
ATOM 2607 N N . ALA A 1 343 ? -37.938 29.483 -31.982 1.00 26.34 343 ALA A N 1
ATOM 2608 C CA . ALA A 1 343 ? -38.882 28.353 -32.186 1.00 26.34 343 ALA A CA 1
ATOM 2609 C C . ALA A 1 343 ? -38.529 26.865 -31.843 1.00 26.34 343 ALA A C 1
ATOM 2611 O O . ALA A 1 343 ? -37.366 26.478 -31.877 1.00 26.34 343 ALA A O 1
ATOM 2612 N N . PRO A 1 344 ? -39.537 26.018 -31.478 1.00 32.62 344 PRO A N 1
ATOM 2613 C CA . PRO A 1 344 ? -39.340 24.815 -30.648 1.00 32.62 344 PRO A CA 1
ATOM 2614 C C . PRO A 1 344 ? -39.789 23.454 -31.247 1.00 32.62 344 PRO A C 1
ATOM 2616 O O . PRO A 1 344 ? -40.732 23.381 -32.029 1.00 32.62 344 PRO A O 1
ATOM 2619 N N . GLY A 1 345 ? -39.215 22.359 -30.716 1.00 23.19 345 GLY A N 1
ATOM 2620 C CA . GLY A 1 345 ? -39.805 21.000 -30.656 1.00 23.19 345 GLY A CA 1
ATOM 2621 C C . GLY A 1 345 ? -38.985 19.872 -31.325 1.00 23.19 345 GLY A C 1
ATOM 2622 O O . GLY A 1 345 ? -38.136 20.184 -32.153 1.00 23.19 345 GLY A O 1
ATOM 2623 N N . PRO A 1 346 ? -39.232 18.567 -31.030 1.00 29.44 346 PRO A N 1
ATOM 2624 C CA . PRO A 1 346 ? -40.166 17.983 -30.060 1.00 29.44 346 PRO A CA 1
ATOM 2625 C C . PRO A 1 346 ? -39.524 17.025 -29.020 1.00 29.44 346 PRO A C 1
ATOM 2627 O O . PRO A 1 346 ? -38.374 16.603 -29.110 1.00 29.44 346 PRO A O 1
ATOM 2630 N N . ARG A 1 347 ? -40.330 16.682 -28.006 1.00 25.91 347 ARG A N 1
ATOM 2631 C CA . ARG A 1 347 ? -40.063 15.707 -26.933 1.00 25.91 347 ARG A CA 1
ATOM 2632 C C . ARG A 1 347 ? -40.003 14.276 -27.478 1.00 25.91 347 ARG A C 1
ATOM 2634 O O . ARG A 1 347 ? -40.902 13.879 -28.211 1.00 25.91 347 ARG A O 1
ATOM 2641 N N . LEU A 1 348 ? -39.041 13.481 -27.008 1.00 27.39 348 LEU A N 1
ATOM 2642 C CA . LEU A 1 348 ? -39.049 12.024 -27.164 1.00 27.39 348 LEU A CA 1
ATOM 2643 C C . LEU A 1 348 ? -39.594 11.348 -25.899 1.00 27.39 348 LEU A C 1
ATOM 2645 O O . LEU A 1 348 ? -39.128 11.565 -24.780 1.00 27.39 348 LEU A O 1
ATOM 2649 N N . THR A 1 349 ? -40.636 10.555 -26.119 1.00 26.20 349 THR A N 1
ATOM 2650 C CA . THR A 1 349 ? -41.380 9.722 -25.175 1.00 26.20 349 THR A CA 1
ATOM 2651 C C . THR A 1 349 ? -40.602 8.469 -24.765 1.00 26.20 349 THR A C 1
ATOM 2653 O O . THR A 1 349 ? -39.883 7.877 -25.565 1.00 26.20 349 THR A O 1
ATOM 2656 N N . ARG A 1 350 ? -40.795 8.042 -23.509 1.00 24.77 350 ARG A N 1
ATOM 2657 C CA . ARG A 1 350 ? -40.312 6.768 -22.953 1.00 24.77 350 ARG A CA 1
ATOM 2658 C C . ARG A 1 350 ? -41.001 5.574 -23.627 1.00 24.77 350 ARG A C 1
ATOM 2660 O O . ARG A 1 350 ? -42.222 5.569 -23.743 1.00 24.77 350 ARG A O 1
ATOM 2667 N N . VAL A 1 351 ? -40.222 4.548 -23.964 1.00 27.84 351 VAL A N 1
ATOM 2668 C CA . VAL A 1 351 ? -40.688 3.209 -24.370 1.00 27.84 351 VAL A CA 1
ATOM 2669 C C . VAL A 1 351 ? -40.464 2.238 -23.194 1.00 27.84 351 VAL A C 1
ATOM 2671 O O . VAL A 1 351 ? -39.395 2.304 -22.583 1.00 27.84 351 VAL A O 1
ATOM 2674 N N . PRO A 1 352 ? -41.426 1.367 -22.825 1.00 28.08 352 PRO A N 1
ATOM 2675 C CA . PRO A 1 352 ? -41.239 0.348 -21.786 1.00 28.08 352 PRO A CA 1
ATOM 2676 C C . PRO A 1 352 ? -40.646 -0.957 -22.365 1.00 28.08 352 PRO A C 1
ATOM 2678 O O . PRO A 1 352 ? -40.840 -1.225 -23.551 1.00 28.08 352 PRO A O 1
ATOM 2681 N N . PRO A 1 353 ? -39.958 -1.803 -21.568 1.00 30.48 353 PRO A N 1
ATOM 2682 C CA . PRO A 1 353 ? -39.437 -3.078 -22.056 1.00 30.48 353 PRO A CA 1
ATOM 2683 C C . PRO A 1 353 ? -40.467 -4.215 -21.924 1.00 30.48 353 PRO A C 1
ATOM 2685 O O . PRO A 1 353 ? -41.221 -4.276 -20.953 1.00 30.48 353 PRO A O 1
ATOM 2688 N N . ALA A 1 354 ? -40.446 -5.139 -22.888 1.00 25.16 354 ALA A N 1
ATOM 2689 C CA . ALA A 1 354 ? -41.135 -6.434 -22.861 1.00 25.16 354 ALA A CA 1
ATOM 2690 C C . ALA A 1 354 ? -40.112 -7.591 -22.682 1.00 25.16 354 ALA A C 1
ATOM 2692 O O . ALA A 1 354 ? -38.918 -7.370 -22.893 1.00 25.16 354 ALA A O 1
ATOM 2693 N N . PRO A 1 355 ? -40.539 -8.796 -22.244 1.00 29.11 355 PRO A N 1
ATOM 2694 C CA . PRO A 1 355 ? -39.710 -9.708 -21.451 1.00 29.11 355 PRO A CA 1
ATOM 2695 C C . PRO A 1 355 ? -39.126 -10.916 -22.212 1.00 29.11 355 PRO A C 1
ATOM 2697 O O . PRO A 1 355 ? -39.760 -11.459 -23.107 1.00 29.11 355 PRO A O 1
ATOM 2700 N N . GLY A 1 356 ? -37.983 -11.409 -21.710 1.00 24.22 356 GLY A N 1
ATOM 2701 C CA . GLY A 1 356 ? -37.685 -12.842 -21.551 1.00 24.22 356 GLY A CA 1
ATOM 2702 C C . GLY A 1 356 ? -37.016 -13.607 -22.703 1.00 24.22 356 GLY A C 1
ATOM 2703 O O . GLY A 1 356 ? -37.665 -13.944 -23.682 1.00 24.22 356 GLY A O 1
ATOM 2704 N N . ALA A 1 357 ? -35.766 -14.035 -22.481 1.00 25.27 357 ALA A N 1
ATOM 2705 C CA . ALA A 1 357 ? -35.278 -15.379 -22.822 1.00 25.27 357 ALA A CA 1
ATOM 2706 C C . ALA A 1 357 ? -34.011 -15.699 -21.999 1.00 25.27 357 ALA A C 1
ATOM 2708 O O . ALA A 1 357 ? -33.031 -14.958 -22.035 1.00 25.27 357 ALA A O 1
ATOM 2709 N N . MET A 1 358 ? -34.080 -16.780 -21.216 1.00 24.66 358 MET A N 1
ATOM 2710 C CA . MET A 1 358 ? -32.984 -17.382 -20.448 1.00 24.66 358 MET A CA 1
ATOM 2711 C C . MET A 1 358 ? -32.033 -18.167 -21.365 1.00 24.66 358 MET A C 1
ATOM 2713 O O . MET A 1 358 ? -32.468 -18.708 -22.379 1.00 24.66 358 MET A O 1
ATOM 2717 N N . GLY A 1 359 ? -30.766 -18.283 -20.955 1.00 24.08 359 GLY A N 1
ATOM 2718 C CA . GLY A 1 359 ? -29.755 -19.133 -21.588 1.00 24.08 359 GLY A CA 1
ATOM 2719 C C . GLY A 1 359 ? -28.388 -19.025 -20.902 1.00 24.08 359 GLY A C 1
ATOM 2720 O O . GLY A 1 359 ? -27.516 -18.315 -21.383 1.00 24.08 359 GLY A O 1
ATOM 2721 N N . ASP A 1 360 ? -28.292 -19.662 -19.735 1.00 25.34 360 ASP A N 1
ATOM 2722 C CA . ASP A 1 360 ? -27.151 -20.194 -18.967 1.00 25.34 360 ASP A CA 1
ATOM 2723 C C . ASP A 1 360 ? -25.684 -19.798 -19.257 1.00 25.34 360 ASP A C 1
ATOM 2725 O O . ASP A 1 360 ? -25.158 -19.977 -20.352 1.00 25.34 360 ASP A O 1
ATOM 2729 N N . GLY A 1 361 ? -24.964 -19.494 -18.160 1.00 24.34 361 GLY A N 1
ATOM 2730 C CA . GLY A 1 361 ? -23.658 -20.130 -17.915 1.00 24.34 361 GLY A CA 1
ATOM 2731 C C . GLY A 1 361 ? -22.449 -19.243 -17.589 1.00 24.34 361 GLY A C 1
ATOM 2732 O O . GLY A 1 361 ? -21.471 -19.272 -18.326 1.00 24.34 361 GLY A O 1
ATOM 2733 N N . CYS A 1 362 ? -22.435 -18.533 -16.453 1.00 22.20 362 CYS A N 1
ATOM 2734 C CA . CYS A 1 362 ? -21.187 -18.053 -15.831 1.00 22.20 362 CYS A CA 1
ATOM 2735 C C . CYS A 1 362 ? -21.351 -18.025 -14.294 1.00 22.20 362 CYS A C 1
ATOM 2737 O O . CYS A 1 362 ? -22.365 -17.502 -13.825 1.00 22.20 362 CYS A O 1
ATOM 2739 N N . PRO A 1 363 ? -20.447 -18.615 -13.483 1.00 26.97 363 PRO A N 1
ATOM 2740 C CA . PRO A 1 363 ? -20.647 -18.699 -12.039 1.00 26.97 363 PRO A CA 1
ATOM 2741 C C . PRO A 1 363 ? -20.444 -17.328 -11.382 1.00 26.97 363 PRO A C 1
ATOM 2743 O O . PRO A 1 363 ? -19.346 -16.778 -11.356 1.00 26.97 363 PRO A O 1
ATOM 2746 N N . ASP A 1 364 ? -21.536 -16.792 -10.845 1.00 27.48 364 ASP A N 1
ATOM 2747 C CA . ASP A 1 364 ? -21.609 -15.498 -10.177 1.00 27.48 364 ASP A CA 1
ATOM 2748 C C . ASP A 1 364 ? -20.983 -15.548 -8.764 1.00 27.48 364 ASP A C 1
ATOM 2750 O O . ASP A 1 364 ? -21.233 -16.461 -7.959 1.00 27.48 364 ASP A O 1
ATOM 2754 N N . ALA A 1 365 ? -20.183 -14.525 -8.449 1.00 28.88 365 ALA A N 1
ATOM 2755 C CA . ALA A 1 365 ? -19.440 -14.326 -7.199 1.00 28.88 365 ALA A CA 1
ATOM 2756 C C . ALA A 1 365 ? -20.344 -14.193 -5.951 1.00 28.88 365 ALA A C 1
ATOM 2758 O O . ALA A 1 365 ? -19.873 -14.175 -4.813 1.00 28.88 365 ALA A O 1
ATOM 2759 N N . THR A 1 366 ? -21.663 -14.170 -6.139 1.00 28.53 366 THR A N 1
ATOM 2760 C CA . THR A 1 366 ? -22.685 -14.219 -5.085 1.00 28.53 366 THR A CA 1
ATOM 2761 C C . THR A 1 366 ? -22.766 -15.578 -4.371 1.00 28.53 366 THR A C 1
ATOM 2763 O O . THR A 1 366 ? -23.263 -15.667 -3.241 1.00 28.53 366 THR A O 1
ATOM 2766 N N . THR A 1 367 ? -22.241 -16.645 -4.979 1.00 26.94 367 THR A N 1
ATOM 2767 C CA . THR A 1 367 ? -22.379 -18.018 -4.466 1.00 26.94 367 THR A CA 1
ATOM 2768 C C . THR A 1 367 ? -21.448 -18.315 -3.283 1.00 26.94 367 THR A C 1
ATOM 2770 O O . THR A 1 367 ? -21.848 -19.012 -2.343 1.00 26.94 367 THR A O 1
ATOM 2773 N N . SER A 1 368 ? -20.242 -17.730 -3.257 1.00 29.47 368 SER A N 1
ATOM 2774 C CA . SER A 1 368 ? -19.328 -17.858 -2.107 1.00 29.47 368 SER A CA 1
ATOM 2775 C C . SER A 1 368 ? -19.885 -17.138 -0.871 1.00 29.47 368 SER A C 1
ATOM 2777 O O . SER A 1 368 ? -19.787 -17.646 0.247 1.00 29.47 368 SER A O 1
ATOM 2779 N N . TRP A 1 369 ? -20.593 -16.023 -1.084 1.00 29.22 369 TRP A N 1
ATOM 2780 C CA . TRP A 1 369 ? -21.185 -15.206 -0.025 1.00 29.22 369 TRP A CA 1
ATOM 2781 C C . TRP A 1 369 ? -22.435 -15.835 0.611 1.00 29.22 369 TRP A C 1
ATOM 2783 O O . TRP A 1 369 ? -22.663 -15.725 1.819 1.00 29.22 369 TRP A O 1
ATOM 2793 N N . LYS A 1 370 ? -23.254 -16.554 -0.168 1.00 25.42 370 LYS A N 1
ATOM 2794 C CA . LYS A 1 370 ? -24.381 -17.327 0.389 1.00 25.42 370 LYS A CA 1
ATOM 2795 C C . LYS A 1 370 ? -23.899 -18.496 1.255 1.00 25.42 370 LYS A C 1
ATOM 2797 O O . LYS A 1 370 ? -24.503 -18.767 2.290 1.00 25.42 370 LYS A O 1
ATOM 2802 N N . ARG A 1 371 ? -22.782 -19.143 0.894 1.00 29.64 371 ARG A N 1
ATOM 2803 C CA . ARG A 1 371 ? -22.168 -20.190 1.729 1.00 29.64 371 ARG A CA 1
ATOM 2804 C C . ARG A 1 371 ? -21.569 -19.626 3.019 1.00 29.64 371 ARG A C 1
ATOM 2806 O O . ARG A 1 371 ? -21.852 -20.180 4.080 1.00 29.64 371 ARG A O 1
ATOM 2813 N N . SER A 1 372 ? -20.828 -18.519 2.966 1.00 34.59 372 SER A N 1
ATOM 2814 C CA . SER A 1 372 ? -20.226 -17.909 4.165 1.00 34.59 372 SER A CA 1
ATOM 2815 C C . SER A 1 372 ? -21.275 -17.340 5.130 1.00 34.59 372 SER A C 1
ATOM 2817 O O . SER A 1 372 ? -21.238 -17.630 6.323 1.00 34.59 372 SER A O 1
ATOM 2819 N N . SER A 1 373 ? -22.294 -16.641 4.623 1.00 33.38 373 SER A N 1
ATOM 2820 C CA . SER A 1 373 ? -23.391 -16.117 5.456 1.00 33.38 373 SER A CA 1
ATOM 2821 C C . SER A 1 373 ? -24.245 -17.211 6.110 1.00 33.38 373 SER A C 1
ATOM 2823 O O . SER A 1 373 ? -24.799 -16.993 7.187 1.00 33.38 373 SER A O 1
ATOM 2825 N N . SER A 1 374 ? -24.335 -18.400 5.503 1.00 29.67 374 SER A N 1
ATOM 2826 C CA . SER A 1 374 ? -25.033 -19.548 6.096 1.00 29.67 374 SER A CA 1
ATOM 2827 C C . SER A 1 374 ? -24.272 -20.196 7.258 1.00 29.67 374 SER A C 1
ATOM 2829 O O . SER A 1 374 ? -24.911 -20.710 8.175 1.00 29.67 374 SER A O 1
ATOM 2831 N N . LYS A 1 375 ? -22.930 -20.133 7.257 1.00 35.12 375 LYS A N 1
ATOM 2832 C CA . LYS A 1 375 ? -22.096 -20.584 8.382 1.00 35.12 375 LYS A CA 1
ATOM 2833 C C . LYS A 1 375 ? -22.177 -19.604 9.552 1.00 35.12 375 LYS A C 1
ATOM 2835 O O . LYS A 1 375 ? -22.522 -20.017 10.649 1.00 35.12 375 LYS A O 1
ATOM 2840 N N . VAL A 1 376 ? -22.037 -18.304 9.284 1.00 35.56 376 VAL A N 1
ATOM 2841 C CA . VAL A 1 376 ? -22.128 -17.252 10.318 1.00 35.56 376 VAL A CA 1
ATOM 2842 C C . VAL A 1 376 ? -23.512 -17.211 10.988 1.00 35.56 376 VAL A C 1
ATOM 2844 O O . VAL A 1 376 ? -23.616 -17.002 12.193 1.00 35.56 376 VAL A O 1
ATOM 2847 N N . ARG A 1 377 ? -24.599 -17.489 10.250 1.00 34.44 377 ARG A N 1
ATOM 2848 C CA . ARG A 1 377 ? -25.949 -17.595 10.837 1.00 34.44 377 ARG A CA 1
ATOM 2849 C C . ARG A 1 377 ? -26.128 -18.780 11.790 1.00 34.44 377 ARG A C 1
ATOM 2851 O O . ARG A 1 377 ? -27.022 -18.709 12.622 1.00 34.44 377 ARG A O 1
ATOM 2858 N N . ARG A 1 378 ? -25.333 -19.855 11.697 1.00 34.22 378 ARG A N 1
ATOM 2859 C CA . ARG A 1 378 ? -25.467 -21.013 12.606 1.00 34.22 378 ARG A CA 1
ATOM 2860 C C . ARG A 1 378 ? -24.989 -20.717 14.028 1.00 34.22 378 ARG A C 1
ATOM 2862 O O . ARG A 1 378 ? -25.449 -21.388 14.943 1.00 34.22 378 ARG A O 1
ATOM 2869 N N . CYS A 1 379 ? -24.144 -19.704 14.218 1.00 37.03 379 CYS A N 1
ATOM 2870 C CA . CYS A 1 379 ? -23.667 -19.284 15.539 1.00 37.03 379 CYS A CA 1
ATOM 2871 C C . CYS A 1 379 ? -24.685 -18.409 16.295 1.00 37.03 379 CYS A C 1
ATOM 2873 O O . CYS A 1 379 ? -24.567 -18.229 17.502 1.00 37.03 379 CYS A O 1
ATOM 2875 N N . TRP A 1 380 ? -25.716 -17.902 15.609 1.00 30.16 380 TRP A N 1
ATOM 2876 C CA . TRP A 1 380 ? -26.838 -17.184 16.215 1.00 30.16 380 TRP A CA 1
ATOM 2877 C C . TRP A 1 380 ? -28.103 -18.043 16.132 1.00 30.16 380 TRP A C 1
ATOM 2879 O O . TRP A 1 380 ? -28.795 -18.077 15.114 1.00 30.16 380 TRP A O 1
ATOM 2889 N N . GLY A 1 381 ? -28.408 -18.758 17.218 1.00 28.02 381 GLY A N 1
ATOM 2890 C CA . GLY A 1 381 ? -29.694 -19.438 17.376 1.00 28.02 381 GLY A CA 1
ATOM 2891 C C . GLY A 1 381 ? -30.867 -18.445 17.297 1.00 28.02 381 GLY A C 1
ATOM 2892 O O . GLY A 1 381 ? -30.697 -17.266 17.620 1.00 28.02 381 GLY A O 1
ATOM 2893 N N . PRO A 1 382 ? -32.063 -18.877 16.856 1.00 29.48 382 PRO A N 1
ATOM 2894 C CA . PRO A 1 382 ? -33.204 -17.982 16.730 1.00 29.48 382 PRO A CA 1
ATOM 2895 C C . PRO A 1 382 ? -33.575 -17.412 18.101 1.00 29.48 382 PRO A C 1
ATOM 2897 O O . PRO A 1 382 ? -33.821 -18.160 19.048 1.00 29.48 382 PRO A O 1
ATOM 2900 N N . ALA A 1 383 ? -33.629 -16.080 18.188 1.00 34.06 383 ALA A N 1
ATOM 2901 C CA . ALA A 1 383 ? -34.170 -15.372 19.337 1.00 34.06 383 ALA A CA 1
ATOM 2902 C C . ALA A 1 383 ? -35.564 -15.932 19.654 1.00 34.06 383 ALA A C 1
ATOM 2904 O O . ALA A 1 383 ? -36.467 -15.945 18.811 1.00 34.06 383 ALA A O 1
ATOM 2905 N N . SER A 1 384 ? -35.704 -16.450 20.868 1.00 34.38 384 SER A N 1
ATOM 2906 C CA . SER A 1 384 ? -36.928 -17.030 21.387 1.00 34.38 384 SER A CA 1
ATOM 2907 C C . SER A 1 384 ? -38.051 -15.993 21.360 1.00 34.38 384 SER A C 1
ATOM 2909 O O . SER A 1 384 ? -37.991 -14.954 22.014 1.00 34.38 384 SER A O 1
ATOM 2911 N N . ARG A 1 385 ? -39.122 -16.287 20.617 1.00 35.78 385 ARG A N 1
ATOM 2912 C CA . ARG A 1 385 ? -40.418 -15.653 20.866 1.00 35.78 385 ARG A CA 1
ATOM 2913 C C . ARG A 1 385 ? -40.908 -16.159 22.222 1.00 35.78 385 ARG A C 1
ATOM 2915 O O . ARG A 1 385 ? -41.142 -17.357 22.369 1.00 35.78 385 ARG A O 1
ATOM 2922 N N . ARG A 1 386 ? -41.064 -15.268 23.202 1.00 28.22 386 ARG A N 1
ATOM 2923 C CA . ARG A 1 386 ? -41.946 -15.509 24.354 1.00 28.22 386 ARG A CA 1
ATOM 2924 C C . ARG A 1 386 ? -43.282 -14.789 24.133 1.00 28.22 386 ARG A C 1
ATOM 2926 O O . ARG A 1 386 ? -43.277 -13.739 23.494 1.00 28.22 386 ARG A O 1
ATOM 2933 N N . PRO A 1 387 ? -44.397 -15.374 24.600 1.00 36.72 387 PRO A N 1
ATOM 2934 C CA . PRO A 1 387 ? -45.741 -14.910 24.291 1.00 36.72 387 PRO A CA 1
ATOM 2935 C C . PRO A 1 387 ? -46.205 -13.827 25.270 1.00 36.72 387 PRO A C 1
ATOM 2937 O O . PRO A 1 387 ? -45.857 -13.858 26.452 1.00 36.72 387 PRO A O 1
ATOM 2940 N N . GLY A 1 388 ? -47.021 -12.917 24.750 1.00 32.50 388 GLY A N 1
ATOM 2941 C CA . GLY A 1 388 ? -47.801 -11.906 25.454 1.00 32.50 388 GLY A CA 1
ATOM 2942 C C . GLY A 1 388 ? -48.796 -11.325 24.471 1.00 32.50 388 GLY A C 1
ATOM 2943 O O . GLY A 1 388 ? -48.310 -10.771 23.459 1.00 32.50 388 GLY A O 1
#

Sequence (388 aa):
MSWVLGDGRQGRAAGGNAPDVFQNSYAFLRKYGDKNLLLDLNGQAKAGNLSLKGFRNGLEKAGDIDGKLLGVPVGANTFALFYNPDVFKKAGVTVEDGWTWNDFFAAAKKVRKSDGTLCGASDNAIVMYLYDLYLRQNGKAFFTKDSKLGFTEDDLTEWWGRWQRHAKTDELVPGKKSEQAKPKASISADLSASEFTWDNFLVRFAAETKTTLDLGPIPTTDGKRTGQYLSSLMLSGSARAQHPKEVAQFIDFMTHDPEVGEVMGYNRGIPATNSQYDAYRPQGVDAKIAAYEKSVSAELEPITPHPAGADNTGGPGDSLLADAAADRPGGGRPRGLCGRGGAPGPRLTRVPPAPGAMGDGCPDATTSWKRSSSKVRRCWGPASRRPG

Foldseek 3Di:
DDQDDPPVQVCCLVVPNHDQKHKDWLQCQQQCVVVQFFDQCPVLCVVVLADLPFFPPPQSCSQDDPNGRRWHFFAKWKKWKKFFVVLLVQLVHDFDALAAPVSLLVSLVSSCVRVVQAQAEEQCLLAQVLLQQQQVLVVFGCADLVQHGRDDPVSSCVSNVVSVVSLVVRNYQNPVVQVVQPPDGCVLSRRHRIYMDILLCLVVSVVSHPTDMATGQDHHHGSPARSMAMIGITMTGTSPDPCSSVSNNVSNCCQQPLVNLQLCPQNRHQRRGPSSNVSDDDDDSSVRSVVVCVVCVVNHDYDRHHHHPNPVSRDPDDDVVVVVVVPDPDDDDDDDDDDDDDDDDDDDDDDDDDDDDDDDDDDDPVPSVVVVVVVVVVVDDDDDDDDD

pLDDT: mean 77.45, std 26.92, range [20.16, 98.5]

Secondary structure (DSSP, 8-state):
-----STHHHHHHHTT---SEEEEEGGGHHHHHHTT-B--THHHHHTTSS---SBSTTGGGTTEETTEE--EEEEEE-EEEEE-HHHHHHTT----TT-BHHHHHHHHHHHHHHHSSSBSB---TT-HHHHHHHHHHTT--SB-TTSSBSS-HHHHHHHHHHHHHHHTTTSBPPHHHHHHHTTS-TTTTTSBSEEEEETTHHHHHHHH-SS--EEEPPPBSSSS------EEEEEEEBTT-S-HHHHHHHHHHHHH-HHHHHHHTTBTBEESBHHHHHH----THHHHHHHHHHHHGGGPPPPPPPPTTGGGGGSSSHHHHHHHHH------PPPP----------PPPP--------------THHHHHHHHHHHGGGSPPPPPPP-